Protein AF-A0A496YMC4-F1 (afdb_monomer)

Radius of gyration: 39.75 Å; Cα contacts (8 Å, |Δi|>4): 708; chains: 1; bounding box: 115×68×108 Å

Secondary structure (DSSP, 8-state):
---HHHHHHHHHHHHHHHHHTT-HHHHS-HHHHHHHHHHHH-TT--S-SS--HHHHHHHHHHHHHHTTSHHHHHHHHHHHHHTTGGG-HHHHHHTTTTS-SS-HHHHHHHHHHHTT-GGGG-PPTTHHHHHHHHHHHTTHHHHHHTTSS-GGGGHHHHTT--HHHHHHHHHHHHHHHHHH-TTTS-HHHHHHHHHHHHHHHHHHTTSS-HHHHHHHHHHHHHHHHHHHHHHHHH-SPTT--HHHHTT-GGGGGS-HHHHHHHHHHHHHHHHHHHHTT--S--HHHHHHHHTT--HHHHHHHHT-SSS-HHHHHHHHHHHHHHHHHHHTS-HHHHHHHHHHHSGGGEEEESHHHHHTTS-HHHHHHHHHHHHHHHTTS--SSPPEEEE-HHHHHHHHHHHHHHHHHHTTS-HHHHHH-HHHHHHHHH-SSEEEEEE-SSTTEEEEEEE-S--HHHHHHHHTT---HHHHHHHHHHHHHHHTTSSS--HHHHHHHHHHHHHHHHHHHHHHHHHHHHHHHH---HHHHHHHHHHHHHHHHHHT--HHHHHHHHHHHHHHHHHHHHHHHHHHHHHHHH--SHHHHHHHHHHHHHHHHHHHHHHHHHHHHHHHHHHHHHHTTS-------

Foldseek 3Di:
DPPPLVLLLVQLLQLVVCLQVVVPPSNAPFVVQVVLQCVFVNPPRPGGQFADPVLSVVLSVLLVVLVVVQLLNQLLSCLSVQLQQLVPPVQCVVCVLPDDPQQSLQSSLCCCVVVVVVVVVPGDPPNNVLNSLLSNCLCVVVLCLLLLFPPLVCVSQCVVLDLSSSSSSLSSNQSSQCSVDVVRRGHVVSVVSVVVSVVSNCCSVVVDHPVRVLLVQQLLQLLLVVLLVCCVVPNDPPPDDLVCSSVDCVSVPPDSVSSNVSSLLQSLLVSVLSNQVLRQDGVNLLSSVSSVNDLVVSVVVSPNPNGHSVRSVVSSVVSVVLVVLLVPDDPVLSCLLSVCSGHQQEREGLSNLQLNLEDSNLSSVVSSLQSLLLVPADPPVDYAYEACPQVSVCCVVCVFVLNVLSVVDDPVCSVPPNVVSVCQCVPPAAWHWDDGSYHRYIYIHGHHPDDLVVLLVVLLVDLDLVVSVVSLVVSVVVQVPDPDDCVVSNVSSVVSSVVSLVVNLVVVLVVLLVVLLPDLDLVVLVVSLVVCLVCCVVSPHDPVSNVSSVVSSVVSLVVSLVVVVVVLVVCLVVDQDDVSLVVVCVVVVVVCVVCCVRVPPVSVVVSVVSSVVSVVVRDDPPDDD

Sequence (625 aa):
MRSPIIHYILATTKKLQALIRHDRESFQDTRFLHMLARKEFGPMAAGIVGASEDQIEELERILETLKQNGPLFDAFIKSFIFQDVGRSTTLRDKYQKEINPADLAQAGAFFVEKERIHEKYHLEPGGEECLLFLIRHHGLVHHIVRGELSFSAIQETLAPANKELFDAFFVFSFIMLSALREDLIREDLAERLFAIRAMCHKIIDGETTLNAQLETLFHQRGKLFHALSTYQKKGLPKGSKPADYLASPRWEKVDRKESLRAGRMIFAMERLFRLHGIRYVEFRDLARHMLNVPIKYIYKERKLSSIGYAMFEKELFEALRIYNTLQQLAEETRHFILDRLIGDKVRIYGYEKTSGYLTYENRLKLILVGLLGSKKFRQNHATVCINFLELSRKIEKRYEAINAYLNPLSMKKLWEDKRQVDHFFKAKTGLLLRKEPFPHVLSLDFRDRINIPQKVTYMGTINNVEQLKNYFHYSLRSLRKHPYYTEDYELQLEQAFEKRLTEIIESMLSQTEKQMALIEDFEELHNLFTDLMERSFDLGFSEDQRHRLNDLYEFRKDNLKRQKLREIEEILKTVLDREELRDHWESIKWYLQQNRRFFGKEFENLIAKKFDEVYGKIAPSLEAS

pLDDT: mean 90.49, std 8.2, range [29.77, 98.31]

Mean predicted aligned error: 9.89 Å

Structure (mmCIF, N/CA/C/O backbone):
data_AF-A0A496YMC4-F1
#
_entry.id   AF-A0A496YMC4-F1
#
loop_
_atom_site.group_PDB
_atom_site.id
_atom_site.type_symbol
_atom_site.label_atom_id
_atom_site.label_alt_id
_atom_site.label_comp_id
_atom_site.label_asym_id
_atom_site.label_entity_id
_atom_site.label_seq_id
_atom_site.pdbx_PDB_ins_code
_atom_site.Cartn_x
_atom_site.Cartn_y
_atom_site.Cartn_z
_atom_site.occupancy
_atom_site.B_iso_or_equiv
_atom_site.auth_seq_id
_atom_site.auth_comp_id
_atom_site.auth_asym_id
_atom_site.auth_atom_id
_atom_site.pdbx_PDB_model_num
ATOM 1 N N . MET A 1 1 ? 19.356 -12.822 -4.009 1.00 29.77 1 MET A N 1
ATOM 2 C CA . MET A 1 1 ? 18.455 -12.147 -3.043 1.00 29.77 1 MET A CA 1
ATOM 3 C C . MET A 1 1 ? 17.451 -13.169 -2.523 1.00 29.77 1 MET A C 1
ATOM 5 O O . MET A 1 1 ? 16.792 -13.798 -3.338 1.00 29.77 1 MET A O 1
ATOM 9 N N . ARG A 1 2 ? 17.386 -13.409 -1.204 1.00 33.44 2 ARG A N 1
ATOM 10 C CA . ARG A 1 2 ? 16.411 -14.343 -0.599 1.00 33.44 2 ARG A CA 1
ATOM 11 C C . ARG A 1 2 ? 14.985 -13.851 -0.892 1.00 33.44 2 ARG A C 1
ATOM 13 O O . ARG A 1 2 ? 14.743 -12.651 -0.813 1.00 33.44 2 ARG A O 1
ATOM 20 N N . SER A 1 3 ? 14.071 -14.757 -1.252 1.00 48.88 3 SER A N 1
ATOM 21 C CA . SER A 1 3 ? 12.671 -14.411 -1.549 1.00 48.88 3 SER A CA 1
ATOM 22 C C . SER A 1 3 ? 12.046 -13.625 -0.379 1.00 48.88 3 SER A C 1
ATOM 24 O O . SER A 1 3 ? 12.125 -14.109 0.755 1.00 48.88 3 SER A O 1
ATOM 26 N N . PRO A 1 4 ? 11.409 -12.459 -0.620 1.00 71.94 4 PRO A N 1
ATOM 27 C CA . PRO A 1 4 ? 10.738 -11.664 0.416 1.00 71.94 4 PRO A CA 1
ATOM 28 C C . PRO A 1 4 ? 9.733 -12.464 1.263 1.00 71.94 4 PRO A C 1
ATOM 30 O O . PRO A 1 4 ? 9.546 -12.165 2.437 1.00 71.94 4 PRO A O 1
ATOM 33 N N . ILE A 1 5 ? 9.136 -13.513 0.683 1.00 78.69 5 ILE A N 1
ATOM 34 C CA . ILE A 1 5 ? 8.165 -14.402 1.340 1.00 78.69 5 ILE A CA 1
ATOM 35 C C . ILE A 1 5 ? 8.830 -15.225 2.449 1.00 78.69 5 ILE A C 1
ATOM 37 O O . ILE A 1 5 ? 8.344 -15.268 3.573 1.00 78.69 5 ILE A O 1
ATOM 41 N N . ILE A 1 6 ? 9.983 -15.841 2.159 1.00 82.56 6 ILE A N 1
ATOM 42 C CA . ILE A 1 6 ? 10.702 -16.673 3.138 1.00 82.56 6 ILE A CA 1
ATOM 43 C C . ILE A 1 6 ? 11.148 -15.815 4.323 1.00 82.56 6 ILE A C 1
ATOM 45 O O . ILE A 1 6 ? 11.055 -16.245 5.467 1.00 82.56 6 ILE A O 1
ATOM 49 N N . HIS A 1 7 ? 11.597 -14.583 4.065 1.00 85.25 7 HIS A N 1
ATOM 50 C CA . HIS A 1 7 ? 11.953 -13.659 5.138 1.00 85.25 7 HIS A CA 1
ATOM 51 C C . HIS A 1 7 ? 10.752 -13.334 6.035 1.00 85.25 7 HIS A C 1
ATOM 53 O O . HIS A 1 7 ? 10.899 -13.309 7.254 1.00 85.25 7 HIS A O 1
ATOM 59 N N . TYR A 1 8 ? 9.575 -13.106 5.447 1.00 87.75 8 TYR A N 1
ATOM 60 C CA . TYR A 1 8 ? 8.372 -12.790 6.211 1.00 87.75 8 TYR A CA 1
ATOM 61 C C . TYR A 1 8 ? 7.906 -13.967 7.076 1.00 87.75 8 TYR A C 1
ATOM 63 O O . TYR A 1 8 ? 7.704 -13.778 8.271 1.00 87.75 8 TYR A O 1
ATOM 71 N N . ILE A 1 9 ? 7.860 -15.183 6.517 1.00 90.38 9 ILE A N 1
ATOM 72 C CA . ILE A 1 9 ? 7.557 -16.410 7.277 1.00 90.38 9 ILE A CA 1
ATOM 73 C C . ILE A 1 9 ? 8.549 -16.594 8.431 1.00 90.38 9 ILE A C 1
ATOM 75 O O . ILE A 1 9 ? 8.151 -16.812 9.570 1.00 90.38 9 ILE A O 1
ATOM 79 N N . LEU A 1 10 ? 9.852 -16.435 8.177 1.00 91.62 10 LEU A N 1
ATOM 80 C CA . LEU A 1 10 ? 10.857 -16.540 9.236 1.00 91.62 10 LEU A CA 1
ATOM 81 C C . LEU A 1 10 ? 10.677 -15.468 10.320 1.00 91.62 10 LEU A C 1
ATOM 83 O O . LEU A 1 10 ? 10.861 -15.767 11.497 1.00 91.62 10 LEU A O 1
ATOM 87 N N . ALA A 1 11 ? 10.326 -14.235 9.950 1.00 92.31 11 ALA A N 1
ATOM 88 C CA . ALA A 1 11 ? 10.095 -13.157 10.907 1.00 92.31 11 ALA A CA 1
ATOM 89 C C . ALA A 1 11 ? 8.881 -13.441 11.804 1.00 92.31 11 ALA A C 1
ATOM 91 O O . ALA A 1 11 ? 8.971 -13.286 13.022 1.00 92.31 11 ALA A O 1
ATOM 92 N N . THR A 1 12 ? 7.770 -13.912 11.232 1.00 94.62 12 THR A N 1
ATOM 93 C CA . THR A 1 12 ? 6.567 -14.257 12.000 1.00 94.62 12 THR A CA 1
ATOM 94 C C . THR A 1 12 ? 6.807 -15.456 12.913 1.00 94.62 12 THR A C 1
ATOM 96 O O . THR A 1 12 ? 6.461 -15.401 14.091 1.00 94.62 12 THR A O 1
ATOM 99 N N . THR A 1 13 ? 7.476 -16.505 12.421 1.00 94.62 13 THR A N 1
ATOM 100 C CA . THR A 1 13 ? 7.796 -17.691 13.231 1.00 94.62 13 THR A CA 1
ATOM 101 C C . THR A 1 13 ? 8.775 -17.361 14.361 1.00 94.62 13 THR A C 1
ATOM 103 O O . THR A 1 13 ? 8.621 -17.884 15.461 1.00 94.62 13 THR A O 1
ATOM 106 N N . LYS A 1 14 ? 9.745 -16.459 14.142 1.00 94.81 14 LYS A N 1
ATOM 107 C CA . LYS A 1 14 ? 10.639 -15.973 15.210 1.00 94.81 14 LYS A CA 1
ATOM 108 C C . LYS A 1 14 ? 9.877 -15.239 16.310 1.00 94.81 14 LYS A C 1
ATOM 110 O O . LYS A 1 14 ? 10.102 -15.523 17.479 1.00 94.81 14 LYS A O 1
ATOM 115 N N . LYS A 1 15 ? 8.956 -14.341 15.948 1.00 96.00 15 LYS A N 1
ATOM 116 C CA . LYS A 1 15 ? 8.118 -13.620 16.921 1.00 96.00 15 LYS A CA 1
ATOM 117 C C . LYS A 1 15 ? 7.201 -14.570 17.699 1.00 96.00 15 LYS A C 1
ATOM 119 O O . LYS A 1 15 ? 7.077 -14.438 18.909 1.00 96.00 15 LYS A O 1
ATOM 124 N N . LEU A 1 16 ? 6.622 -15.569 17.033 1.00 96.81 16 LEU A N 1
ATOM 125 C CA . LEU A 1 16 ? 5.867 -16.630 17.704 1.00 96.81 16 LEU A CA 1
ATOM 126 C C . LEU A 1 16 ? 6.743 -17.415 18.694 1.00 96.81 16 LEU A C 1
ATOM 128 O O . LEU A 1 16 ? 6.356 -17.617 19.842 1.00 96.81 16 LEU A O 1
ATOM 132 N N . GLN A 1 17 ? 7.935 -17.835 18.266 1.00 96.12 17 GLN A N 1
ATOM 133 C CA . GLN A 1 17 ? 8.879 -18.550 19.123 1.00 96.12 17 GLN A CA 1
ATOM 134 C C . GLN A 1 17 ? 9.308 -17.709 20.332 1.00 96.12 17 GLN A C 1
ATOM 136 O O . GLN A 1 17 ? 9.437 -18.263 21.422 1.00 96.12 17 GLN A O 1
ATOM 141 N N . ALA A 1 18 ? 9.511 -16.403 20.146 1.00 96.25 18 ALA A N 1
ATOM 142 C CA . ALA A 1 18 ? 9.838 -15.470 21.216 1.00 96.25 18 ALA A CA 1
ATOM 143 C C . ALA A 1 18 ? 8.747 -15.461 22.298 1.00 96.25 18 ALA A C 1
ATOM 145 O O . ALA A 1 18 ? 9.058 -15.676 23.464 1.00 96.25 18 ALA A O 1
ATOM 146 N N . LEU A 1 19 ? 7.470 -15.352 21.908 1.00 96.75 19 LEU A N 1
ATOM 147 C CA . LEU A 1 19 ? 6.353 -15.417 22.857 1.00 96.75 19 LEU A CA 1
ATOM 148 C C . LEU A 1 19 ? 6.256 -16.779 23.563 1.00 96.75 19 LEU A C 1
ATOM 150 O O . LEU A 1 19 ? 6.073 -16.828 24.770 1.00 96.75 19 LEU A O 1
ATOM 154 N N . ILE A 1 20 ? 6.435 -17.894 22.842 1.00 94.50 20 ILE A N 1
ATOM 155 C CA . ILE A 1 20 ? 6.397 -19.247 23.438 1.00 94.50 20 ILE A CA 1
ATOM 156 C C . ILE A 1 20 ? 7.505 -19.448 24.483 1.00 94.50 20 ILE A C 1
ATOM 158 O O . ILE A 1 20 ? 7.329 -20.230 25.416 1.00 94.50 20 ILE A O 1
ATOM 162 N N . ARG A 1 21 ? 8.660 -18.800 24.295 1.00 95.56 21 ARG A N 1
ATOM 163 C CA . ARG A 1 21 ? 9.826 -18.895 25.184 1.00 95.56 21 ARG A CA 1
ATOM 164 C C . ARG A 1 21 ? 9.872 -17.796 26.248 1.00 95.56 21 ARG A C 1
ATOM 166 O O . ARG A 1 21 ? 10.827 -17.791 27.019 1.00 95.56 21 ARG A O 1
ATOM 173 N N . HIS A 1 22 ? 8.894 -16.886 26.272 1.00 94.25 22 HIS A N 1
ATOM 174 C CA . HIS A 1 22 ? 8.920 -15.658 27.077 1.00 94.25 22 HIS A CA 1
ATOM 175 C C . HIS A 1 22 ? 10.193 -14.813 26.853 1.00 94.25 22 HIS A C 1
ATOM 177 O O . HIS A 1 22 ? 10.686 -14.131 27.750 1.00 94.25 22 HIS A O 1
ATOM 183 N N . ASP A 1 23 ? 10.749 -14.864 25.639 1.00 93.81 23 ASP A N 1
ATOM 184 C CA . ASP A 1 23 ? 11.910 -14.076 25.224 1.00 93.81 23 ASP A CA 1
ATOM 185 C C . ASP A 1 23 ? 11.439 -12.736 24.644 1.00 93.81 23 ASP A C 1
ATOM 187 O O . ASP A 1 23 ? 11.350 -12.537 23.427 1.00 93.81 23 ASP A O 1
ATOM 191 N N . ARG A 1 24 ? 11.083 -11.817 25.546 1.00 89.62 24 ARG A N 1
ATOM 192 C CA . ARG A 1 24 ? 10.515 -10.503 25.205 1.00 89.62 24 ARG A CA 1
ATOM 193 C C . ARG A 1 24 ? 11.471 -9.652 24.363 1.00 89.62 24 ARG A C 1
ATOM 195 O O . ARG A 1 24 ? 11.016 -8.929 23.477 1.00 89.62 24 ARG A O 1
ATOM 202 N N . GLU A 1 25 ? 12.783 -9.773 24.579 1.00 86.69 25 GLU A N 1
ATOM 203 C CA . GLU A 1 25 ? 13.799 -9.030 23.819 1.00 86.69 25 GLU A CA 1
ATOM 204 C C . GLU A 1 25 ? 13.830 -9.440 22.344 1.00 86.69 25 GLU A C 1
ATOM 206 O O . GLU A 1 25 ? 13.967 -8.587 21.466 1.00 86.69 25 GLU A O 1
ATOM 211 N N . SER A 1 26 ? 13.649 -10.731 22.052 1.00 90.88 26 SER A N 1
ATOM 212 C CA . SER A 1 26 ? 13.599 -11.237 20.676 1.00 90.88 26 SER A CA 1
ATOM 213 C C . SER A 1 26 ? 12.265 -10.979 19.967 1.00 90.88 26 SER A C 1
ATOM 215 O O . SER A 1 26 ? 12.169 -11.189 18.752 1.00 90.88 26 SER A O 1
ATOM 217 N N . PHE A 1 27 ? 11.221 -10.542 20.682 1.00 92.56 27 PHE A N 1
ATOM 218 C CA . PHE A 1 27 ? 9.913 -10.287 20.078 1.00 92.56 27 PHE A CA 1
ATOM 219 C C . PHE A 1 27 ? 9.895 -9.012 19.227 1.00 92.56 27 PHE A C 1
ATOM 221 O O . PHE A 1 27 ? 9.221 -8.986 18.193 1.00 92.56 27 PHE A O 1
ATOM 228 N N . GLN A 1 28 ? 10.624 -7.961 19.613 1.00 91.69 28 GLN A N 1
ATOM 229 C CA . GLN A 1 28 ? 10.657 -6.685 18.887 1.00 91.69 28 GLN A CA 1
ATOM 230 C C . GLN A 1 28 ? 12.087 -6.196 18.664 1.00 91.69 28 GLN A C 1
ATOM 232 O O . GLN A 1 28 ? 12.945 -6.350 19.527 1.00 91.69 28 GLN A O 1
ATOM 237 N N . ASP A 1 29 ? 12.345 -5.527 17.538 1.00 91.12 29 ASP A N 1
ATOM 238 C CA . ASP A 1 29 ? 13.613 -4.817 17.336 1.00 91.12 29 ASP A CA 1
ATOM 239 C C . ASP A 1 29 ? 13.700 -3.572 18.242 1.00 91.12 29 ASP A C 1
ATOM 241 O O . ASP A 1 29 ? 13.323 -2.454 17.870 1.00 91.12 29 ASP A O 1
ATOM 245 N N . THR A 1 30 ? 14.214 -3.770 19.456 1.00 90.06 30 THR A N 1
ATOM 246 C CA . THR A 1 30 ? 14.358 -2.723 20.478 1.00 90.06 30 THR A CA 1
ATOM 247 C C . THR A 1 30 ? 15.227 -1.558 20.007 1.00 90.06 30 THR A C 1
ATOM 249 O O . THR A 1 30 ? 14.927 -0.402 20.309 1.00 90.06 30 THR A O 1
ATOM 252 N N . ARG A 1 31 ? 16.271 -1.818 19.207 1.00 90.75 31 ARG A N 1
ATOM 253 C CA . ARG A 1 31 ? 17.170 -0.775 18.684 1.00 90.75 31 ARG A CA 1
ATOM 254 C C . ARG A 1 31 ? 16.447 0.116 17.686 1.00 90.75 31 ARG A C 1
ATOM 256 O O . ARG A 1 31 ? 16.542 1.343 17.778 1.00 90.75 31 ARG A O 1
ATOM 263 N N . PHE A 1 32 ? 15.723 -0.486 16.747 1.00 91.31 32 PHE A N 1
ATOM 264 C CA . PHE A 1 32 ? 14.924 0.249 15.775 1.00 91.31 32 PHE A CA 1
ATOM 265 C C . PHE A 1 32 ? 13.803 1.045 16.455 1.00 91.31 32 PHE A C 1
ATOM 267 O O . PHE A 1 32 ? 13.635 2.236 16.180 1.00 91.31 32 PHE A O 1
ATOM 274 N N . LEU A 1 33 ? 13.080 0.436 17.397 1.00 91.69 33 LEU A N 1
ATOM 275 C CA . LEU A 1 33 ? 11.999 1.108 18.120 1.00 91.69 33 LEU A CA 1
ATOM 276 C C . LEU A 1 33 ? 12.506 2.237 19.025 1.00 91.69 33 LEU A C 1
ATOM 278 O O . LEU A 1 33 ? 11.849 3.269 19.139 1.00 91.69 33 LEU A O 1
ATOM 282 N N . HIS A 1 34 ? 13.694 2.107 19.608 1.00 92.12 34 HIS A N 1
ATOM 283 C CA . HIS A 1 34 ? 14.335 3.196 20.343 1.00 92.12 34 HIS A CA 1
ATOM 284 C C . HIS A 1 34 ? 14.776 4.339 19.409 1.00 92.12 34 HIS A C 1
ATOM 286 O O . HIS A 1 34 ? 14.622 5.518 19.733 1.00 92.12 34 HIS A O 1
ATOM 292 N N . MET A 1 35 ? 15.266 4.027 18.203 1.00 92.06 35 MET A N 1
ATOM 293 C CA . MET A 1 35 ? 15.551 5.047 17.185 1.00 92.06 35 MET A CA 1
ATOM 294 C C . MET A 1 35 ? 14.282 5.815 16.786 1.00 92.06 35 MET A C 1
ATOM 296 O O . MET A 1 35 ? 14.316 7.041 16.654 1.00 92.06 35 MET A O 1
ATOM 300 N N . LEU A 1 36 ? 13.152 5.118 16.642 1.00 90.94 36 LEU A N 1
ATOM 301 C CA . LEU A 1 36 ? 11.853 5.750 16.408 1.00 90.94 36 LEU A CA 1
ATOM 302 C C . LEU A 1 36 ? 11.399 6.596 17.597 1.00 90.94 36 LEU A C 1
ATOM 304 O O . LEU A 1 36 ? 10.941 7.716 17.386 1.00 90.94 36 LEU A O 1
ATOM 308 N N . ALA A 1 37 ? 11.587 6.119 18.828 1.00 92.00 37 ALA A N 1
ATOM 309 C CA . ALA A 1 37 ? 11.304 6.895 20.033 1.00 92.00 37 ALA A CA 1
ATOM 310 C C . ALA A 1 37 ? 12.072 8.222 20.032 1.00 92.00 37 ALA A C 1
ATOM 312 O O . ALA A 1 37 ? 11.487 9.283 20.236 1.00 92.00 37 ALA A O 1
ATOM 313 N N . ARG A 1 38 ? 13.367 8.186 19.693 1.00 92.62 38 ARG A N 1
ATOM 314 C CA . ARG A 1 38 ? 14.196 9.394 19.579 1.00 92.62 38 ARG A CA 1
ATOM 315 C C . ARG A 1 38 ? 13.731 10.345 18.483 1.00 92.62 38 ARG A C 1
ATOM 317 O O . ARG A 1 38 ? 13.817 11.559 18.647 1.00 92.62 38 ARG A O 1
ATOM 324 N N . LYS A 1 39 ? 13.232 9.811 17.368 1.00 91.44 39 LYS A N 1
ATOM 325 C CA . LYS A 1 39 ? 12.652 10.620 16.289 1.00 91.44 39 LYS A CA 1
ATOM 326 C C . LYS A 1 39 ? 11.365 11.327 16.726 1.00 91.44 39 LYS A C 1
ATOM 328 O O . LYS A 1 39 ? 11.090 12.426 16.257 1.00 91.44 39 LYS A O 1
ATOM 333 N N . GLU A 1 40 ? 10.585 10.700 17.597 1.00 89.81 40 GLU A N 1
ATOM 334 C CA . GLU A 1 40 ? 9.240 11.151 17.978 1.00 89.81 40 GLU A CA 1
ATOM 335 C C . GLU A 1 40 ? 9.248 12.065 19.205 1.00 89.81 40 GLU A C 1
ATOM 337 O O . GLU A 1 40 ? 8.520 13.057 19.247 1.00 89.81 40 GLU A O 1
ATOM 342 N N . PHE A 1 41 ? 10.113 11.765 20.173 1.00 91.19 41 PHE A N 1
ATOM 343 C CA . PHE A 1 41 ? 10.184 12.442 21.470 1.00 91.19 41 PHE A CA 1
ATOM 344 C C . PHE A 1 41 ? 11.511 13.180 21.706 1.00 91.19 41 PHE A C 1
ATOM 346 O O . PHE A 1 41 ? 11.673 13.856 22.720 1.00 91.19 41 PHE A O 1
ATOM 353 N N . GLY A 1 42 ? 12.447 13.105 20.757 1.00 89.94 42 GLY A N 1
ATOM 354 C CA . GLY A 1 42 ? 13.749 13.764 20.824 1.00 89.94 42 GLY A CA 1
ATOM 355 C C . GLY A 1 42 ? 14.873 12.869 21.368 1.00 89.94 42 GLY A C 1
ATOM 356 O O . GLY A 1 42 ? 14.637 11.759 21.846 1.00 89.94 42 GLY A O 1
ATOM 357 N N . PRO A 1 43 ? 16.132 13.343 21.322 1.00 88.62 43 PRO A N 1
ATOM 358 C CA . PRO A 1 43 ? 17.320 12.522 21.589 1.00 88.62 43 PRO A CA 1
ATOM 359 C C . PRO A 1 43 ? 17.414 11.977 23.023 1.00 88.62 43 PRO A C 1
ATOM 361 O O . PRO A 1 43 ? 18.160 11.029 23.252 1.00 88.62 43 PRO A O 1
ATOM 364 N N . MET A 1 44 ? 16.669 12.562 23.967 1.00 85.94 44 MET A N 1
ATOM 365 C CA . MET A 1 44 ? 16.640 12.175 25.385 1.00 85.94 44 MET A CA 1
ATOM 366 C C . MET A 1 44 ? 15.595 11.090 25.707 1.00 85.94 44 MET A C 1
ATOM 368 O O . MET A 1 44 ? 15.417 10.751 26.873 1.00 85.94 44 MET A O 1
ATOM 372 N N . ALA A 1 45 ? 14.882 10.554 24.710 1.00 87.06 45 ALA A N 1
ATOM 373 C CA . ALA A 1 45 ? 13.971 9.431 24.920 1.00 87.06 45 ALA A CA 1
ATOM 374 C C . ALA A 1 45 ? 14.747 8.204 25.437 1.00 87.06 45 ALA A C 1
ATOM 376 O O . ALA A 1 45 ? 15.702 7.770 24.793 1.00 87.06 45 ALA A O 1
ATOM 377 N N . ALA A 1 46 ? 14.343 7.673 26.595 1.00 76.06 46 ALA A N 1
ATOM 378 C CA . ALA A 1 46 ? 15.021 6.565 27.278 1.00 76.06 46 ALA A CA 1
ATOM 379 C C . ALA A 1 46 ? 14.385 5.182 27.016 1.00 76.06 46 ALA A C 1
ATOM 381 O O . ALA A 1 46 ? 14.933 4.174 27.449 1.00 76.06 46 ALA A O 1
ATOM 382 N N . GLY A 1 47 ? 13.245 5.127 26.315 1.00 84.94 47 GLY A N 1
ATOM 383 C CA . GLY A 1 47 ? 12.474 3.902 26.068 1.00 84.94 47 GLY A CA 1
ATOM 384 C C . GLY A 1 47 ? 12.190 3.637 24.588 1.00 84.94 47 GLY A C 1
ATOM 385 O O . GLY A 1 47 ? 12.655 4.358 23.703 1.00 84.94 47 GLY A O 1
ATOM 386 N N . ILE A 1 48 ? 11.408 2.592 24.324 1.00 88.81 48 ILE A N 1
ATOM 387 C CA . ILE A 1 48 ? 10.923 2.235 22.985 1.00 88.81 48 ILE A CA 1
ATOM 388 C C . ILE A 1 48 ? 9.473 2.693 22.787 1.00 88.81 48 ILE A C 1
ATOM 390 O O . ILE A 1 48 ? 8.780 3.012 23.742 1.00 88.81 48 ILE A O 1
ATOM 394 N N . VAL A 1 49 ? 9.010 2.708 21.536 1.00 90.69 49 VAL A N 1
ATOM 395 C CA . VAL A 1 49 ? 7.610 3.019 21.160 1.00 90.69 49 VAL A CA 1
ATOM 396 C C . VAL A 1 49 ? 6.822 1.784 20.711 1.00 90.69 49 VAL A C 1
ATOM 398 O O . VAL A 1 49 ? 5.783 1.924 20.064 1.00 90.69 49 VAL A O 1
ATOM 401 N N . GLY A 1 50 ? 7.371 0.593 20.968 1.00 90.94 50 GLY A N 1
ATOM 402 C CA . GLY A 1 50 ? 6.794 -0.704 20.610 1.00 90.94 50 GLY A CA 1
ATOM 403 C C . GLY A 1 50 ? 5.581 -1.075 21.454 1.00 90.94 50 GLY A C 1
ATOM 404 O O . GLY A 1 50 ? 4.918 -0.205 22.005 1.00 90.94 50 GLY A O 1
ATOM 405 N N . ALA A 1 51 ? 5.293 -2.371 21.545 1.00 92.25 51 ALA A N 1
ATOM 406 C CA . ALA A 1 51 ? 4.264 -2.847 22.464 1.00 92.25 51 ALA A CA 1
ATOM 407 C C . ALA A 1 51 ? 4.831 -2.791 23.888 1.00 92.25 51 ALA A C 1
ATOM 409 O O . ALA A 1 51 ? 6.020 -3.053 24.077 1.00 92.25 51 ALA A O 1
ATOM 410 N N . SER A 1 52 ? 4.006 -2.440 24.873 1.00 92.94 52 SER A N 1
ATOM 411 C CA . SER A 1 52 ? 4.452 -2.428 26.269 1.00 92.94 52 SER A CA 1
ATOM 412 C C . SER A 1 52 ? 4.707 -3.848 26.783 1.00 92.94 52 SER A C 1
ATOM 414 O O . SER A 1 52 ? 4.211 -4.829 26.221 1.00 92.94 52 SER A O 1
ATOM 416 N N . GLU A 1 53 ? 5.459 -3.971 27.877 1.00 91.88 53 GLU A N 1
ATOM 417 C CA . GLU A 1 53 ? 5.698 -5.271 28.515 1.00 91.88 53 GLU A CA 1
ATOM 418 C C . GLU A 1 53 ? 4.385 -5.949 28.925 1.00 91.88 53 GLU A C 1
ATOM 420 O O . GLU A 1 53 ? 4.195 -7.122 28.614 1.00 91.88 53 GLU A O 1
ATOM 425 N N . ASP A 1 54 ? 3.437 -5.196 29.494 1.00 94.62 54 ASP A N 1
ATOM 426 C CA . ASP A 1 54 ? 2.104 -5.697 29.862 1.00 94.62 54 ASP A CA 1
ATOM 427 C C . ASP A 1 54 ? 1.330 -6.246 28.653 1.00 94.62 54 ASP A C 1
ATOM 429 O O . ASP A 1 54 ? 0.625 -7.254 28.744 1.00 94.62 54 ASP A O 1
ATOM 433 N N . GLN A 1 55 ? 1.458 -5.587 27.496 1.00 95.62 55 GLN A N 1
ATOM 434 C CA . GLN A 1 55 ? 0.822 -6.020 26.252 1.00 95.62 55 GLN A CA 1
ATOM 435 C C . GLN A 1 55 ? 1.446 -7.318 25.728 1.00 95.62 55 GLN A C 1
ATOM 437 O O . GLN A 1 55 ? 0.720 -8.194 25.260 1.00 95.62 55 GLN A O 1
ATOM 442 N N . ILE A 1 56 ? 2.773 -7.460 25.806 1.00 96.12 56 ILE A N 1
ATOM 443 C CA . ILE A 1 56 ? 3.470 -8.695 25.421 1.00 96.12 56 ILE A CA 1
ATOM 444 C C . ILE A 1 56 ? 3.107 -9.827 26.389 1.00 96.12 56 ILE A C 1
ATOM 446 O O . ILE A 1 56 ? 2.783 -10.926 25.947 1.00 96.12 56 ILE A O 1
ATOM 450 N N . GLU A 1 57 ? 3.060 -9.549 27.690 1.00 96.81 57 GLU A N 1
ATOM 451 C CA . GLU A 1 57 ? 2.665 -10.515 28.716 1.00 96.81 57 GLU A CA 1
ATOM 452 C C . GLU A 1 57 ? 1.218 -11.001 28.547 1.00 96.81 57 GLU A C 1
ATOM 454 O O . GLU A 1 57 ? 0.920 -12.176 28.753 1.00 96.81 57 GLU A O 1
ATOM 459 N N . GLU A 1 58 ? 0.292 -10.129 28.141 1.00 97.38 58 GLU A N 1
ATOM 460 C CA . GLU A 1 58 ? -1.067 -10.553 27.786 1.00 97.38 58 GLU A CA 1
ATOM 461 C C . GLU A 1 58 ? -1.064 -11.504 26.574 1.00 97.38 58 GLU A C 1
ATOM 463 O O . GLU A 1 58 ? -1.788 -12.497 26.595 1.00 97.38 58 GLU A O 1
ATOM 468 N N . LEU A 1 59 ? -0.235 -11.275 25.543 1.00 97.75 59 LEU A N 1
ATOM 469 C CA . LEU A 1 59 ? -0.109 -12.218 24.415 1.00 97.75 59 LEU A CA 1
ATOM 470 C C . LEU A 1 59 ? 0.440 -13.576 24.857 1.00 97.75 59 LEU A C 1
ATOM 472 O O . LEU A 1 59 ? -0.051 -14.608 24.398 1.00 97.75 59 LEU A O 1
ATOM 476 N N . GLU A 1 60 ? 1.439 -13.575 25.740 1.00 97.56 60 GLU A N 1
ATOM 477 C CA . GLU A 1 60 ? 2.001 -14.788 26.340 1.00 97.56 60 GLU A CA 1
ATOM 478 C C . GLU A 1 60 ? 0.908 -15.570 27.088 1.00 97.56 60 GLU A C 1
ATOM 480 O O . GLU A 1 60 ? 0.717 -16.759 26.836 1.00 97.56 60 GLU A O 1
ATOM 485 N N . ARG A 1 61 ? 0.105 -14.896 27.924 1.00 97.19 61 ARG A N 1
ATOM 486 C CA . ARG A 1 61 ? -1.015 -15.519 28.656 1.00 97.19 61 ARG A CA 1
ATOM 487 C C . ARG A 1 61 ? -2.089 -16.100 27.733 1.00 97.19 61 ARG A C 1
ATOM 489 O O . ARG A 1 61 ? -2.603 -17.191 27.995 1.00 97.19 61 ARG A O 1
ATOM 496 N N . ILE A 1 62 ? -2.412 -15.410 26.637 1.00 97.56 62 ILE A N 1
ATOM 497 C CA . ILE A 1 62 ? -3.330 -15.938 25.618 1.00 97.56 62 ILE A CA 1
ATOM 498 C C . ILE A 1 62 ? -2.750 -17.217 24.999 1.00 97.56 62 ILE A C 1
ATOM 500 O O . ILE A 1 62 ? -3.454 -18.219 24.898 1.00 97.56 62 ILE A O 1
ATOM 504 N N . LEU A 1 63 ? -1.467 -17.219 24.628 1.00 96.56 63 LEU A N 1
ATOM 505 C CA . LEU A 1 63 ? -0.808 -18.389 24.041 1.00 96.56 63 LEU A CA 1
ATOM 506 C C . LEU A 1 63 ? -0.752 -19.588 24.991 1.00 96.56 63 LEU A C 1
ATOM 508 O O . LEU A 1 63 ? -0.984 -20.707 24.540 1.00 96.56 63 LEU A O 1
ATOM 512 N N . GLU A 1 64 ? -0.497 -19.376 26.283 1.00 96.12 64 GLU A N 1
ATOM 513 C CA . GLU A 1 64 ? -0.545 -20.458 27.278 1.00 96.12 64 GLU A CA 1
ATOM 514 C C . GLU A 1 64 ? -1.934 -21.095 27.377 1.00 96.12 64 GLU A C 1
ATOM 516 O O . GLU A 1 64 ? -2.051 -22.310 27.526 1.00 96.12 64 GLU A O 1
ATOM 521 N N . THR A 1 65 ? -2.991 -20.295 27.221 1.00 95.81 65 THR A N 1
ATOM 522 C CA . THR A 1 65 ? -4.365 -20.812 27.164 1.00 95.81 65 THR A CA 1
ATOM 523 C C . THR A 1 65 ? -4.581 -21.631 25.890 1.00 95.81 65 THR A C 1
ATOM 525 O O . THR A 1 65 ? -5.090 -22.747 25.951 1.00 95.81 65 THR A O 1
ATOM 528 N N . LEU A 1 66 ? -4.121 -21.134 24.734 1.00 96.19 66 LEU A N 1
ATOM 529 C CA . LEU A 1 66 ? -4.261 -21.834 23.452 1.00 96.19 66 LEU A CA 1
ATOM 530 C C . LEU A 1 66 ? -3.538 -23.187 23.426 1.00 96.19 66 LEU A C 1
ATOM 532 O O . LEU A 1 66 ? -4.059 -24.129 22.839 1.00 96.19 66 LEU A O 1
ATOM 536 N N . LYS A 1 67 ? -2.380 -23.314 24.090 1.00 94.50 67 LYS A N 1
ATOM 537 C CA . LYS A 1 67 ? -1.625 -24.579 24.193 1.00 94.50 67 LYS A CA 1
ATOM 538 C C . LYS A 1 67 ? -2.423 -25.721 24.827 1.00 94.50 67 LYS A C 1
ATOM 540 O O . LYS A 1 67 ? -2.102 -26.881 24.586 1.00 94.50 67 LYS A O 1
ATOM 545 N N . GLN A 1 68 ? -3.441 -25.412 25.632 1.00 94.31 68 GLN A N 1
ATOM 546 C CA . GLN A 1 68 ? -4.301 -26.421 26.256 1.00 94.31 68 GLN A CA 1
ATOM 547 C C . GLN A 1 68 ? -5.237 -27.092 25.236 1.00 94.31 68 GLN A C 1
ATOM 549 O O . GLN A 1 68 ? -5.704 -28.205 25.471 1.00 94.31 68 GLN A O 1
ATOM 554 N N . ASN A 1 69 ? -5.465 -26.451 24.085 1.00 94.56 69 ASN A N 1
ATOM 555 C CA . ASN A 1 69 ? -6.245 -26.978 22.974 1.00 94.56 69 ASN A CA 1
ATOM 556 C C . ASN A 1 69 ? -5.306 -27.468 21.856 1.00 94.56 69 ASN A C 1
ATOM 558 O O . ASN A 1 69 ? -4.956 -26.713 20.948 1.00 94.56 69 ASN A O 1
ATOM 562 N N . GLY A 1 70 ? -4.897 -28.740 21.936 1.00 93.12 70 GLY A N 1
ATOM 563 C CA . GLY A 1 70 ? -3.947 -29.375 21.007 1.00 93.12 70 GLY A CA 1
ATOM 564 C C . GLY A 1 70 ? -4.266 -29.145 19.522 1.00 93.12 70 GLY A C 1
ATOM 565 O O . GLY A 1 70 ? -3.431 -28.554 18.827 1.00 93.12 70 GLY A O 1
ATOM 566 N N . PRO A 1 71 ? -5.484 -29.474 19.042 1.00 94.75 71 PRO A N 1
ATOM 567 C CA . PRO A 1 71 ? -5.824 -29.327 17.629 1.00 94.75 71 PRO A CA 1
ATOM 568 C C . PRO A 1 71 ? -5.785 -27.884 17.125 1.00 94.75 71 PRO A C 1
ATOM 570 O O . PRO A 1 71 ? -5.292 -27.618 16.025 1.00 94.75 71 PRO A O 1
ATOM 573 N N . LEU A 1 72 ? -6.276 -26.934 17.928 1.00 96.56 72 LEU A N 1
ATOM 574 C CA . LEU A 1 72 ? -6.225 -25.513 17.586 1.00 96.56 72 LEU A CA 1
ATOM 575 C C . LEU A 1 72 ? -4.787 -24.993 17.596 1.00 96.56 72 LEU A C 1
ATOM 577 O O . LEU A 1 72 ? -4.398 -24.252 16.693 1.00 96.56 72 LEU A O 1
ATOM 581 N N . PHE A 1 73 ? -3.999 -25.366 18.603 1.00 96.31 73 PHE A N 1
ATOM 582 C CA . PHE A 1 73 ? -2.622 -24.912 18.728 1.00 96.31 73 PHE A CA 1
ATOM 583 C C . PHE A 1 73 ? -1.753 -25.443 17.585 1.00 96.31 73 PHE A C 1
ATOM 585 O O . PHE A 1 73 ? -1.016 -24.673 16.972 1.00 96.31 73 PHE A O 1
ATOM 592 N N . ASP A 1 74 ? -1.893 -26.719 17.223 1.00 94.75 74 ASP A N 1
ATOM 593 C CA . ASP A 1 74 ? -1.210 -27.317 16.072 1.00 94.75 74 ASP A CA 1
ATOM 594 C C . ASP A 1 74 ? -1.572 -26.601 14.757 1.00 94.75 74 ASP A C 1
ATOM 596 O O . ASP A 1 74 ? -0.691 -26.186 13.991 1.00 94.75 74 ASP A O 1
ATOM 600 N N . ALA A 1 75 ? -2.867 -26.357 14.529 1.00 96.00 75 ALA A N 1
ATOM 601 C CA . ALA A 1 75 ? -3.349 -25.585 13.386 1.00 96.00 75 ALA A CA 1
ATOM 602 C C . ALA A 1 75 ? -2.796 -24.148 13.372 1.00 96.00 75 ALA A C 1
ATOM 604 O O . ALA A 1 75 ? -2.392 -23.644 12.321 1.00 96.00 75 ALA A O 1
ATOM 605 N N . PHE A 1 76 ? -2.725 -23.501 14.535 1.00 96.88 76 PHE A N 1
ATOM 606 C CA . PHE A 1 76 ? -2.174 -22.160 14.704 1.00 96.88 76 PHE A CA 1
ATOM 607 C C . PHE A 1 76 ? -0.676 -22.092 14.400 1.00 96.88 76 PHE A C 1
ATOM 609 O O . PHE A 1 76 ? -0.241 -21.199 13.678 1.00 96.88 76 PHE A O 1
ATOM 616 N N . ILE A 1 77 ? 0.131 -23.049 14.861 1.00 95.00 77 ILE A N 1
ATOM 617 C CA . ILE A 1 77 ? 1.556 -23.093 14.503 1.00 95.00 77 ILE A CA 1
ATOM 618 C C . ILE A 1 77 ? 1.720 -23.280 12.988 1.00 95.00 77 ILE A C 1
ATOM 620 O O . ILE A 1 77 ? 2.516 -22.584 12.347 1.00 95.00 77 ILE A O 1
ATOM 624 N N . LYS A 1 78 ? 0.940 -24.187 12.389 1.00 94.25 78 LYS A N 1
ATOM 625 C CA . LYS A 1 78 ? 0.995 -24.472 10.949 1.00 94.25 78 LYS A CA 1
ATOM 626 C C . LYS A 1 78 ? 0.496 -23.299 10.096 1.00 94.25 78 LYS A C 1
ATOM 628 O O . LYS A 1 78 ? 1.004 -23.115 8.987 1.00 94.25 78 LYS A O 1
ATOM 633 N N . SER A 1 79 ? -0.408 -22.448 10.591 1.00 95.44 79 SER A N 1
ATOM 634 C CA . SER A 1 79 ? -0.919 -21.301 9.824 1.00 95.44 79 SER A CA 1
ATOM 635 C C . SER A 1 79 ? 0.176 -20.298 9.444 1.00 95.44 79 SER A C 1
ATOM 637 O O . SER A 1 79 ? 0.113 -19.731 8.353 1.00 95.44 79 SER A O 1
ATOM 639 N N . PHE A 1 80 ? 1.227 -20.140 10.258 1.00 93.81 80 PHE A N 1
ATOM 640 C CA . PHE A 1 80 ? 2.382 -19.285 9.937 1.00 93.81 80 PHE A CA 1
ATOM 641 C C . PHE A 1 80 ? 3.170 -19.754 8.710 1.00 93.81 80 PHE A C 1
ATOM 643 O O . PHE A 1 80 ? 3.763 -18.946 7.998 1.00 93.81 80 PHE A O 1
ATOM 650 N N . ILE A 1 81 ? 3.169 -21.059 8.432 1.00 89.50 81 ILE A N 1
ATOM 651 C CA . ILE A 1 81 ? 3.824 -21.621 7.245 1.00 89.50 81 ILE A CA 1
ATOM 652 C C . ILE A 1 81 ? 2.968 -21.346 6.002 1.00 89.50 81 ILE A C 1
ATOM 654 O O . ILE A 1 81 ? 3.496 -21.033 4.934 1.00 89.50 81 ILE A O 1
ATOM 658 N N . PHE A 1 82 ? 1.642 -21.423 6.141 1.00 89.75 82 PHE A N 1
ATOM 659 C CA . PHE A 1 82 ? 0.709 -21.306 5.019 1.00 89.75 82 PHE A CA 1
ATOM 660 C C . PHE A 1 82 ? 0.213 -19.885 4.725 1.00 89.75 82 PHE A C 1
ATOM 662 O O . PHE A 1 82 ? -0.439 -19.671 3.702 1.00 89.75 82 PHE A O 1
ATOM 669 N N . GLN A 1 83 ? 0.539 -18.910 5.573 1.00 87.12 83 GLN A N 1
ATOM 670 C CA . GLN A 1 83 ? 0.035 -17.534 5.491 1.00 87.12 83 GLN A CA 1
ATOM 671 C C . GLN A 1 83 ? 0.206 -16.873 4.112 1.00 87.12 83 GLN A C 1
ATOM 673 O O . GLN A 1 83 ? -0.652 -16.115 3.675 1.00 87.12 83 GLN A O 1
ATOM 678 N N . ASP A 1 84 ? 1.271 -17.210 3.381 1.00 86.12 84 ASP A N 1
ATOM 679 C CA . ASP A 1 84 ? 1.585 -16.616 2.077 1.00 86.12 84 ASP A CA 1
ATOM 680 C C . ASP A 1 84 ? 1.323 -17.545 0.877 1.00 86.12 84 ASP A C 1
ATOM 682 O O . ASP A 1 84 ? 1.652 -17.189 -0.258 1.00 86.12 84 ASP A O 1
ATOM 686 N N . VAL A 1 85 ? 0.684 -18.707 1.069 1.00 90.88 85 VAL A N 1
ATOM 687 C CA . VAL A 1 85 ? 0.355 -19.641 -0.032 1.00 90.88 85 VAL A CA 1
ATOM 688 C C . VAL A 1 85 ? -0.475 -18.961 -1.121 1.00 90.88 85 VAL A C 1
ATOM 690 O O . VAL A 1 85 ? -0.280 -19.217 -2.312 1.00 90.88 85 VAL A O 1
ATOM 693 N N . GLY A 1 86 ? -1.330 -18.011 -0.733 1.00 90.69 86 GLY A N 1
ATOM 694 C CA . GLY A 1 86 ? -2.122 -17.200 -1.654 1.00 90.69 86 GLY A CA 1
ATOM 695 C C . GLY A 1 86 ? -1.301 -16.382 -2.658 1.00 90.69 86 GLY A C 1
ATOM 696 O O . GLY A 1 86 ? -1.862 -15.925 -3.654 1.00 90.69 86 GLY A O 1
ATOM 697 N N . ARG A 1 87 ? 0.014 -16.205 -2.447 1.00 90.50 87 ARG A N 1
ATOM 698 C CA . ARG A 1 87 ? 0.933 -15.500 -3.361 1.00 90.50 87 ARG A CA 1
ATOM 699 C C . ARG A 1 87 ? 1.531 -16.382 -4.457 1.00 90.50 87 ARG A C 1
ATOM 701 O O . ARG A 1 87 ? 2.187 -15.842 -5.345 1.00 90.50 87 ARG A O 1
ATOM 708 N N . SER A 1 88 ? 1.339 -17.701 -4.408 1.00 91.25 88 SER A N 1
ATOM 709 C CA . SER A 1 88 ? 1.886 -18.630 -5.404 1.00 91.25 88 SER A CA 1
ATOM 710 C C . SER A 1 88 ? 1.395 -18.286 -6.813 1.00 91.25 88 SER A C 1
ATOM 712 O O . SER A 1 88 ? 0.210 -18.429 -7.105 1.00 91.25 88 SER A O 1
ATOM 714 N N . THR A 1 89 ? 2.293 -17.842 -7.699 1.00 90.62 89 THR A N 1
ATOM 715 C CA . THR A 1 89 ? 1.938 -17.444 -9.074 1.00 90.62 89 THR A CA 1
ATOM 716 C C . THR A 1 89 ? 1.321 -18.606 -9.841 1.00 90.62 89 THR A C 1
ATOM 718 O O . THR A 1 89 ? 0.248 -18.454 -10.410 1.00 90.62 89 THR A O 1
ATOM 721 N N . THR A 1 90 ? 1.914 -19.798 -9.743 1.00 92.88 90 THR A N 1
ATOM 722 C CA . THR A 1 90 ? 1.429 -21.011 -10.415 1.00 92.88 90 THR A CA 1
ATOM 723 C C . THR A 1 90 ? -0.007 -21.364 -10.022 1.00 92.88 90 THR A C 1
ATOM 725 O O . THR A 1 90 ? -0.823 -21.682 -10.884 1.00 92.88 90 THR A O 1
ATOM 728 N N . LEU A 1 91 ? -0.345 -21.291 -8.728 1.00 93.94 91 LEU A N 1
ATOM 729 C CA . LEU A 1 91 ? -1.703 -21.594 -8.258 1.00 93.94 91 LEU A CA 1
ATOM 730 C C . LEU A 1 91 ? -2.691 -20.478 -8.609 1.00 93.94 91 LEU A C 1
ATOM 732 O O . LEU A 1 91 ? -3.831 -20.761 -8.972 1.00 93.94 91 LEU A O 1
ATOM 736 N N . ARG A 1 92 ? -2.255 -19.215 -8.552 1.00 93.19 92 ARG A N 1
ATOM 737 C CA . ARG A 1 92 ? -3.088 -18.074 -8.952 1.00 93.19 92 ARG A CA 1
ATOM 738 C C . ARG A 1 92 ? -3.434 -18.102 -10.434 1.00 93.19 92 ARG A C 1
ATOM 740 O O . ARG A 1 92 ? -4.575 -17.808 -10.771 1.00 93.19 92 ARG A O 1
ATOM 747 N N . ASP A 1 93 ? -2.492 -18.490 -11.287 1.00 92.62 93 ASP A N 1
ATOM 748 C CA . ASP A 1 93 ? -2.733 -18.640 -12.722 1.00 92.62 93 ASP A CA 1
ATOM 749 C C . ASP A 1 93 ? -3.665 -19.831 -12.992 1.00 92.62 93 ASP A C 1
ATOM 751 O O . ASP A 1 93 ? -4.631 -19.699 -13.745 1.00 92.62 93 ASP A O 1
ATOM 755 N N . LYS A 1 94 ? -3.450 -20.967 -12.306 1.00 95.25 94 LYS A N 1
ATOM 756 C CA . LYS A 1 94 ? -4.308 -22.163 -12.408 1.00 95.25 94 LYS A CA 1
ATOM 757 C C . LYS A 1 94 ? -5.769 -21.874 -12.033 1.00 95.25 94 LYS A C 1
ATOM 759 O O . LYS A 1 94 ? -6.672 -22.325 -12.732 1.00 95.25 94 LYS A O 1
ATOM 764 N N . TYR A 1 95 ? -5.998 -21.111 -10.964 1.00 94.81 95 TYR A N 1
ATOM 765 C CA . TYR A 1 95 ? -7.328 -20.861 -10.388 1.00 94.81 95 TYR A CA 1
ATOM 766 C C . TYR A 1 95 ? -7.824 -19.420 -10.557 1.00 94.81 95 TYR A C 1
ATOM 768 O O . TYR A 1 95 ? -8.688 -18.969 -9.806 1.00 94.81 95 TYR A O 1
ATOM 776 N N . GLN A 1 96 ? -7.323 -18.676 -11.547 1.00 90.75 96 GLN A N 1
ATOM 777 C CA . GLN A 1 96 ? -7.590 -17.239 -11.714 1.00 90.75 96 GLN A CA 1
ATOM 778 C C . GLN A 1 96 ? -9.087 -16.862 -11.705 1.00 90.75 96 GLN A C 1
ATOM 780 O O . GLN A 1 96 ? -9.453 -15.753 -11.319 1.00 90.75 96 GLN A O 1
ATOM 785 N N . LYS A 1 97 ? -9.965 -17.771 -12.146 1.00 91.94 97 LYS A N 1
ATOM 786 C CA . LYS A 1 97 ? -11.421 -17.556 -12.212 1.00 91.94 97 LYS A CA 1
ATOM 787 C C . LYS A 1 97 ? -12.157 -17.855 -10.901 1.00 91.94 97 LYS A C 1
ATOM 789 O O . LYS A 1 97 ? -13.293 -17.421 -10.746 1.00 91.94 97 LYS A O 1
ATOM 794 N N . GLU A 1 98 ? -11.526 -18.582 -9.984 1.00 93.50 98 GLU A N 1
ATOM 795 C CA . GLU A 1 98 ? -12.122 -19.090 -8.740 1.00 93.50 98 GLU A CA 1
ATOM 796 C C . GLU A 1 98 ? -11.628 -18.345 -7.496 1.00 93.50 98 GLU A C 1
ATOM 798 O O . GLU A 1 98 ? -12.150 -18.556 -6.407 1.00 93.50 98 GLU A O 1
ATOM 803 N N . ILE A 1 99 ? -10.655 -17.444 -7.649 1.00 93.44 99 ILE A N 1
ATOM 804 C CA . ILE A 1 99 ? -10.089 -16.674 -6.541 1.00 93.44 99 ILE A CA 1
ATOM 805 C C . ILE A 1 99 ? -10.243 -15.174 -6.755 1.00 93.44 99 ILE A C 1
ATOM 807 O O . ILE A 1 99 ? -10.146 -14.661 -7.870 1.00 93.44 99 ILE A O 1
ATOM 811 N N . ASN A 1 100 ? -10.376 -14.444 -5.653 1.00 92.06 100 ASN A N 1
ATOM 812 C CA . ASN A 1 100 ? -10.289 -12.995 -5.681 1.00 92.06 100 ASN A CA 1
ATOM 813 C C . ASN A 1 100 ? -8.833 -12.556 -5.960 1.00 92.06 100 ASN A C 1
ATOM 815 O O . ASN A 1 100 ? -7.929 -12.866 -5.174 1.00 92.06 100 ASN A O 1
ATOM 819 N N . PRO A 1 101 ? -8.562 -11.792 -7.036 1.00 91.50 101 PRO A N 1
ATOM 820 C CA . PRO A 1 101 ? -7.205 -11.377 -7.366 1.00 91.50 101 PRO A CA 1
ATOM 821 C C . PRO A 1 101 ? -6.594 -10.383 -6.362 1.00 91.50 101 PRO A C 1
ATOM 823 O O . PRO A 1 101 ? -5.377 -10.198 -6.379 1.00 91.50 101 PRO A O 1
ATOM 826 N N . ALA A 1 102 ? -7.398 -9.759 -5.494 1.00 91.44 102 ALA A N 1
ATOM 827 C CA . ALA A 1 102 ? -6.930 -8.814 -4.481 1.00 91.44 102 ALA A CA 1
ATOM 828 C C . ALA A 1 102 ? -6.738 -9.434 -3.088 1.00 91.44 102 ALA A C 1
ATOM 830 O O . ALA A 1 102 ? -5.899 -8.959 -2.325 1.00 91.44 102 ALA A O 1
ATOM 831 N N . ASP A 1 103 ? -7.493 -10.486 -2.762 1.00 92.56 103 ASP A N 1
ATOM 832 C CA . ASP A 1 103 ? -7.502 -11.094 -1.430 1.00 92.56 103 ASP A CA 1
ATOM 833 C C . ASP A 1 103 ? -6.578 -12.319 -1.382 1.00 92.56 103 ASP A C 1
ATOM 835 O O . ASP A 1 103 ? -6.901 -13.403 -1.874 1.00 92.56 103 ASP A O 1
ATOM 839 N N . LEU A 1 104 ? -5.383 -12.127 -0.823 1.00 91.88 104 LEU A N 1
ATOM 840 C CA . LEU A 1 104 ? -4.388 -13.192 -0.705 1.00 91.88 104 LEU A CA 1
ATOM 841 C C . LEU A 1 104 ? -4.777 -14.235 0.349 1.00 91.88 104 LEU A C 1
ATOM 843 O O . LEU A 1 104 ? -4.461 -15.409 0.168 1.00 91.88 104 LEU A O 1
ATOM 847 N N . ALA A 1 105 ? -5.465 -13.829 1.417 1.00 93.50 105 ALA A N 1
ATOM 848 C CA . ALA A 1 105 ? -5.819 -14.708 2.526 1.00 93.50 105 ALA A CA 1
ATOM 849 C C . ALA A 1 105 ? -6.908 -15.702 2.112 1.00 93.50 105 ALA A C 1
ATOM 851 O O . ALA A 1 105 ? -6.738 -16.915 2.263 1.00 93.50 105 ALA A O 1
ATOM 852 N N . GLN A 1 106 ? -7.974 -15.212 1.469 1.00 93.31 106 GLN A N 1
ATOM 853 C CA . GLN A 1 106 ? -9.015 -16.082 0.922 1.00 93.31 106 GLN A CA 1
ATOM 854 C C . GLN A 1 106 ? -8.475 -17.017 -0.165 1.00 93.31 106 GLN A C 1
ATOM 856 O O . GLN A 1 106 ? -8.793 -18.206 -0.155 1.00 93.31 106 GLN A O 1
ATOM 861 N N . ALA A 1 107 ? -7.624 -16.515 -1.069 1.00 94.75 107 ALA A N 1
ATOM 862 C CA . ALA A 1 107 ? -6.990 -17.352 -2.087 1.00 94.75 107 ALA A CA 1
ATOM 863 C C . ALA A 1 107 ? -6.099 -18.441 -1.462 1.00 94.75 107 ALA A C 1
ATOM 865 O O . ALA A 1 107 ? -6.123 -19.583 -1.909 1.00 94.75 107 ALA A O 1
ATOM 866 N N . GLY A 1 108 ? -5.340 -18.109 -0.412 1.00 94.94 108 GLY A N 1
ATOM 867 C CA . GLY A 1 108 ? -4.497 -19.063 0.309 1.00 94.94 108 GLY A CA 1
ATOM 868 C C . GLY A 1 108 ? -5.303 -20.192 0.948 1.00 94.94 108 GLY A C 1
ATOM 869 O O . GLY A 1 108 ? -4.971 -21.357 0.745 1.00 94.94 108 GLY A O 1
ATOM 870 N N . ALA A 1 109 ? -6.391 -19.859 1.648 1.00 95.81 109 ALA A N 1
ATOM 871 C CA . ALA A 1 109 ? -7.282 -20.860 2.233 1.00 95.81 109 ALA A CA 1
ATOM 872 C C . ALA A 1 109 ? -7.907 -21.756 1.152 1.00 95.81 109 ALA A C 1
ATOM 874 O O . ALA A 1 109 ? -7.880 -22.977 1.282 1.00 95.81 109 ALA A O 1
ATOM 875 N N . PHE A 1 110 ? -8.373 -21.159 0.046 1.00 96.00 110 PHE A N 1
ATOM 876 C CA . PHE A 1 110 ? -8.901 -21.905 -1.098 1.00 96.00 110 PHE A CA 1
ATOM 877 C C . PHE A 1 110 ? -7.867 -22.880 -1.675 1.00 96.00 110 PHE A C 1
ATOM 879 O O . PHE A 1 110 ? -8.201 -24.023 -1.958 1.00 96.00 110 PHE A O 1
ATOM 886 N N . PHE A 1 111 ? -6.603 -22.473 -1.822 1.00 96.06 111 PHE A N 1
ATOM 887 C CA . PHE A 1 111 ? -5.552 -23.366 -2.319 1.00 96.06 111 PHE A CA 1
ATOM 888 C C . PHE A 1 111 ? -5.264 -24.524 -1.365 1.00 96.06 111 PHE A C 1
ATOM 890 O O . PHE A 1 111 ? -5.117 -25.656 -1.821 1.00 96.06 111 PHE A O 1
ATOM 897 N N . VAL A 1 112 ? -5.189 -24.259 -0.059 1.00 94.44 112 VAL A N 1
ATOM 898 C CA . VAL A 1 112 ? -4.916 -25.296 0.949 1.00 94.44 112 VAL A CA 1
ATOM 899 C C . VAL A 1 112 ? -6.019 -26.351 0.985 1.00 94.44 112 VAL A C 1
ATOM 901 O O . VAL A 1 112 ? -5.715 -27.539 1.110 1.00 94.44 112 VAL A O 1
ATOM 904 N N . GLU A 1 113 ? -7.269 -25.927 0.828 1.00 94.50 113 GLU A N 1
ATOM 905 C CA . GLU A 1 113 ? -8.441 -26.797 0.731 1.00 94.50 113 GLU A CA 1
ATOM 906 C C . GLU A 1 113 ? -8.467 -27.547 -0.613 1.00 94.50 113 GLU A C 1
ATOM 908 O O . GLU A 1 113 ? -8.439 -28.777 -0.654 1.00 94.50 113 GLU A O 1
ATOM 913 N N . LYS A 1 114 ? -8.425 -26.820 -1.737 1.00 95.44 114 LYS A N 1
ATOM 914 C CA . LYS A 1 114 ? -8.608 -27.372 -3.089 1.00 95.44 114 LYS A CA 1
ATOM 915 C C . LYS A 1 114 ? -7.504 -28.337 -3.517 1.00 95.44 114 LYS A C 1
ATOM 917 O O . LYS A 1 114 ? -7.790 -29.332 -4.177 1.00 95.44 114 LYS A O 1
ATOM 922 N N . GLU A 1 115 ? -6.253 -28.043 -3.165 1.00 94.50 115 GLU A N 1
ATOM 923 C CA . GLU A 1 115 ? -5.092 -28.895 -3.465 1.00 94.50 115 GLU A CA 1
ATOM 924 C C . GLU A 1 115 ? -4.811 -29.919 -2.353 1.00 94.50 115 GLU A C 1
ATOM 926 O O . GLU A 1 115 ? -3.803 -30.626 -2.422 1.00 94.50 115 GLU A O 1
ATOM 931 N N . ARG A 1 116 ? -5.668 -29.989 -1.319 1.00 91.75 116 ARG A N 1
ATOM 932 C CA . ARG A 1 116 ? -5.518 -30.893 -0.165 1.00 91.75 116 ARG A CA 1
ATOM 933 C C . ARG A 1 116 ? -4.122 -30.796 0.464 1.00 91.75 116 ARG A C 1
ATOM 935 O O . ARG A 1 116 ? -3.493 -31.790 0.821 1.00 91.75 116 ARG A O 1
ATOM 942 N N . ILE A 1 117 ? -3.591 -29.572 0.559 1.00 88.12 117 ILE A N 1
ATOM 943 C CA . ILE A 1 117 ? -2.219 -29.327 1.041 1.00 88.12 117 ILE A CA 1
ATOM 944 C C . ILE A 1 117 ? -2.107 -29.727 2.510 1.00 88.12 117 ILE A C 1
ATOM 946 O O . ILE A 1 117 ? -1.104 -30.313 2.906 1.00 88.12 117 ILE A O 1
ATOM 950 N N . HIS A 1 118 ? -3.145 -29.433 3.291 1.00 84.81 118 HIS A N 1
ATOM 951 C CA . HIS A 1 118 ? -3.216 -29.690 4.726 1.00 84.81 118 HIS A CA 1
ATOM 952 C C . HIS A 1 118 ? -3.024 -31.176 5.085 1.00 84.81 118 HIS A C 1
ATOM 954 O O . HIS A 1 118 ? -2.393 -31.476 6.096 1.00 84.81 118 HIS A O 1
ATOM 960 N N . GLU A 1 119 ? -3.459 -32.109 4.229 1.00 86.94 119 GLU A N 1
ATOM 961 C CA . GLU A 1 119 ? -3.343 -33.559 4.465 1.00 86.94 119 GLU A CA 1
ATOM 962 C C . GLU A 1 119 ? -1.892 -34.038 4.568 1.00 86.94 119 GLU A C 1
ATOM 964 O O . GLU A 1 119 ? -1.594 -35.012 5.256 1.00 86.94 119 GLU A O 1
ATOM 969 N N . LYS A 1 120 ? -0.960 -33.322 3.930 1.00 86.62 120 LYS A N 1
ATOM 970 C CA . LYS A 1 120 ? 0.474 -33.646 3.954 1.00 86.62 120 LYS A CA 1
ATOM 971 C C . LYS A 1 120 ? 1.157 -33.281 5.274 1.00 86.62 120 LYS A C 1
ATOM 973 O O . LYS A 1 120 ? 2.321 -33.618 5.460 1.00 86.62 120 LYS A O 1
ATOM 978 N N . TYR A 1 121 ? 0.467 -32.562 6.161 1.00 84.25 121 TYR A N 1
ATOM 979 C CA . TYR A 1 121 ? 1.041 -31.985 7.379 1.00 84.25 121 TYR A CA 1
ATOM 980 C C . TYR A 1 121 ? 0.492 -32.612 8.664 1.00 84.25 121 TYR A C 1
ATOM 982 O O . TYR A 1 121 ? 0.733 -32.061 9.737 1.00 84.25 121 TYR A O 1
ATOM 990 N N . HIS A 1 122 ? -0.215 -33.746 8.556 1.00 85.00 122 HIS A N 1
ATOM 991 C CA . HIS A 1 122 ? -0.685 -34.562 9.683 1.00 85.00 122 HIS A CA 1
ATOM 992 C C . HIS A 1 122 ? -1.273 -33.710 10.822 1.00 85.00 122 HIS A C 1
ATOM 994 O O . HIS A 1 122 ? -0.725 -33.659 11.921 1.00 85.00 122 HIS A O 1
ATOM 1000 N N . LEU A 1 123 ? -2.330 -32.951 10.519 1.00 86.69 123 LEU A N 1
ATOM 1001 C CA . LEU A 1 123 ? -3.065 -32.183 11.526 1.00 86.69 123 LEU A CA 1
ATOM 1002 C C . LEU A 1 123 ? -3.744 -33.121 12.524 1.00 86.69 123 LEU A C 1
ATOM 1004 O O . LEU A 1 123 ? -4.213 -34.198 12.147 1.00 86.69 123 LEU A O 1
ATOM 1008 N N . GLU A 1 124 ? -3.836 -32.687 13.778 1.00 86.06 124 GLU A N 1
ATOM 1009 C CA . GLU A 1 124 ? -4.683 -33.369 14.755 1.00 86.06 124 GLU A CA 1
ATOM 1010 C C . GLU A 1 124 ? -6.169 -33.326 14.330 1.00 86.06 124 GLU A C 1
ATOM 1012 O O . GLU A 1 124 ? -6.591 -32.390 13.635 1.00 86.06 124 GLU A O 1
ATOM 1017 N N . PRO A 1 125 ? -6.992 -34.316 14.733 1.00 83.44 125 PRO A N 1
ATOM 1018 C CA . PRO A 1 125 ? -8.421 -34.326 14.422 1.00 83.44 125 PRO A CA 1
ATOM 1019 C C . PRO A 1 125 ? -9.114 -33.018 14.838 1.00 83.44 125 PRO A C 1
ATOM 1021 O O . PRO A 1 125 ? -9.012 -32.591 15.984 1.00 83.44 125 PRO A O 1
ATOM 1024 N N . GLY A 1 126 ? -9.822 -32.379 13.900 1.00 83.50 126 GLY A N 1
ATOM 1025 C CA . GLY A 1 126 ? -10.482 -31.079 14.108 1.00 83.50 126 GLY A CA 1
ATOM 1026 C C . GLY A 1 126 ? -9.607 -29.844 13.832 1.00 83.50 126 GLY A C 1
ATOM 1027 O O . GLY A 1 126 ? -10.125 -28.730 13.772 1.00 83.50 126 GLY A O 1
ATOM 1028 N N . GLY A 1 127 ? -8.301 -30.014 13.593 1.00 90.62 127 GLY A N 1
ATOM 1029 C CA . GLY A 1 127 ? -7.383 -28.907 13.295 1.00 90.62 127 GLY A CA 1
ATOM 1030 C C . GLY A 1 127 ? -7.553 -28.294 11.898 1.00 90.62 127 GLY A C 1
ATOM 1031 O O . GLY A 1 127 ? -7.164 -27.149 11.679 1.00 90.62 127 GLY A O 1
ATOM 1032 N N . GLU A 1 128 ? -8.152 -29.014 10.945 1.00 92.81 128 GLU A N 1
ATOM 1033 C CA . GLU A 1 128 ? -8.322 -28.545 9.559 1.00 92.81 128 GLU A CA 1
ATOM 1034 C C . GLU A 1 128 ? -9.176 -27.274 9.468 1.00 92.81 128 GLU A C 1
ATOM 1036 O O . GLU A 1 128 ? -8.743 -26.280 8.880 1.00 92.81 128 GLU A O 1
ATOM 1041 N N . GLU A 1 129 ? -10.355 -27.268 10.092 1.00 93.19 129 GLU A N 1
ATOM 1042 C CA . GLU A 1 129 ? -11.251 -26.107 10.082 1.00 93.19 129 GLU A CA 1
ATOM 1043 C C . GLU A 1 129 ? -10.593 -24.891 10.744 1.00 93.19 129 GLU A C 1
ATOM 1045 O O . GLU A 1 129 ? -10.671 -23.774 10.222 1.00 93.19 129 GLU A O 1
ATOM 1050 N N . CYS A 1 130 ? -9.870 -25.117 11.847 1.00 95.75 130 CYS A N 1
ATOM 1051 C CA . CYS A 1 130 ? -9.094 -24.086 12.530 1.00 95.75 130 CYS A CA 1
ATOM 1052 C C . CYS A 1 130 ? -8.002 -23.516 11.614 1.00 95.75 130 CYS A C 1
ATOM 1054 O O . CYS A 1 130 ? -7.860 -22.297 11.498 1.00 95.75 130 CYS A O 1
ATOM 1056 N N . LEU A 1 131 ? -7.259 -24.379 10.913 1.00 96.12 131 LEU A N 1
ATOM 1057 C CA . LEU A 1 131 ? -6.200 -23.964 9.997 1.00 96.12 131 LEU A CA 1
ATOM 1058 C C . LEU A 1 131 ? -6.766 -23.124 8.846 1.00 96.12 131 LEU A C 1
ATOM 1060 O O . LEU A 1 131 ? -6.255 -22.038 8.559 1.00 96.12 131 LEU A O 1
ATOM 1064 N N . LEU A 1 132 ? -7.830 -23.607 8.198 1.00 95.69 132 LEU A N 1
ATOM 1065 C CA . LEU A 1 132 ? -8.480 -22.901 7.095 1.00 95.69 132 LEU A CA 1
ATOM 1066 C C . LEU A 1 132 ? -9.034 -21.549 7.551 1.00 95.69 132 LEU A C 1
ATOM 1068 O O . LEU A 1 132 ? -8.862 -20.559 6.839 1.00 95.69 132 LEU A O 1
ATOM 1072 N N . PHE A 1 133 ? -9.633 -21.478 8.743 1.00 96.94 133 PHE A N 1
ATOM 1073 C CA . PHE A 1 133 ? -10.100 -20.226 9.338 1.00 96.94 133 PHE A CA 1
ATOM 1074 C C . PHE A 1 133 ? -8.954 -19.226 9.538 1.00 96.94 133 PHE A C 1
ATOM 1076 O O . PHE A 1 133 ? -9.037 -18.083 9.077 1.00 96.94 133 PHE A O 1
ATOM 1083 N N . LEU A 1 134 ? -7.855 -19.653 10.166 1.00 97.31 134 LEU A N 1
ATOM 1084 C CA . LEU A 1 134 ? -6.710 -18.785 10.440 1.00 97.31 134 LEU A CA 1
ATOM 1085 C C . LEU A 1 134 ? -6.078 -18.266 9.145 1.00 97.31 134 LEU A C 1
ATOM 1087 O O . LEU A 1 134 ? -5.843 -17.064 9.018 1.00 97.31 134 LEU A O 1
ATOM 1091 N N . ILE A 1 135 ? -5.872 -19.130 8.146 1.00 96.19 135 ILE A N 1
ATOM 1092 C CA . ILE A 1 135 ? -5.340 -18.716 6.840 1.00 96.19 135 ILE A CA 1
ATOM 1093 C C . ILE A 1 135 ? -6.309 -17.759 6.142 1.00 96.19 135 ILE A C 1
ATOM 1095 O O . ILE A 1 135 ? -5.869 -16.762 5.574 1.00 96.19 135 ILE A O 1
ATOM 1099 N N . ARG A 1 136 ? -7.618 -18.013 6.188 1.00 96.19 136 ARG A N 1
ATOM 1100 C CA . ARG A 1 136 ? -8.618 -17.187 5.498 1.00 96.19 136 ARG A CA 1
ATOM 1101 C C . ARG A 1 136 ? -8.695 -15.766 6.051 1.00 96.19 136 ARG A C 1
ATOM 1103 O O . ARG A 1 136 ? -8.960 -14.842 5.285 1.00 96.19 136 ARG A O 1
ATOM 1110 N N . HIS A 1 137 ? -8.451 -15.586 7.349 1.00 96.00 137 HIS A N 1
ATOM 1111 C CA . HIS A 1 137 ? -8.676 -14.309 8.028 1.00 96.00 137 HIS A CA 1
ATOM 1112 C C . HIS A 1 137 ? -7.404 -13.587 8.491 1.00 96.00 137 HIS A C 1
ATOM 1114 O O . HIS A 1 137 ? -7.512 -12.445 8.922 1.00 96.00 137 HIS A O 1
ATOM 1120 N N . HIS A 1 138 ? -6.201 -14.156 8.348 1.00 92.25 138 HIS A N 1
ATOM 1121 C CA . HIS A 1 138 ? -4.958 -13.575 8.895 1.00 92.25 138 HIS A CA 1
ATOM 1122 C C . HIS A 1 138 ? -4.678 -12.106 8.518 1.00 92.25 138 HIS A C 1
ATOM 1124 O O . HIS A 1 138 ? -4.062 -11.369 9.284 1.00 92.25 138 HIS A O 1
ATOM 1130 N N . GLY A 1 139 ? -5.115 -11.657 7.335 1.00 91.31 139 GLY A N 1
ATOM 1131 C CA . GLY A 1 139 ? -4.934 -10.275 6.871 1.00 91.31 139 GLY A CA 1
ATOM 1132 C C . GLY A 1 139 ? -6.017 -9.295 7.342 1.00 91.31 139 GLY A C 1
ATOM 1133 O O . GLY A 1 139 ? -5.890 -8.088 7.142 1.00 91.31 139 GLY A O 1
ATOM 1134 N N . LEU A 1 140 ? -7.100 -9.774 7.959 1.00 95.12 140 LEU A N 1
ATOM 1135 C CA . LEU A 1 140 ? -8.321 -8.994 8.179 1.00 95.12 140 LEU A CA 1
ATOM 1136 C C . LEU A 1 140 ? -8.087 -7.769 9.072 1.00 95.12 140 LEU A C 1
ATOM 1138 O O . LEU A 1 140 ? -8.478 -6.659 8.702 1.00 95.12 140 LEU A O 1
ATOM 1142 N N . VAL A 1 141 ? -7.399 -7.932 10.209 1.00 94.44 141 VAL A N 1
ATOM 1143 C CA . VAL A 1 141 ? -7.090 -6.810 11.120 1.00 94.44 141 VAL A CA 1
ATOM 1144 C C . VAL A 1 141 ? -6.232 -5.763 10.415 1.00 94.44 141 VAL A C 1
ATOM 1146 O O . VAL A 1 141 ? -6.492 -4.565 10.531 1.00 94.44 141 VAL A O 1
ATOM 1149 N N . HIS A 1 142 ? -5.242 -6.201 9.634 1.00 92.56 142 HIS A N 1
ATOM 1150 C CA . HIS A 1 142 ? -4.369 -5.306 8.878 1.00 92.56 142 HIS A CA 1
ATOM 1151 C C . HIS A 1 142 ? -5.149 -4.438 7.897 1.00 92.56 142 HIS A C 1
ATOM 1153 O O . HIS A 1 142 ? -4.982 -3.214 7.878 1.00 92.56 142 HIS A O 1
ATOM 1159 N N . HIS A 1 143 ? -6.053 -5.055 7.142 1.00 94.94 143 HIS A N 1
ATOM 1160 C CA . HIS A 1 143 ? -6.897 -4.336 6.203 1.00 94.94 143 HIS A CA 1
ATOM 1161 C C . HIS A 1 143 ? -7.893 -3.393 6.902 1.00 94.94 143 HIS A C 1
ATOM 1163 O O . HIS A 1 143 ? -8.156 -2.304 6.390 1.00 94.94 143 HIS A O 1
ATOM 1169 N N . ILE A 1 144 ? -8.412 -3.746 8.085 1.00 95.44 144 ILE A N 1
ATOM 1170 C CA . ILE A 1 144 ? -9.265 -2.850 8.889 1.00 95.44 144 ILE A CA 1
ATOM 1171 C C . ILE A 1 144 ? -8.473 -1.633 9.385 1.00 95.44 144 ILE A C 1
ATOM 1173 O O . ILE A 1 144 ? -8.947 -0.502 9.269 1.00 95.44 144 ILE A O 1
ATOM 1177 N N . VAL A 1 145 ? -7.253 -1.830 9.899 1.00 92.94 145 VAL A N 1
ATOM 1178 C CA . VAL A 1 145 ? -6.392 -0.734 10.383 1.00 92.94 145 VAL A CA 1
ATOM 1179 C C . VAL A 1 145 ? -6.071 0.260 9.262 1.00 92.94 145 VAL A C 1
ATOM 1181 O O . VAL A 1 145 ? -6.039 1.468 9.501 1.00 92.94 145 VAL A O 1
ATOM 1184 N N . ARG A 1 146 ? -5.899 -0.227 8.028 1.00 93.31 146 ARG A N 1
ATOM 1185 C CA . ARG A 1 146 ? -5.704 0.599 6.824 1.00 93.31 146 ARG A CA 1
ATOM 1186 C C . ARG A 1 146 ? -6.991 1.192 6.243 1.00 93.31 146 ARG A C 1
ATOM 1188 O O . ARG A 1 146 ? -6.934 1.937 5.272 1.00 93.31 146 ARG A O 1
ATOM 1195 N N . GLY A 1 147 ? -8.160 0.858 6.787 1.00 95.62 147 GLY A N 1
ATOM 1196 C CA . GLY A 1 147 ? -9.458 1.266 6.238 1.00 95.62 147 GLY A CA 1
ATOM 1197 C C . GLY A 1 147 ? -9.823 0.600 4.905 1.00 95.62 147 GLY A C 1
ATOM 1198 O O . GLY A 1 147 ? -10.854 0.937 4.317 1.00 95.62 147 GLY A O 1
ATOM 1199 N N . GLU A 1 148 ? -9.014 -0.351 4.435 1.00 97.06 148 GLU A N 1
ATOM 1200 C CA . GLU A 1 148 ? -9.261 -1.153 3.234 1.00 97.06 148 GLU A CA 1
ATOM 1201 C C . GLU A 1 148 ? -10.550 -1.961 3.405 1.00 97.06 148 GLU A C 1
ATOM 1203 O O . GLU A 1 148 ? -11.445 -1.920 2.554 1.00 97.06 148 GLU A O 1
ATOM 1208 N N . LEU A 1 149 ? -10.706 -2.578 4.576 1.00 96.56 149 LEU A N 1
ATOM 1209 C CA . LEU A 1 149 ? -11.940 -3.207 5.038 1.00 96.56 149 LEU A CA 1
ATOM 1210 C C . LEU A 1 149 ? -12.663 -2.289 6.034 1.00 96.56 149 LEU A C 1
ATOM 1212 O O . LEU A 1 149 ? -12.049 -1.496 6.748 1.00 96.56 149 LEU A O 1
ATOM 1216 N N . SER A 1 150 ? -13.992 -2.384 6.074 1.00 94.88 150 SER A N 1
ATOM 1217 C CA . SER A 1 150 ? -14.770 -1.753 7.143 1.00 94.88 150 SER A CA 1
ATOM 1218 C C . SER A 1 150 ? -14.620 -2.549 8.434 1.00 94.88 150 SER A C 1
ATOM 1220 O O . SER A 1 150 ? -14.482 -3.768 8.387 1.00 94.88 150 SER A O 1
ATOM 1222 N N . PHE A 1 151 ? -14.738 -1.891 9.591 1.00 94.56 151 PHE A N 1
ATOM 1223 C CA . PHE A 1 151 ? -14.735 -2.595 10.877 1.00 94.56 151 PHE A CA 1
ATOM 1224 C C . PHE A 1 151 ? -15.822 -3.680 10.952 1.00 94.56 151 PHE A C 1
ATOM 1226 O O . PHE A 1 151 ? -15.615 -4.709 11.578 1.00 94.56 151 PHE A O 1
ATOM 1233 N N . SER A 1 152 ? -16.946 -3.501 10.246 1.00 94.19 152 SER A N 1
ATOM 1234 C CA . SER A 1 152 ? -18.012 -4.507 10.153 1.00 94.19 152 SER A CA 1
ATOM 1235 C C . SER A 1 152 ? -17.548 -5.867 9.615 1.00 94.19 152 SER A C 1
ATOM 1237 O O . SER A 1 152 ? -18.198 -6.864 9.906 1.00 94.19 152 SER A O 1
ATOM 1239 N N . ALA A 1 153 ? -16.438 -5.929 8.869 1.00 95.19 153 ALA A N 1
ATOM 1240 C CA . ALA A 1 153 ? -15.885 -7.185 8.364 1.00 95.19 153 ALA A CA 1
ATOM 1241 C C . ALA A 1 153 ? -15.403 -8.124 9.486 1.00 95.19 153 ALA A C 1
ATOM 1243 O O . ALA A 1 153 ? -15.327 -9.328 9.268 1.00 95.19 153 ALA A O 1
ATOM 1244 N N . ILE A 1 154 ? -15.155 -7.611 10.702 1.00 95.88 154 ILE A N 1
ATOM 1245 C CA . ILE A 1 154 ? -14.818 -8.445 11.869 1.00 95.88 154 ILE A CA 1
ATOM 1246 C C . ILE A 1 154 ? -15.912 -9.474 12.186 1.00 95.88 154 ILE A C 1
ATOM 1248 O O . ILE A 1 154 ? -15.634 -10.495 12.796 1.00 95.88 154 ILE A O 1
ATOM 1252 N N . GLN A 1 155 ? -17.150 -9.254 11.725 1.00 95.44 155 GLN A N 1
ATOM 1253 C CA . GLN A 1 155 ? -18.246 -10.209 11.884 1.00 95.44 155 GLN A CA 1
ATOM 1254 C C . GLN A 1 155 ? -17.905 -11.609 11.349 1.00 95.44 155 GLN A C 1
ATOM 1256 O O . GLN A 1 155 ? -18.394 -12.592 11.902 1.00 95.44 155 GLN A O 1
ATOM 1261 N N . GLU A 1 156 ? -17.063 -11.709 10.313 1.00 94.44 156 GLU A N 1
ATOM 1262 C CA . GLU A 1 156 ? -16.624 -12.995 9.756 1.00 94.44 156 GLU A CA 1
ATOM 1263 C C . GLU A 1 156 ? -15.858 -13.842 10.777 1.00 94.44 156 GLU A C 1
ATOM 1265 O O . GLU A 1 156 ? -16.014 -15.059 10.799 1.00 94.44 156 GLU A O 1
ATOM 1270 N N . THR A 1 157 ? -15.080 -13.209 11.660 1.00 96.56 157 THR A N 1
ATOM 1271 C CA . THR A 1 157 ? -14.298 -13.919 12.683 1.00 96.56 157 THR A CA 1
ATOM 1272 C C . THR A 1 157 ? -15.089 -14.186 13.959 1.00 96.56 157 THR A C 1
ATOM 1274 O O . THR A 1 157 ? -14.683 -15.014 14.768 1.00 96.56 157 THR A O 1
ATOM 1277 N N . LEU A 1 158 ? -16.237 -13.523 14.128 1.00 96.38 158 LEU A N 1
ATOM 1278 C CA . LEU A 1 158 ? -17.166 -13.745 15.239 1.00 96.38 158 LEU A CA 1
ATOM 1279 C C . LEU A 1 158 ? -18.179 -14.859 14.943 1.00 96.38 158 LEU A C 1
ATOM 1281 O O . LEU A 1 158 ? -18.764 -15.406 15.872 1.00 96.38 158 LEU A O 1
ATOM 1285 N N . ALA A 1 159 ? -18.394 -15.195 13.666 1.00 93.12 159 ALA A N 1
ATOM 1286 C CA . ALA A 1 159 ? -19.383 -16.186 13.240 1.00 93.12 159 ALA A CA 1
ATOM 1287 C C . ALA A 1 159 ? -19.216 -17.581 13.880 1.00 93.12 159 ALA A C 1
ATOM 1289 O O . ALA A 1 159 ? -20.241 -18.167 14.224 1.00 93.12 159 ALA A O 1
ATOM 1290 N N . PRO A 1 160 ? -17.992 -18.104 14.111 1.00 94.69 160 PRO A N 1
ATOM 1291 C CA . PRO A 1 160 ? -17.820 -19.382 14.806 1.00 94.69 160 PRO A CA 1
ATOM 1292 C C . PRO A 1 160 ? -18.229 -19.370 16.287 1.00 94.69 160 PRO A C 1
ATOM 1294 O O . PRO A 1 160 ? -18.291 -20.434 16.890 1.00 94.69 160 PRO A O 1
ATOM 1297 N N . ALA A 1 161 ? -18.449 -18.191 16.888 1.00 95.31 161 ALA A N 1
ATOM 1298 C CA . ALA A 1 161 ? -18.767 -18.020 18.310 1.00 95.31 161 ALA A CA 1
ATOM 1299 C C . ALA A 1 161 ? -17.800 -18.759 19.264 1.00 95.31 161 ALA A C 1
ATOM 1301 O O . ALA A 1 161 ? -18.192 -19.230 20.328 1.00 95.31 161 ALA A O 1
ATOM 1302 N N . ASN A 1 162 ? -16.520 -18.848 18.889 1.00 96.06 162 ASN A N 1
ATOM 1303 C CA . ASN A 1 162 ? -15.480 -19.535 19.653 1.00 96.06 162 ASN A CA 1
ATOM 1304 C C . ASN A 1 162 ? -14.385 -18.540 20.075 1.00 96.06 162 ASN A C 1
ATOM 1306 O O . ASN A 1 162 ? -13.688 -17.974 19.229 1.00 96.06 162 ASN A O 1
ATOM 1310 N N . LYS A 1 163 ? -14.235 -18.336 21.391 1.00 96.62 163 LYS A N 1
ATOM 1311 C CA . LYS A 1 163 ? -13.254 -17.406 21.974 1.00 96.62 163 LYS A CA 1
ATOM 1312 C C . LYS A 1 163 ? -11.809 -17.817 21.727 1.00 96.62 163 LYS A C 1
ATOM 1314 O O . LYS A 1 163 ? -11.007 -16.959 21.379 1.00 96.62 163 LYS A O 1
ATOM 1319 N N . GLU A 1 164 ? -11.484 -19.097 21.882 1.00 97.06 164 GLU A N 1
ATOM 1320 C CA . GLU A 1 164 ? -10.119 -19.599 21.693 1.00 97.06 164 GLU A CA 1
ATOM 1321 C C . GLU A 1 164 ? -9.694 -19.457 20.231 1.00 97.06 164 GLU A C 1
ATOM 1323 O O . GLU A 1 164 ? -8.611 -18.957 19.938 1.00 97.06 164 GLU A O 1
ATOM 1328 N N . LEU A 1 165 ? -10.582 -19.794 19.290 1.00 97.56 165 LEU A N 1
ATOM 1329 C CA . LEU A 1 165 ? -10.316 -19.606 17.863 1.00 97.56 165 LEU A CA 1
ATOM 1330 C C . LEU A 1 165 ? -10.144 -18.119 17.506 1.00 97.56 165 LEU A C 1
ATOM 1332 O O . LEU A 1 165 ? -9.261 -17.765 16.718 1.00 97.56 165 LEU A O 1
ATOM 1336 N N . PHE A 1 166 ? -10.955 -17.234 18.100 1.00 98.12 166 PHE A N 1
ATOM 1337 C CA . PHE A 1 166 ? -10.795 -15.788 17.936 1.00 98.12 166 PHE A CA 1
ATOM 1338 C C . PHE A 1 166 ? -9.463 -15.294 18.515 1.00 98.12 166 PHE A C 1
ATOM 1340 O O . PHE A 1 166 ? -8.792 -14.473 17.890 1.00 98.12 166 PHE A O 1
ATOM 1347 N N . ASP A 1 167 ? -9.054 -15.805 19.674 1.00 98.31 167 ASP A N 1
ATOM 1348 C CA . ASP A 1 167 ? -7.785 -15.465 20.313 1.00 98.31 167 ASP A CA 1
ATOM 1349 C C . ASP A 1 167 ? -6.581 -15.944 19.499 1.00 98.31 167 ASP A C 1
ATOM 1351 O O . ASP A 1 167 ? -5.636 -15.178 19.302 1.00 98.31 167 ASP A O 1
ATOM 1355 N N . ALA A 1 168 ? -6.647 -17.146 18.922 1.00 98.25 168 ALA A N 1
ATOM 1356 C CA . ALA A 1 168 ? -5.654 -17.625 17.965 1.00 98.25 168 ALA A CA 1
ATOM 1357 C C . ALA A 1 168 ? -5.560 -16.693 16.745 1.00 98.25 168 ALA A C 1
ATOM 1359 O O . ALA A 1 168 ? -4.465 -16.285 16.355 1.00 98.25 168 ALA A O 1
ATOM 1360 N N . PHE A 1 169 ? -6.698 -16.272 16.179 1.00 97.94 169 PHE A N 1
ATOM 1361 C CA . PHE A 1 169 ? -6.737 -15.282 15.097 1.00 97.94 169 PHE A CA 1
ATOM 1362 C C . PHE A 1 169 ? -6.147 -13.925 15.513 1.00 97.94 169 PHE A C 1
ATOM 1364 O O . PHE A 1 169 ? -5.417 -13.303 14.732 1.00 97.94 169 PHE A O 1
ATOM 1371 N N . PHE A 1 170 ? -6.453 -13.459 16.724 1.00 97.88 170 PHE A N 1
ATOM 1372 C CA . PHE A 1 170 ? -5.975 -12.189 17.254 1.00 97.88 170 PHE A CA 1
ATOM 1373 C C . PHE A 1 170 ? -4.452 -12.192 17.397 1.00 97.88 170 PHE A C 1
ATOM 1375 O O . PHE A 1 170 ? -3.789 -11.317 16.835 1.00 97.88 170 PHE A O 1
ATOM 1382 N N . VAL A 1 171 ? -3.894 -13.200 18.076 1.00 97.81 171 VAL A N 1
ATOM 1383 C CA . VAL A 1 171 ? -2.443 -13.345 18.252 1.00 97.81 171 VAL A CA 1
ATOM 1384 C C . VAL A 1 171 ? -1.761 -13.521 16.898 1.00 97.81 171 VAL A C 1
ATOM 1386 O O . VAL A 1 171 ? -0.752 -12.865 16.630 1.00 97.81 171 VAL A O 1
ATOM 1389 N N . PHE A 1 172 ? -2.338 -14.329 16.002 1.00 97.12 172 PHE A N 1
ATOM 1390 C CA . PHE A 1 172 ? -1.799 -14.514 14.656 1.00 97.12 172 PHE A CA 1
ATOM 1391 C C . PHE A 1 172 ? -1.709 -13.181 13.905 1.00 97.12 172 PHE A C 1
ATOM 1393 O O . PHE A 1 172 ? -0.643 -12.807 13.414 1.00 97.12 172 PHE A O 1
ATOM 1400 N N . SER A 1 173 ? -2.802 -12.416 13.888 1.00 95.12 173 SER A N 1
ATOM 1401 C CA . SER A 1 173 ? -2.868 -11.103 13.239 1.00 95.12 173 SER A CA 1
ATOM 1402 C C . SER A 1 173 ? -1.893 -10.097 13.861 1.00 95.12 173 SER A C 1
ATOM 1404 O O . SER A 1 173 ? -1.264 -9.317 13.143 1.00 95.12 173 SER A O 1
ATOM 1406 N N . PHE A 1 174 ? -1.734 -10.117 15.187 1.00 95.81 174 PHE A N 1
ATOM 1407 C CA . PHE A 1 174 ? -0.811 -9.241 15.911 1.00 95.81 174 PHE A CA 1
ATOM 1408 C C . PHE A 1 174 ? 0.650 -9.520 15.533 1.00 95.81 174 PHE A C 1
ATOM 1410 O O . PHE A 1 174 ? 1.412 -8.592 15.233 1.00 95.81 174 PHE A O 1
ATOM 1417 N N . ILE A 1 175 ? 1.037 -10.799 15.491 1.00 95.69 175 ILE A N 1
ATOM 1418 C CA . ILE A 1 175 ? 2.379 -11.226 15.079 1.00 95.69 175 ILE A CA 1
ATOM 1419 C C . ILE A 1 175 ? 2.622 -10.866 13.611 1.00 95.69 175 ILE A C 1
ATOM 1421 O O . ILE A 1 175 ? 3.670 -10.310 13.280 1.00 95.69 175 ILE A O 1
ATOM 1425 N N . MET A 1 176 ? 1.644 -11.124 12.739 1.00 92.75 176 MET A N 1
ATOM 1426 C CA . MET A 1 176 ? 1.713 -10.801 11.311 1.00 92.75 176 MET A CA 1
ATOM 1427 C C . MET A 1 176 ? 1.955 -9.317 11.056 1.00 92.75 176 MET A C 1
ATOM 1429 O O . MET A 1 176 ? 2.813 -8.954 10.245 1.00 92.75 176 MET A O 1
ATOM 1433 N N . LEU A 1 177 ? 1.226 -8.456 11.765 1.00 91.19 177 LEU A N 1
ATOM 1434 C CA . LEU A 1 177 ? 1.380 -7.007 11.684 1.00 91.19 177 LEU A CA 1
ATOM 1435 C C . LEU A 1 177 ? 2.751 -6.550 12.182 1.00 91.19 177 LEU A C 1
ATOM 1437 O O . LEU A 1 177 ? 3.421 -5.786 11.486 1.00 91.19 177 LEU A O 1
ATOM 1441 N N . SER A 1 178 ? 3.179 -7.059 13.339 1.00 91.44 178 SER A N 1
ATOM 1442 C CA . SER A 1 178 ? 4.490 -6.756 13.923 1.00 91.44 178 SER A CA 1
ATOM 1443 C C . SER A 1 178 ? 5.643 -7.202 13.016 1.00 91.44 178 SER A C 1
ATOM 1445 O O . SER A 1 178 ? 6.644 -6.508 12.883 1.00 91.44 178 SER A O 1
ATOM 1447 N N . ALA A 1 179 ? 5.516 -8.351 12.347 1.00 91.69 179 ALA A N 1
ATOM 1448 C CA . ALA A 1 179 ? 6.531 -8.863 11.427 1.00 91.69 179 ALA A CA 1
ATOM 1449 C C . ALA A 1 179 ? 6.557 -8.136 10.076 1.00 91.69 179 ALA A C 1
ATOM 1451 O O . ALA A 1 179 ? 7.584 -8.147 9.398 1.00 91.69 179 ALA A O 1
ATOM 1452 N N . LEU A 1 180 ? 5.437 -7.531 9.656 1.00 87.06 180 LEU A N 1
ATOM 1453 C CA . LEU A 1 180 ? 5.360 -6.844 8.366 1.00 87.06 180 LEU A CA 1
ATOM 1454 C C . LEU A 1 180 ? 6.248 -5.600 8.385 1.00 87.06 180 LEU A C 1
ATOM 1456 O O . LEU A 1 180 ? 6.967 -5.346 7.420 1.00 87.06 180 LEU A O 1
ATOM 1460 N N . ARG A 1 181 ? 6.170 -4.836 9.478 1.00 83.75 181 ARG A N 1
ATOM 1461 C CA . ARG A 1 181 ? 6.971 -3.645 9.770 1.00 83.75 181 ARG A CA 1
ATOM 1462 C C . ARG A 1 181 ? 6.914 -3.362 11.271 1.00 83.75 181 ARG A C 1
ATOM 1464 O O . ARG A 1 181 ? 5.821 -3.210 11.812 1.00 83.75 181 ARG A O 1
ATOM 1471 N N . GLU A 1 182 ? 8.073 -3.181 11.899 1.00 84.44 182 GLU A N 1
ATOM 1472 C CA . GLU A 1 182 ? 8.157 -2.963 13.352 1.00 84.44 182 GLU A CA 1
ATOM 1473 C C . GLU A 1 182 ? 7.475 -1.677 13.831 1.00 84.44 182 GLU A C 1
ATOM 1475 O O . GLU A 1 182 ? 7.030 -1.593 14.967 1.00 84.44 182 GLU A O 1
ATOM 1480 N N . ASP A 1 183 ? 7.322 -0.674 12.967 1.00 83.69 183 ASP A N 1
ATOM 1481 C CA . ASP A 1 183 ? 6.673 0.588 13.326 1.00 83.69 183 ASP A CA 1
ATOM 1482 C C . ASP A 1 183 ? 5.143 0.580 13.171 1.00 83.69 183 ASP A C 1
ATOM 1484 O O . ASP A 1 183 ? 4.502 1.609 13.395 1.00 83.69 183 ASP A O 1
ATOM 1488 N N . LEU A 1 184 ? 4.544 -0.551 12.773 1.00 84.50 184 LEU A N 1
ATOM 1489 C CA . LEU A 1 184 ? 3.088 -0.675 12.668 1.00 84.50 184 LEU A CA 1
ATOM 1490 C C . LEU A 1 184 ? 2.437 -0.907 14.029 1.00 84.50 184 LEU A C 1
ATOM 1492 O O . LEU A 1 184 ? 1.487 -0.199 14.355 1.00 84.50 184 LEU A O 1
ATOM 1496 N N . ILE A 1 185 ? 2.927 -1.877 14.807 1.00 87.19 185 ILE A N 1
ATOM 1497 C CA . ILE A 1 185 ? 2.387 -2.201 16.133 1.00 87.19 185 ILE A CA 1
ATOM 1498 C C . ILE A 1 185 ? 3.162 -1.430 17.199 1.00 87.19 185 ILE A C 1
ATOM 1500 O O . ILE A 1 185 ? 4.111 -1.917 17.806 1.00 87.19 185 ILE A O 1
ATOM 1504 N N . ARG A 1 186 ? 2.732 -0.186 17.391 1.00 91.38 186 ARG A N 1
ATOM 1505 C CA . ARG A 1 186 ? 3.162 0.679 18.490 1.00 91.38 186 ARG A CA 1
ATOM 1506 C C . ARG A 1 186 ? 2.158 0.605 19.636 1.00 91.38 186 ARG A C 1
ATOM 1508 O O . ARG A 1 186 ? 1.010 0.221 19.401 1.00 91.38 186 ARG A O 1
ATOM 1515 N N . GLU A 1 187 ? 2.572 1.016 20.830 1.00 93.06 187 GLU A N 1
ATOM 1516 C CA . GLU A 1 187 ? 1.796 0.907 22.076 1.00 93.06 187 GLU A CA 1
ATOM 1517 C C . GLU A 1 187 ? 0.330 1.345 21.923 1.00 93.06 187 GLU A C 1
ATOM 1519 O O . GLU A 1 187 ? -0.577 0.588 22.267 1.00 93.06 187 GLU A O 1
ATOM 1524 N N . ASP A 1 188 ? 0.091 2.510 21.305 1.00 93.00 188 ASP A N 1
ATOM 1525 C CA . ASP A 1 188 ? -1.256 3.080 21.138 1.00 93.00 188 ASP A CA 1
ATOM 1526 C C . ASP A 1 188 ? -2.148 2.230 20.209 1.00 93.00 188 ASP A C 1
ATOM 1528 O O . ASP A 1 188 ? -3.363 2.120 20.398 1.00 93.00 188 ASP A O 1
ATOM 1532 N N . LEU A 1 189 ? -1.568 1.626 19.160 1.00 92.62 189 LEU A N 1
ATOM 1533 C CA . LEU A 1 189 ? -2.326 0.737 18.276 1.00 92.62 189 LEU A CA 1
ATOM 1534 C C . LEU A 1 189 ? -2.557 -0.620 18.943 1.00 92.62 189 LEU A C 1
ATOM 1536 O O . LEU A 1 189 ? -3.652 -1.165 18.815 1.00 92.62 189 LEU A O 1
ATOM 1540 N N . ALA A 1 190 ? -1.555 -1.153 19.644 1.00 94.62 190 ALA A N 1
ATOM 1541 C CA . ALA A 1 190 ? -1.675 -2.401 20.385 1.00 94.62 190 ALA A CA 1
ATOM 1542 C C . ALA A 1 190 ? -2.793 -2.311 21.436 1.00 94.62 190 ALA A C 1
ATOM 1544 O O . ALA A 1 190 ? -3.671 -3.174 21.457 1.00 94.62 190 ALA A O 1
ATOM 1545 N N . GLU A 1 191 ? -2.852 -1.221 22.207 1.00 95.06 191 GLU A N 1
ATOM 1546 C CA . GLU A 1 191 ? -3.923 -0.963 23.177 1.00 95.06 191 GLU A CA 1
ATOM 1547 C C . GLU A 1 191 ? -5.303 -0.992 22.505 1.00 95.06 191 GLU A C 1
ATOM 1549 O O . GLU A 1 191 ? -6.229 -1.672 22.958 1.00 95.06 191 GLU A O 1
ATOM 1554 N N . ARG A 1 192 ? -5.433 -0.331 21.348 1.00 93.00 192 ARG A N 1
ATOM 1555 C CA . ARG A 1 192 ? -6.674 -0.343 20.566 1.00 93.00 192 ARG A CA 1
ATOM 1556 C C . ARG A 1 192 ? -7.052 -1.745 20.082 1.00 93.00 192 ARG A C 1
ATOM 1558 O O . ARG A 1 192 ? -8.239 -2.071 20.057 1.00 93.00 192 ARG A O 1
ATOM 1565 N N . LEU A 1 193 ? -6.081 -2.566 19.683 1.00 95.56 193 LEU A N 1
ATOM 1566 C CA . LEU A 1 193 ? -6.324 -3.951 19.274 1.00 95.56 193 LEU A CA 1
ATOM 1567 C C . LEU A 1 193 ? -6.812 -4.803 20.455 1.00 95.56 193 LEU A C 1
ATOM 1569 O O . LEU A 1 193 ? -7.787 -5.537 20.294 1.00 95.56 193 LEU A O 1
ATOM 1573 N N . PHE A 1 194 ? -6.230 -4.654 21.647 1.00 97.56 194 PHE A N 1
ATOM 1574 C CA . PHE A 1 194 ? -6.719 -5.332 22.854 1.00 97.56 194 PHE A CA 1
ATOM 1575 C C . PHE A 1 194 ? -8.130 -4.887 23.251 1.00 97.56 194 PHE A C 1
ATOM 1577 O O . PHE A 1 194 ? -8.966 -5.726 23.586 1.00 97.56 194 PHE A O 1
ATOM 1584 N N . ALA A 1 195 ? -8.449 -3.596 23.129 1.00 95.44 195 ALA A N 1
ATOM 1585 C CA . ALA A 1 195 ? -9.811 -3.107 23.344 1.00 95.44 195 ALA A CA 1
ATOM 1586 C C . ALA A 1 195 ? -10.812 -3.721 22.345 1.00 95.44 195 ALA A C 1
ATOM 1588 O O . ALA A 1 195 ? -11.936 -4.070 22.716 1.00 95.44 195 ALA A O 1
ATOM 1589 N N . ILE A 1 196 ? -10.403 -3.903 21.081 1.00 95.56 196 ILE A N 1
ATOM 1590 C CA . ILE A 1 196 ? -11.204 -4.609 20.071 1.00 95.56 196 ILE A CA 1
ATOM 1591 C C . ILE A 1 196 ? -11.386 -6.081 20.456 1.00 95.56 196 ILE A C 1
ATOM 1593 O O . ILE A 1 196 ? -12.512 -6.570 20.373 1.00 95.56 196 ILE A O 1
ATOM 1597 N N . ARG A 1 197 ? -10.332 -6.773 20.912 1.00 97.38 197 ARG A N 1
ATOM 1598 C CA . ARG A 1 197 ? -10.427 -8.160 21.399 1.00 97.38 197 ARG A CA 1
ATOM 1599 C C . ARG A 1 197 ? -11.439 -8.282 22.535 1.00 97.38 197 ARG A C 1
ATOM 1601 O O . ARG A 1 197 ? -12.353 -9.095 22.438 1.00 97.38 197 ARG A O 1
ATOM 1608 N N . ALA A 1 198 ? -11.328 -7.439 23.559 1.00 97.38 198 ALA A N 1
ATOM 1609 C CA . ALA A 1 198 ? -12.243 -7.451 24.698 1.00 97.38 198 ALA A CA 1
ATOM 1610 C C . ALA A 1 198 ? -13.702 -7.216 24.267 1.00 97.38 198 ALA A C 1
ATOM 1612 O O . ALA A 1 198 ? -14.613 -7.889 24.742 1.00 97.38 198 ALA A O 1
ATOM 1613 N N . MET A 1 199 ? -13.939 -6.298 23.326 1.00 97.00 199 MET A N 1
ATOM 1614 C CA . MET A 1 199 ? -15.271 -6.088 22.750 1.00 97.00 199 MET A CA 1
ATOM 1615 C C . MET A 1 199 ? -15.772 -7.315 21.975 1.00 97.00 199 MET A C 1
ATOM 1617 O O . MET A 1 199 ? -16.937 -7.682 22.107 1.00 97.00 199 MET A O 1
ATOM 1621 N N . CYS A 1 200 ? -14.909 -7.965 21.193 1.00 97.81 200 CYS A N 1
ATOM 1622 C CA . CYS A 1 200 ? -15.257 -9.169 20.443 1.00 97.81 200 CYS A CA 1
ATOM 1623 C C . CYS A 1 200 ? -15.620 -10.335 21.368 1.00 97.81 200 CYS A C 1
ATOM 1625 O O . CYS A 1 200 ? -16.602 -11.022 21.105 1.00 97.81 200 CYS A O 1
ATOM 1627 N N . HIS A 1 201 ? -14.909 -10.507 22.485 1.00 98.06 201 HIS A N 1
ATOM 1628 C CA . HIS A 1 201 ? -15.259 -11.494 23.513 1.00 98.06 201 HIS A CA 1
ATOM 1629 C C . HIS A 1 201 ? -16.660 -11.266 24.075 1.00 98.06 201 HIS A C 1
ATOM 1631 O O . HIS A 1 201 ? -17.451 -12.201 24.082 1.00 98.06 201 HIS A O 1
ATOM 1637 N N . LYS A 1 202 ? -17.014 -10.021 24.421 1.00 97.81 202 LYS A N 1
ATOM 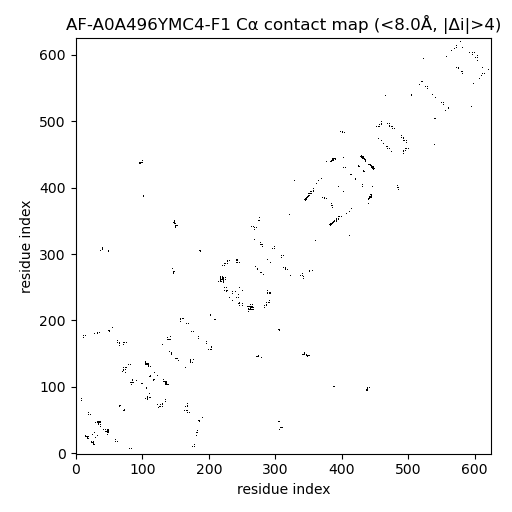1638 C CA . LYS A 1 202 ? -18.373 -9.680 24.881 1.00 97.81 202 LYS A CA 1
ATOM 1639 C C . LYS A 1 202 ? -19.454 -9.977 23.842 1.00 97.81 202 LYS A C 1
ATOM 1641 O O . LYS A 1 202 ? -20.585 -10.294 24.197 1.00 97.81 202 LYS A O 1
ATOM 1646 N N . ILE A 1 203 ? -19.131 -9.842 22.553 1.00 97.69 203 ILE A N 1
ATOM 1647 C CA . ILE A 1 203 ? -20.056 -10.207 21.472 1.00 97.69 203 ILE A CA 1
ATOM 1648 C C . ILE A 1 203 ? -20.207 -11.729 21.388 1.00 97.69 203 ILE A C 1
ATOM 1650 O O . ILE A 1 203 ? -21.327 -12.210 21.245 1.00 97.69 203 ILE A O 1
ATOM 1654 N N . ILE A 1 204 ? -19.107 -12.479 21.500 1.00 97.75 204 ILE A N 1
ATOM 1655 C CA . ILE A 1 204 ? -19.123 -13.951 21.500 1.00 97.75 204 ILE A CA 1
ATOM 1656 C C . ILE A 1 204 ? -19.906 -14.488 22.710 1.00 97.75 204 ILE A C 1
ATOM 1658 O O . ILE A 1 204 ? -20.677 -15.428 22.557 1.00 97.75 204 ILE A O 1
ATOM 1662 N N . ASP A 1 205 ? -19.787 -13.843 23.873 1.00 97.00 205 ASP A N 1
ATOM 1663 C CA . ASP A 1 205 ? -20.555 -14.167 25.087 1.00 97.00 205 ASP A CA 1
ATOM 1664 C C . ASP A 1 205 ? -22.045 -13.804 25.004 1.00 97.00 205 ASP A C 1
ATOM 1666 O O . ASP A 1 205 ? -22.819 -14.131 25.902 1.00 97.00 205 ASP A O 1
ATOM 1670 N N . GLY A 1 206 ? -22.466 -13.094 23.954 1.00 95.94 206 GLY A N 1
ATOM 1671 C CA . GLY A 1 206 ? -23.842 -12.625 23.804 1.00 95.94 206 GLY A CA 1
ATOM 1672 C C . GLY A 1 206 ? -24.218 -11.441 24.705 1.00 95.94 206 GLY A C 1
ATOM 1673 O O . GLY A 1 206 ? -25.379 -11.037 24.708 1.00 95.94 206 GLY A O 1
ATOM 1674 N N . GLU A 1 207 ? -23.266 -10.830 25.425 1.00 97.00 207 GLU A N 1
ATOM 1675 C CA . GLU A 1 207 ? -23.507 -9.627 26.245 1.00 97.00 207 GLU A CA 1
ATOM 1676 C C . GLU A 1 207 ? -23.911 -8.416 25.390 1.00 97.00 207 GLU A C 1
ATOM 1678 O O . GLU A 1 207 ? -24.565 -7.476 25.846 1.00 97.00 207 GLU A O 1
ATOM 1683 N N . THR A 1 208 ? -23.474 -8.396 24.131 1.00 96.56 208 THR A N 1
ATOM 1684 C CA . THR A 1 208 ? -23.749 -7.317 23.187 1.00 96.56 208 THR A CA 1
ATOM 1685 C C . THR A 1 208 ? -23.710 -7.826 21.748 1.00 96.56 208 THR A C 1
ATOM 1687 O O . THR A 1 208 ? -23.368 -8.971 21.481 1.00 96.56 208 THR A O 1
ATOM 1690 N N . THR A 1 209 ? -24.043 -6.965 20.788 1.00 96.62 209 THR A N 1
ATOM 1691 C CA . THR A 1 209 ? -23.917 -7.278 19.359 1.00 96.62 209 THR A CA 1
ATOM 1692 C C . THR A 1 209 ? -23.002 -6.273 18.677 1.00 96.62 209 THR A C 1
ATOM 1694 O O . THR A 1 209 ? -22.910 -5.115 19.094 1.00 96.62 209 THR A O 1
ATOM 1697 N N . LEU A 1 210 ? -22.370 -6.681 17.573 1.00 95.00 210 LEU A N 1
ATOM 1698 C CA . LEU A 1 210 ? -21.544 -5.782 16.765 1.00 95.00 210 LEU A CA 1
ATOM 1699 C C . LEU A 1 210 ? -22.325 -4.534 16.318 1.00 95.00 210 LEU A C 1
ATOM 1701 O O . LEU A 1 210 ? -21.802 -3.421 16.363 1.00 95.00 210 LEU A O 1
ATOM 1705 N N . ASN A 1 211 ? -23.597 -4.700 15.946 1.00 94.88 211 ASN A N 1
ATOM 1706 C CA . ASN A 1 211 ? -24.463 -3.585 15.565 1.00 94.88 211 ASN A CA 1
ATOM 1707 C C . ASN A 1 211 ? -24.716 -2.621 16.730 1.00 94.88 211 ASN A C 1
ATOM 1709 O O . ASN A 1 211 ? -24.616 -1.414 16.531 1.00 94.88 211 ASN A O 1
ATOM 1713 N N . ALA A 1 212 ? -24.981 -3.120 17.942 1.00 95.56 212 ALA A N 1
ATOM 1714 C CA . ALA A 1 212 ? -25.184 -2.267 19.115 1.00 95.56 212 ALA A CA 1
ATOM 1715 C C . ALA A 1 212 ? -23.916 -1.469 19.482 1.00 95.56 212 ALA A C 1
ATOM 1717 O O . ALA A 1 212 ? -23.991 -0.273 19.790 1.00 95.56 212 ALA A O 1
ATOM 1718 N N . GLN A 1 213 ? -22.740 -2.098 19.381 1.00 95.31 213 GLN A N 1
ATOM 1719 C CA . GLN A 1 213 ? -21.452 -1.427 19.589 1.00 95.31 213 GLN A CA 1
ATOM 1720 C C . GLN A 1 213 ? -21.207 -0.342 18.532 1.00 95.31 213 GLN A C 1
ATOM 1722 O O . GLN A 1 213 ? -20.876 0.800 18.862 1.00 95.31 213 GLN A O 1
ATOM 1727 N N . LEU A 1 214 ? -21.451 -0.656 17.257 1.00 94.75 214 LEU A N 1
ATOM 1728 C CA . LEU A 1 214 ? -21.351 0.310 16.163 1.00 94.75 214 LEU A CA 1
ATOM 1729 C C . LEU A 1 214 ? -22.335 1.475 16.319 1.00 94.75 214 LEU A C 1
ATOM 1731 O O . LEU A 1 214 ? -21.951 2.622 16.110 1.00 94.75 214 LEU A O 1
ATOM 1735 N N . GLU A 1 215 ? -23.581 1.227 16.723 1.00 95.50 215 GLU A N 1
ATOM 1736 C CA . GLU A 1 215 ? -24.556 2.295 16.965 1.00 95.50 215 GLU A CA 1
ATOM 1737 C C . GLU A 1 215 ? -24.139 3.225 18.100 1.00 95.50 215 GLU A C 1
ATOM 1739 O O . GLU A 1 215 ? -24.302 4.439 17.976 1.00 95.50 215 GLU A O 1
ATOM 1744 N N . THR A 1 216 ? -23.547 2.686 19.166 1.00 94.44 216 THR A N 1
ATOM 1745 C CA . THR A 1 216 ? -22.982 3.494 20.257 1.00 94.44 216 THR A CA 1
ATOM 1746 C C . THR A 1 216 ? -21.887 4.421 19.726 1.00 94.44 216 THR A C 1
ATOM 1748 O O . THR A 1 216 ? -21.919 5.635 19.955 1.00 94.44 216 THR A O 1
ATOM 1751 N N . LEU A 1 217 ? -20.968 3.876 18.923 1.00 93.69 217 LEU A N 1
ATOM 1752 C CA . LEU A 1 217 ? -19.891 4.628 18.279 1.00 93.69 217 LEU A CA 1
ATOM 1753 C C . LEU A 1 217 ? -20.406 5.683 17.288 1.00 93.69 217 LEU A C 1
ATOM 1755 O O . LEU A 1 217 ? -19.856 6.788 17.223 1.00 93.69 217 LEU A O 1
ATOM 1759 N N . PHE A 1 218 ? -21.446 5.367 16.511 1.00 96.12 218 PHE A N 1
ATOM 1760 C CA . PHE A 1 218 ? -22.080 6.315 15.596 1.00 96.12 218 PHE A CA 1
ATOM 1761 C C . PHE A 1 218 ? -22.762 7.431 16.377 1.00 96.12 218 PHE A C 1
ATOM 1763 O O . PHE A 1 218 ? -22.553 8.601 16.079 1.00 96.12 218 PHE A O 1
ATOM 1770 N N . HIS A 1 219 ? -23.532 7.100 17.407 1.00 95.19 219 HIS A N 1
ATOM 1771 C CA . HIS A 1 219 ? -24.257 8.087 18.191 1.00 95.19 219 HIS A CA 1
ATOM 1772 C C . HIS A 1 219 ? -23.313 9.125 18.821 1.00 95.19 219 HIS A C 1
ATOM 1774 O O . HIS A 1 219 ? -23.547 10.328 18.687 1.00 95.19 219 HIS A O 1
ATOM 1780 N N . GLN A 1 220 ? -22.195 8.680 19.407 1.00 92.62 220 GLN A N 1
ATOM 1781 C CA . GLN A 1 220 ? -21.163 9.568 19.958 1.00 92.62 220 GLN A CA 1
ATOM 1782 C C . GLN A 1 220 ? -20.559 10.497 18.891 1.00 92.62 220 GLN A C 1
ATOM 1784 O O . GLN A 1 220 ? -20.476 11.709 19.093 1.00 92.62 220 GLN A O 1
ATOM 1789 N N . ARG A 1 221 ? -20.190 9.962 17.720 1.00 95.12 221 ARG A N 1
ATOM 1790 C CA . ARG A 1 221 ? -19.659 10.761 16.597 1.00 95.12 221 ARG A CA 1
ATOM 1791 C C . ARG A 1 221 ? -20.681 11.751 16.038 1.00 95.12 221 ARG A C 1
ATOM 1793 O O . ARG A 1 221 ? -20.324 12.870 15.678 1.00 95.12 221 ARG A O 1
ATOM 1800 N N . GLY A 1 222 ? -21.949 11.355 15.988 1.00 95.19 222 GLY A N 1
ATOM 1801 C CA . GLY A 1 222 ? -23.054 12.200 15.551 1.00 95.19 222 GLY A CA 1
ATOM 1802 C C . GLY A 1 222 ? -23.229 13.429 16.428 1.00 95.19 222 GLY A C 1
ATOM 1803 O O . GLY A 1 222 ? -23.298 14.545 15.916 1.00 95.19 222 GLY A O 1
ATOM 1804 N N . LYS A 1 223 ? -23.208 13.241 17.752 1.00 94.06 223 LYS A N 1
ATOM 1805 C CA . LYS A 1 223 ? -23.243 14.347 18.720 1.00 94.06 223 LYS A CA 1
ATOM 1806 C C . LYS A 1 223 ? -22.119 15.353 18.474 1.00 94.06 223 LYS A C 1
ATOM 1808 O O . LYS A 1 223 ? -22.379 16.553 18.423 1.00 94.06 223 LYS A O 1
ATOM 1813 N N . LEU A 1 224 ? -20.895 14.872 18.237 1.00 93.69 224 LEU A N 1
ATOM 1814 C CA . LEU A 1 224 ? -19.751 15.731 17.909 1.00 93.69 224 LEU A CA 1
ATOM 1815 C C . LEU A 1 224 ? -19.969 16.520 16.611 1.00 93.69 224 LEU A C 1
ATOM 1817 O O . LEU A 1 224 ? -19.643 17.705 16.550 1.00 93.69 224 LEU A O 1
ATOM 1821 N N . PHE A 1 225 ? -20.549 15.893 15.584 1.00 94.38 225 PHE A N 1
ATOM 1822 C CA . PHE A 1 225 ? -20.864 16.574 14.329 1.00 94.38 225 PHE A CA 1
ATOM 1823 C C . PHE A 1 225 ? -21.894 17.690 14.524 1.00 94.38 225 PHE A C 1
ATOM 1825 O O . PHE A 1 225 ? -21.674 18.814 14.073 1.00 94.38 225 PHE A O 1
ATOM 1832 N N . HIS A 1 226 ? -22.995 17.416 15.228 1.00 93.44 226 HIS A N 1
ATOM 1833 C CA . HIS A 1 226 ? -24.015 18.430 15.508 1.00 93.44 226 HIS A CA 1
ATOM 1834 C C . HIS A 1 226 ? -23.472 19.564 16.383 1.00 93.44 226 HIS A C 1
ATOM 1836 O O . HIS A 1 226 ? -23.813 20.729 16.150 1.00 93.44 226 HIS A O 1
ATOM 1842 N N . ALA A 1 227 ? -22.583 19.246 17.329 1.00 92.44 227 ALA A N 1
ATOM 1843 C CA . ALA A 1 227 ? -21.876 20.243 18.118 1.00 92.44 227 ALA A CA 1
ATOM 1844 C C . ALA A 1 227 ? -21.059 21.184 17.228 1.00 92.44 227 ALA A C 1
ATOM 1846 O O . ALA A 1 227 ? -21.251 22.401 17.260 1.00 92.44 227 ALA A O 1
ATOM 1847 N N . LEU A 1 228 ? -20.208 20.621 16.368 1.00 92.75 228 LEU A N 1
ATOM 1848 C CA . LEU A 1 228 ? -19.378 21.394 15.451 1.00 92.75 228 LEU A CA 1
ATOM 1849 C C . LEU A 1 228 ? -20.214 22.206 14.448 1.00 92.75 228 LEU A C 1
ATOM 1851 O O . LEU A 1 228 ? -19.938 23.384 14.233 1.00 92.75 228 LEU A O 1
ATOM 1855 N N . SER A 1 229 ? -21.268 21.618 13.876 1.00 91.19 229 SER A N 1
ATOM 1856 C CA . SER A 1 229 ? -22.163 22.309 12.938 1.00 91.19 229 SER A CA 1
ATOM 1857 C C . SER A 1 229 ? -22.888 23.485 13.602 1.00 91.19 229 SER A C 1
ATOM 1859 O O . SER A 1 229 ? -23.035 24.555 13.010 1.00 91.19 229 SER A O 1
ATOM 1861 N N . THR A 1 230 ? -23.305 23.323 14.860 1.00 91.81 230 THR A N 1
ATOM 1862 C CA . THR A 1 230 ? -23.931 24.404 15.631 1.00 91.81 230 THR A CA 1
ATOM 1863 C C . THR A 1 230 ? -22.937 25.523 15.916 1.00 91.81 230 THR A C 1
ATOM 1865 O O . THR A 1 230 ? -23.284 26.693 15.749 1.00 91.81 230 THR A O 1
ATOM 1868 N N . TYR A 1 231 ? -21.702 25.181 16.288 1.00 91.81 231 TYR A N 1
ATOM 1869 C CA . TYR A 1 231 ? -20.626 26.152 16.468 1.00 91.81 231 TYR A CA 1
ATOM 1870 C C . TYR A 1 231 ? -20.337 26.937 15.185 1.00 91.81 231 TYR A C 1
ATOM 1872 O O . TYR A 1 231 ? -20.265 28.159 15.228 1.00 91.81 231 TYR A O 1
ATOM 1880 N N . GLN A 1 232 ? -20.249 26.272 14.032 1.00 89.62 232 GLN A N 1
ATOM 1881 C CA . GLN A 1 232 ? -20.013 26.945 12.750 1.00 89.62 232 GLN A CA 1
ATOM 1882 C C . GLN A 1 232 ? -21.120 27.948 12.391 1.00 89.62 232 GLN A C 1
ATOM 1884 O O . GLN A 1 232 ? -20.845 28.961 11.758 1.00 89.62 232 GLN A O 1
ATOM 1889 N N . LYS A 1 233 ? -22.366 27.688 12.809 1.00 91.19 233 LYS A N 1
ATOM 1890 C CA . LYS A 1 233 ? -23.512 28.573 12.542 1.00 91.19 233 LYS A CA 1
ATOM 1891 C C . LYS A 1 233 ? -23.670 29.701 13.561 1.00 91.19 233 LYS A C 1
ATOM 1893 O O . LYS A 1 233 ? -24.097 30.788 13.193 1.00 91.19 233 LYS A O 1
ATOM 1898 N N . LYS A 1 234 ? -23.425 29.429 14.846 1.00 90.94 234 LYS A N 1
ATOM 1899 C CA . LYS A 1 234 ? -23.792 30.325 15.964 1.00 90.94 23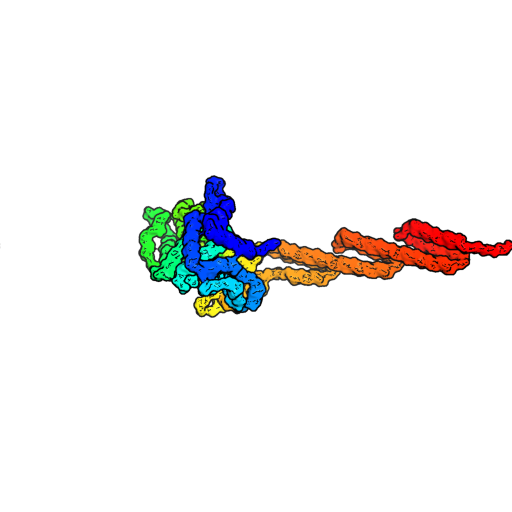4 LYS A CA 1
ATOM 1900 C C . LYS A 1 234 ? -22.599 30.828 16.777 1.00 90.94 234 LYS A C 1
ATOM 1902 O O . LYS A 1 234 ? -22.782 31.640 17.679 1.00 90.94 234 LYS A O 1
ATOM 1907 N N . GLY A 1 235 ? -21.398 30.344 16.485 1.00 87.94 235 GLY A N 1
ATOM 1908 C CA . GLY A 1 235 ? -20.207 30.585 17.285 1.00 87.94 235 GLY A CA 1
ATOM 1909 C C . GLY A 1 235 ? -20.250 29.892 18.647 1.00 87.94 235 GLY A C 1
ATOM 1910 O O . GLY A 1 235 ? -21.107 29.052 18.946 1.00 87.94 235 GLY A O 1
ATOM 1911 N N . LEU A 1 236 ? -19.279 30.245 19.487 1.00 88.81 236 LEU A N 1
ATOM 1912 C CA . LEU A 1 236 ? -19.205 29.750 20.853 1.00 88.81 236 LEU A CA 1
ATOM 1913 C C . LEU A 1 236 ? -20.220 30.508 21.734 1.00 88.81 236 LEU A C 1
ATOM 1915 O O . LEU A 1 236 ? -20.237 31.739 21.719 1.00 88.81 236 LEU A O 1
ATOM 1919 N N . PRO A 1 237 ? -21.053 29.819 22.529 1.00 86.62 237 PRO A N 1
ATOM 1920 C CA . PRO A 1 237 ? -21.939 30.482 23.479 1.00 86.62 237 PRO A CA 1
ATOM 1921 C C . PRO A 1 237 ? -21.154 31.294 24.514 1.00 86.62 237 PRO A C 1
ATOM 1923 O O . PRO A 1 237 ? -20.091 30.865 24.971 1.00 86.62 237 PRO A O 1
ATOM 1926 N N . LYS A 1 238 ? -21.715 32.437 24.932 1.00 80.75 238 LYS A N 1
ATOM 1927 C CA . LYS A 1 238 ? -21.120 33.303 25.963 1.00 80.75 238 LYS A CA 1
ATOM 1928 C C . LYS A 1 238 ? -20.786 32.495 27.225 1.00 80.75 238 LYS A C 1
ATOM 1930 O O . LYS A 1 238 ? -21.603 31.706 27.692 1.00 80.75 238 LYS A O 1
ATOM 1935 N N . GLY A 1 239 ? -19.572 32.677 27.744 1.00 80.62 239 GLY A N 1
ATOM 1936 C CA . GLY A 1 239 ? -19.076 31.999 28.949 1.00 80.62 239 GLY A CA 1
ATOM 1937 C C . GLY A 1 239 ? -18.661 30.531 28.771 1.00 80.62 239 GLY A C 1
ATOM 1938 O O . GLY A 1 239 ? -18.129 29.946 29.707 1.00 80.62 239 GLY A O 1
ATOM 1939 N N . SER A 1 240 ? -18.858 29.921 27.595 1.00 85.50 240 SER A N 1
ATOM 1940 C CA . SER A 1 240 ? -18.333 28.574 27.319 1.00 85.50 240 SER A CA 1
ATOM 1941 C C . SER A 1 240 ? -16.845 28.643 26.962 1.00 85.50 240 SER A C 1
ATOM 1943 O O . SER A 1 240 ? -16.423 29.567 26.274 1.00 85.50 240 SER A O 1
ATOM 1945 N N . LYS A 1 241 ? -16.048 27.651 27.375 1.00 86.81 241 LYS A N 1
ATOM 1946 C CA . LYS A 1 241 ? -14.679 27.463 26.865 1.00 86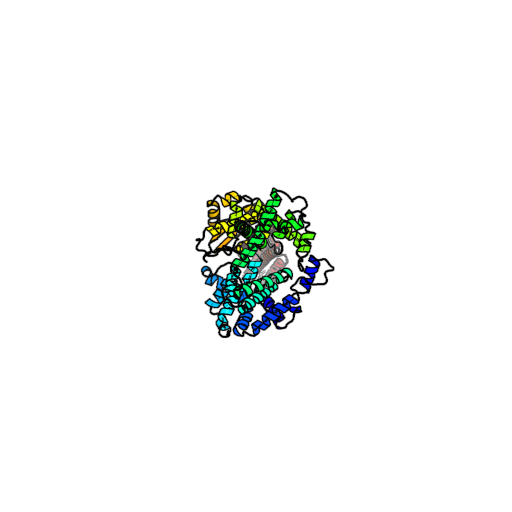.81 241 LYS A CA 1
ATOM 1947 C C . LYS A 1 241 ? -14.697 26.508 25.663 1.00 86.81 241 LYS A C 1
ATOM 1949 O O . LYS A 1 241 ? -15.464 25.542 25.688 1.00 86.81 241 LYS A O 1
ATOM 1954 N N . PRO A 1 242 ? -13.852 26.711 24.634 1.00 84.81 242 PRO A N 1
ATOM 1955 C CA . PRO A 1 242 ? -13.789 25.812 23.480 1.00 84.81 242 PRO A CA 1
ATOM 1956 C C . PRO A 1 242 ? -13.531 24.339 23.825 1.00 84.81 242 PRO A C 1
ATOM 1958 O O . PRO A 1 242 ? -14.160 23.458 23.243 1.00 84.81 242 PRO A O 1
ATOM 1961 N N . ALA A 1 243 ? -12.655 24.072 24.801 1.00 83.06 243 ALA A N 1
ATOM 1962 C CA . ALA A 1 243 ? -12.292 22.714 25.217 1.00 83.06 243 ALA A CA 1
ATOM 1963 C C . ALA A 1 243 ? -13.482 21.920 25.791 1.00 83.06 243 ALA A C 1
ATOM 1965 O O . ALA A 1 243 ? -13.625 20.728 25.509 1.00 83.06 243 ALA A O 1
ATOM 1966 N N . ASP A 1 244 ? -14.374 22.603 26.512 1.00 86.38 244 ASP A N 1
ATOM 1967 C CA . ASP A 1 244 ? -15.508 21.995 27.218 1.00 86.38 244 ASP A CA 1
ATOM 1968 C C . ASP A 1 244 ? -16.768 21.916 26.342 1.00 86.38 244 ASP A C 1
ATOM 1970 O O . ASP A 1 244 ? -17.749 21.249 26.677 1.00 86.38 244 ASP A O 1
ATOM 1974 N N . TYR A 1 245 ? -16.765 22.600 25.194 1.00 89.62 245 TYR A N 1
ATOM 1975 C CA . TYR A 1 245 ? -17.946 22.750 24.352 1.00 89.62 245 TYR A CA 1
ATOM 1976 C C . TYR A 1 245 ? -18.463 21.410 23.820 1.00 89.62 245 TYR A C 1
ATOM 1978 O O . TYR A 1 245 ? -19.661 21.147 23.918 1.00 89.62 245 TYR A O 1
ATOM 1986 N N . LEU A 1 246 ? -17.579 20.547 23.305 1.00 87.12 246 LEU A N 1
ATOM 1987 C CA . LEU A 1 246 ? -17.955 19.241 22.741 1.00 87.12 246 LEU A CA 1
ATOM 1988 C C . LEU A 1 246 ? -18.446 18.242 23.796 1.00 87.12 246 LEU A C 1
ATOM 1990 O O . LEU A 1 246 ? -19.256 17.381 23.476 1.00 87.12 246 LEU A O 1
ATOM 1994 N N . ALA A 1 247 ? -17.975 18.363 25.039 1.00 83.69 247 ALA A N 1
ATOM 1995 C CA . ALA A 1 247 ? -18.362 17.494 26.152 1.00 83.69 247 ALA A CA 1
ATOM 1996 C C . ALA A 1 247 ? -19.629 17.982 26.880 1.00 83.69 247 ALA A C 1
ATOM 1998 O O . ALA A 1 247 ? -20.046 17.405 27.880 1.00 83.69 247 ALA A O 1
ATOM 1999 N N . SER A 1 248 ? -20.242 19.069 26.408 1.00 84.25 248 SER A N 1
ATOM 2000 C CA . SER A 1 248 ? -21.372 19.683 27.091 1.00 84.25 248 SER A CA 1
ATOM 2001 C C . SER A 1 248 ? -22.616 18.776 27.088 1.00 84.25 248 SER A C 1
ATOM 2003 O O . SER A 1 248 ? -23.012 18.304 26.019 1.00 84.25 248 SER A O 1
ATOM 2005 N N . PRO A 1 249 ? -23.336 18.644 28.225 1.00 82.38 249 PRO A N 1
ATOM 2006 C CA . PRO A 1 249 ? -24.573 17.856 28.313 1.00 82.38 249 PRO A CA 1
ATOM 2007 C C . PRO A 1 249 ? -25.673 18.296 27.340 1.00 82.38 249 PRO A C 1
ATOM 2009 O O . PRO A 1 249 ? -26.617 17.559 27.077 1.00 82.38 249 PRO A O 1
ATOM 2012 N N . ARG A 1 250 ? -25.568 19.502 26.767 1.00 83.00 250 ARG A N 1
ATOM 2013 C CA . ARG A 1 250 ? -26.519 20.008 25.770 1.00 83.00 250 ARG A CA 1
ATOM 2014 C C . ARG A 1 250 ? -26.644 19.097 24.542 1.00 83.00 250 ARG A C 1
ATOM 2016 O O . ARG A 1 250 ? -27.697 19.093 23.913 1.00 83.00 250 ARG A O 1
ATOM 2023 N N . TRP A 1 251 ? -25.595 18.342 24.207 1.00 85.81 251 TRP A N 1
ATOM 2024 C CA . TRP A 1 251 ? -25.587 17.441 23.051 1.00 85.81 251 TRP A CA 1
ATOM 2025 C C . TRP A 1 251 ? -26.323 16.125 23.308 1.00 85.81 251 TRP A C 1
ATOM 2027 O O . TRP A 1 251 ? -26.619 15.407 22.360 1.00 85.81 251 TRP A O 1
ATOM 2037 N N . GLU A 1 252 ? -26.704 15.841 24.557 1.00 79.25 252 GLU A N 1
ATOM 2038 C CA . GLU A 1 252 ? -27.622 14.744 24.891 1.00 79.25 252 GLU A CA 1
ATOM 2039 C C . GLU A 1 252 ? -29.044 14.992 24.373 1.00 79.25 252 GLU A C 1
ATOM 2041 O O . GLU A 1 252 ? -29.810 14.053 24.197 1.00 79.25 252 GLU A O 1
ATOM 2046 N N . LYS A 1 253 ? -29.394 16.252 24.078 1.00 82.62 253 LYS A N 1
ATOM 2047 C CA . LYS A 1 253 ? -30.719 16.637 23.569 1.00 82.62 253 LYS A CA 1
ATOM 2048 C C . LYS A 1 253 ? -30.869 16.481 22.052 1.00 82.62 253 LYS A C 1
ATOM 2050 O O . LYS A 1 253 ? -31.948 16.746 21.532 1.00 82.62 253 LYS A O 1
ATOM 2055 N N . VAL A 1 254 ? -29.800 16.130 21.335 1.00 86.88 254 VAL A N 1
ATOM 2056 C CA . VAL A 1 254 ? -29.867 15.908 19.884 1.00 86.88 254 VAL A CA 1
ATOM 2057 C C . VAL A 1 254 ? -30.639 14.621 19.625 1.00 86.88 254 VAL A C 1
ATOM 2059 O O . VAL A 1 254 ? -30.386 13.608 20.278 1.00 86.88 254 VAL A O 1
ATOM 2062 N N . ASP A 1 255 ? -31.553 14.649 18.655 1.00 92.12 255 ASP A N 1
ATOM 2063 C CA . ASP A 1 255 ? -32.323 13.469 18.282 1.00 92.12 255 ASP A CA 1
ATOM 2064 C C . ASP A 1 255 ? -31.399 12.276 17.969 1.00 92.12 255 ASP A C 1
ATOM 2066 O O . ASP A 1 255 ? -30.358 12.395 17.303 1.00 92.12 255 ASP A O 1
ATOM 2070 N N . ARG A 1 256 ? -31.771 11.096 18.478 1.00 92.56 256 ARG A N 1
ATOM 2071 C CA . ARG A 1 256 ? -30.943 9.891 18.355 1.00 92.56 256 ARG A CA 1
ATOM 2072 C C . ARG A 1 256 ? -30.820 9.455 16.899 1.00 92.56 256 ARG A C 1
ATOM 2074 O O . ARG A 1 256 ? -29.732 9.044 16.495 1.00 92.56 256 ARG A O 1
ATOM 2081 N N . LYS A 1 257 ? -31.892 9.546 16.107 1.00 94.25 257 LYS A N 1
ATOM 2082 C CA . LYS A 1 257 ? -31.902 9.126 14.699 1.00 94.25 257 LYS A CA 1
ATOM 2083 C C . LYS A 1 257 ? -31.047 10.063 13.848 1.00 94.25 257 LYS A C 1
ATOM 2085 O O . LYS A 1 257 ? -30.263 9.581 13.027 1.00 94.25 257 LYS A O 1
ATOM 2090 N N . GLU A 1 258 ? -31.133 11.370 14.080 1.00 93.25 258 GLU A N 1
ATOM 2091 C CA . GLU A 1 258 ? -30.249 12.359 13.450 1.00 93.25 258 GLU A CA 1
ATOM 2092 C C . GLU A 1 258 ? -28.779 12.111 13.806 1.00 93.25 258 GLU A C 1
ATOM 2094 O O . GLU A 1 258 ? -27.936 11.987 12.911 1.00 93.25 258 GLU A O 1
ATOM 2099 N N . SER A 1 259 ? -28.490 11.911 15.096 1.00 94.06 259 SER A N 1
ATOM 2100 C CA . SER A 1 259 ? -27.139 11.607 15.576 1.00 94.06 259 SER A CA 1
ATOM 2101 C C . SER A 1 259 ? -26.579 10.338 14.932 1.00 94.06 259 SER A C 1
ATOM 2103 O O . SER A 1 259 ? -25.443 10.324 14.469 1.00 94.06 259 SER A O 1
ATOM 2105 N N . LEU A 1 260 ? -27.368 9.265 14.841 1.00 96.00 260 LEU A N 1
ATOM 2106 C CA . LEU A 1 260 ? -26.934 8.028 14.187 1.00 96.00 260 LEU A CA 1
ATOM 2107 C C . LEU A 1 260 ? -26.638 8.244 12.697 1.00 96.00 260 LEU A C 1
ATOM 2109 O O . LEU A 1 260 ? -25.634 7.735 12.194 1.00 96.00 260 LEU A O 1
ATOM 2113 N N . ARG A 1 261 ? -27.472 9.014 11.985 1.00 95.00 261 ARG A N 1
ATOM 2114 C CA . ARG A 1 261 ? -27.261 9.318 10.561 1.00 95.00 261 ARG A CA 1
ATOM 2115 C C . ARG A 1 261 ? -25.965 10.099 10.341 1.00 95.00 261 ARG A C 1
ATOM 2117 O O . ARG A 1 261 ? -25.162 9.700 9.500 1.00 95.00 261 ARG A O 1
ATOM 2124 N N . ALA A 1 262 ? -25.744 11.168 11.106 1.00 95.44 262 ALA A N 1
ATOM 2125 C CA . ALA A 1 262 ? -24.513 11.953 11.039 1.00 95.44 262 ALA A CA 1
ATOM 2126 C C . ALA A 1 262 ? -23.288 11.118 11.440 1.00 95.44 262 ALA A C 1
ATOM 2128 O O . ALA A 1 262 ? -22.273 11.100 10.746 1.00 95.44 262 ALA A O 1
ATOM 2129 N N . GLY A 1 263 ? -23.408 10.352 12.523 1.00 96.81 263 GLY A N 1
ATOM 2130 C CA . GLY A 1 263 ? -22.355 9.501 13.058 1.00 96.81 263 GLY A CA 1
ATOM 2131 C C . GLY A 1 263 ? -21.843 8.444 12.091 1.00 96.81 263 GLY A C 1
ATOM 2132 O O . GLY A 1 263 ? -20.635 8.232 11.995 1.00 96.81 263 GLY A O 1
ATOM 2133 N N . ARG A 1 264 ? -22.747 7.821 11.328 1.00 96.94 264 ARG A N 1
ATOM 2134 C CA . ARG A 1 264 ? -22.385 6.875 10.264 1.00 96.94 264 ARG A CA 1
ATOM 2135 C C . ARG A 1 264 ? -21.516 7.534 9.188 1.00 96.94 264 ARG A C 1
ATOM 2137 O O . ARG A 1 264 ? -20.530 6.943 8.754 1.00 96.94 264 ARG A O 1
ATOM 2144 N N . MET A 1 265 ? -21.840 8.768 8.797 1.00 96.56 265 MET A N 1
ATOM 2145 C CA . MET A 1 265 ? -21.058 9.525 7.811 1.00 96.56 265 MET A CA 1
ATOM 2146 C C . MET A 1 265 ? -19.676 9.905 8.355 1.00 96.56 265 MET A C 1
ATOM 2148 O O . MET A 1 265 ? -18.682 9.761 7.647 1.00 96.56 265 MET A O 1
ATOM 2152 N N . ILE A 1 266 ? -19.591 10.311 9.627 1.00 97.19 266 ILE A N 1
ATOM 2153 C CA . ILE A 1 266 ? -18.309 10.581 10.295 1.00 97.19 266 ILE A CA 1
ATOM 2154 C C . ILE A 1 266 ? -17.448 9.322 10.385 1.00 97.19 266 ILE A C 1
ATOM 2156 O O . ILE A 1 266 ? -16.256 9.373 10.100 1.00 97.19 266 ILE A O 1
ATOM 2160 N N . PHE A 1 267 ? -18.038 8.177 10.721 1.00 96.75 267 PHE A N 1
ATOM 2161 C CA . PHE A 1 267 ? -17.307 6.914 10.783 1.00 96.75 267 PHE A CA 1
ATOM 2162 C C . PHE A 1 267 ? -16.730 6.510 9.416 1.00 96.75 267 PHE A C 1
ATOM 2164 O O . PHE A 1 267 ? -15.575 6.100 9.315 1.00 96.75 267 PHE A O 1
ATOM 2171 N N . ALA A 1 268 ? -17.498 6.685 8.337 1.00 97.25 268 ALA A N 1
ATOM 2172 C CA . ALA A 1 268 ? -17.008 6.466 6.977 1.00 97.25 268 ALA A CA 1
ATOM 2173 C C . ALA A 1 268 ? -15.910 7.454 6.559 1.00 97.25 268 ALA A C 1
ATOM 2175 O O . ALA A 1 268 ? -14.984 7.087 5.837 1.00 97.25 268 ALA A O 1
ATOM 2176 N N . MET A 1 269 ? -15.982 8.696 7.030 1.00 97.44 269 MET A N 1
ATOM 2177 C CA . MET A 1 269 ? -14.938 9.690 6.806 1.00 97.44 269 MET A CA 1
ATOM 2178 C C . MET A 1 269 ? -13.647 9.338 7.558 1.00 97.44 269 MET A C 1
ATOM 2180 O O . MET A 1 269 ? -12.562 9.474 7.003 1.00 97.44 269 MET A O 1
ATOM 2184 N N . GLU A 1 270 ? -13.734 8.811 8.779 1.00 97.31 270 GLU A N 1
ATOM 2185 C CA . GLU A 1 270 ? -12.559 8.291 9.487 1.00 97.31 270 GLU A CA 1
ATOM 2186 C C . GLU A 1 270 ? -11.956 7.080 8.768 1.00 97.31 270 GLU A C 1
ATOM 2188 O O . GLU A 1 270 ? -10.736 6.993 8.638 1.00 97.31 270 GLU A O 1
ATOM 2193 N N . ARG A 1 271 ? -12.784 6.186 8.207 1.00 96.75 271 ARG A N 1
ATOM 2194 C CA . ARG A 1 271 ? -12.296 5.118 7.317 1.00 96.75 271 ARG A CA 1
ATOM 2195 C C . ARG A 1 271 ? -11.548 5.693 6.110 1.00 96.75 271 ARG A C 1
ATOM 2197 O O . ARG A 1 271 ? -10.505 5.163 5.736 1.00 96.75 271 ARG A O 1
ATOM 2204 N N . LEU A 1 272 ? -12.027 6.797 5.534 1.00 96.88 272 LEU A N 1
ATOM 2205 C CA . LEU A 1 272 ? -11.316 7.505 4.470 1.00 96.88 272 LEU A CA 1
ATOM 2206 C C . LEU A 1 272 ? -9.963 8.054 4.948 1.00 96.88 272 LEU A C 1
ATOM 2208 O O . LEU A 1 272 ? -9.003 7.987 4.191 1.00 96.88 272 LEU A O 1
ATOM 2212 N N . PHE A 1 273 ? -9.835 8.549 6.182 1.00 97.00 273 PHE A N 1
ATOM 2213 C CA . PHE A 1 273 ? -8.528 8.941 6.732 1.00 97.00 273 PHE A CA 1
ATOM 2214 C C . PHE A 1 273 ? -7.568 7.750 6.821 1.00 97.00 273 PHE A C 1
ATOM 2216 O O . PHE A 1 273 ? -6.413 7.861 6.409 1.00 97.00 273 PHE A O 1
ATOM 2223 N N . ARG A 1 274 ? -8.060 6.593 7.279 1.00 96.00 274 ARG A N 1
ATOM 2224 C CA . ARG A 1 274 ? -7.272 5.352 7.370 1.00 96.00 274 ARG A CA 1
ATOM 2225 C C . ARG A 1 274 ? -6.789 4.889 5.991 1.00 96.00 274 ARG A C 1
ATOM 2227 O O . ARG A 1 274 ? -5.610 4.582 5.848 1.00 96.00 274 ARG A O 1
ATOM 2234 N N . LEU A 1 275 ? -7.643 4.989 4.965 1.00 96.06 275 LEU A N 1
ATOM 2235 C CA . LEU A 1 275 ? -7.281 4.736 3.560 1.00 96.06 275 LEU A CA 1
ATOM 2236 C C . LEU A 1 275 ? -6.161 5.650 3.035 1.00 96.06 275 LEU A C 1
ATOM 2238 O O . LEU A 1 275 ? -5.514 5.304 2.053 1.00 96.06 275 LEU A O 1
ATOM 2242 N N . HIS A 1 276 ? -5.923 6.796 3.675 1.00 94.12 276 HIS A N 1
ATOM 2243 C CA . HIS A 1 276 ? -4.824 7.717 3.369 1.00 94.12 276 HIS A CA 1
ATOM 2244 C C . HIS A 1 276 ? -3.617 7.559 4.309 1.00 94.12 276 HIS A C 1
ATOM 2246 O O . HIS A 1 276 ? -2.701 8.378 4.273 1.00 94.12 276 HIS A O 1
ATOM 2252 N N . GLY A 1 277 ? -3.603 6.525 5.154 1.00 92.19 277 GLY A N 1
ATOM 2253 C CA . GLY A 1 277 ? -2.496 6.219 6.060 1.00 92.19 277 GLY A CA 1
ATOM 2254 C C . GLY A 1 277 ? -2.495 7.007 7.374 1.00 92.19 277 GLY A C 1
ATOM 2255 O O . GLY A 1 277 ? -1.530 6.897 8.127 1.00 92.19 277 GLY A O 1
ATOM 2256 N N . ILE A 1 278 ? -3.553 7.768 7.674 1.00 94.38 278 ILE A N 1
ATOM 2257 C CA . ILE A 1 278 ? -3.720 8.488 8.946 1.00 94.38 278 ILE A CA 1
ATOM 2258 C C . ILE A 1 278 ? -4.292 7.505 9.959 1.00 94.38 278 ILE A C 1
ATOM 2260 O O . ILE A 1 278 ? -5.417 7.048 9.753 1.00 94.38 278 ILE A O 1
ATOM 2264 N N . ARG A 1 279 ? -3.564 7.164 11.029 1.00 89.88 279 ARG A N 1
ATOM 2265 C CA . ARG A 1 279 ? -3.916 6.033 11.917 1.00 89.88 279 ARG A CA 1
ATOM 2266 C C . ARG A 1 279 ? -4.466 6.440 13.281 1.00 89.88 279 ARG A C 1
ATOM 2268 O O . ARG A 1 279 ? -5.300 5.705 13.816 1.00 89.88 279 ARG A O 1
ATOM 2275 N N . TYR A 1 280 ? -4.055 7.586 13.815 1.00 91.50 280 TYR A N 1
ATOM 2276 C CA . TYR A 1 280 ? -4.300 7.949 15.217 1.00 91.50 280 TYR A CA 1
ATOM 2277 C C . TYR A 1 280 ? -5.321 9.072 15.369 1.00 91.50 280 TYR A C 1
ATOM 2279 O O . TYR A 1 280 ? -6.109 9.071 16.318 1.00 91.50 280 TYR A O 1
ATOM 2287 N N . VAL A 1 281 ? -5.361 9.994 14.407 1.00 95.12 281 VAL A N 1
ATOM 2288 C CA . VAL A 1 281 ? -6.330 11.095 14.415 1.00 95.12 281 VAL A CA 1
ATOM 2289 C C . VAL A 1 281 ? -7.748 10.592 14.140 1.00 95.12 281 VAL A C 1
ATOM 2291 O O . VAL A 1 281 ? -7.987 9.755 13.258 1.00 95.12 281 VAL A O 1
ATOM 2294 N N . GLU A 1 282 ? -8.687 11.121 14.916 1.00 95.19 282 GLU A N 1
ATOM 2295 C CA . GLU A 1 282 ? -10.127 10.887 14.849 1.00 95.19 282 GLU A CA 1
ATOM 2296 C C . GLU A 1 282 ? -10.876 12.210 14.643 1.00 95.19 282 GLU A C 1
ATOM 2298 O O . GLU A 1 282 ? -10.339 13.308 14.821 1.00 95.19 282 GLU A O 1
ATOM 2303 N N . PHE A 1 283 ? -12.163 12.136 14.301 1.00 96.12 283 PHE A N 1
ATOM 2304 C CA . PHE A 1 283 ? -12.975 13.328 14.070 1.00 96.12 283 PHE A CA 1
ATOM 2305 C C . PHE A 1 283 ? -13.085 14.224 15.307 1.00 96.12 283 PHE A C 1
ATOM 2307 O O . PHE A 1 283 ? -13.194 15.442 15.175 1.00 96.12 283 PHE A O 1
ATOM 2314 N N . ARG A 1 284 ? -13.015 13.653 16.515 1.00 95.44 284 ARG A N 1
ATOM 2315 C CA . ARG A 1 284 ? -13.005 14.433 17.760 1.00 95.44 284 ARG A CA 1
ATOM 2316 C C . ARG A 1 284 ? -11.830 15.411 17.812 1.00 95.44 284 ARG A C 1
ATOM 2318 O O . ARG A 1 284 ? -12.020 16.545 18.250 1.00 95.44 284 ARG A O 1
ATOM 2325 N N . ASP A 1 285 ? -10.647 15.005 17.355 1.00 96.56 285 ASP A N 1
ATOM 2326 C CA . ASP A 1 285 ? -9.462 15.871 17.357 1.00 96.56 285 ASP A CA 1
ATOM 2327 C C . ASP A 1 285 ? -9.630 17.011 16.354 1.00 96.56 285 ASP A C 1
ATOM 2329 O O . ASP A 1 285 ? -9.372 18.169 16.680 1.00 96.56 285 ASP A O 1
ATOM 2333 N N . LEU A 1 286 ? -10.143 16.692 15.159 1.00 96.56 286 LEU A N 1
ATOM 2334 C CA . LEU A 1 286 ? -10.472 17.688 14.140 1.00 96.56 286 LEU A CA 1
ATOM 2335 C C . LEU A 1 286 ? -11.503 18.690 14.651 1.00 96.56 286 LEU A C 1
ATOM 2337 O O . LEU A 1 286 ? -11.283 19.893 14.555 1.00 96.56 286 LEU A O 1
ATOM 2341 N N . ALA A 1 287 ? -12.600 18.215 15.243 1.00 95.50 287 ALA A N 1
ATOM 2342 C CA . ALA A 1 287 ? -13.647 19.075 15.779 1.00 95.50 287 ALA A CA 1
ATOM 2343 C C . ALA A 1 287 ? -13.101 20.027 16.855 1.00 95.50 287 ALA A C 1
ATOM 2345 O O . ALA A 1 287 ? -13.445 21.206 16.866 1.00 95.50 287 ALA A O 1
ATOM 2346 N N . ARG A 1 288 ? -12.203 19.549 17.726 1.00 95.25 288 ARG A N 1
ATOM 2347 C CA . ARG A 1 288 ? -11.522 20.391 18.724 1.00 95.25 288 ARG A CA 1
ATOM 2348 C C . ARG A 1 288 ? -10.621 21.432 18.091 1.00 95.25 288 ARG A C 1
ATOM 2350 O O . ARG A 1 288 ? -10.662 22.594 18.488 1.00 95.25 288 ARG A O 1
ATOM 2357 N N . HIS A 1 289 ? -9.831 21.031 17.106 1.00 96.06 289 HIS A N 1
ATOM 2358 C CA . HIS A 1 289 ? -8.965 21.956 16.396 1.00 96.06 289 HIS A CA 1
ATOM 2359 C C . HIS A 1 289 ? -9.779 23.049 15.686 1.00 96.06 289 HIS A C 1
ATOM 2361 O O . HIS A 1 289 ? -9.464 24.227 15.810 1.00 96.06 289 HIS A O 1
ATOM 2367 N N . MET A 1 290 ? -10.892 22.682 15.045 1.00 94.94 290 MET A N 1
ATOM 2368 C CA . MET A 1 290 ? -11.817 23.617 14.391 1.00 94.94 290 MET A CA 1
ATOM 2369 C C . MET A 1 290 ? -12.555 24.542 15.374 1.00 94.94 290 MET A C 1
ATOM 2371 O O . MET A 1 290 ? -13.018 25.605 14.974 1.00 94.94 290 MET A O 1
ATOM 2375 N N . LEU A 1 291 ? -12.643 24.169 16.654 1.00 93.25 291 LEU A N 1
ATOM 2376 C CA . LEU A 1 291 ? -13.105 25.033 17.748 1.00 93.25 291 LEU A CA 1
ATOM 2377 C C . LEU A 1 291 ? -12.007 25.970 18.279 1.00 93.25 291 LEU A C 1
ATOM 2379 O O . LEU A 1 291 ? -12.223 26.657 19.276 1.00 93.25 291 LEU A O 1
ATOM 2383 N N . ASN A 1 292 ? -10.836 26.004 17.640 1.00 92.31 292 ASN A N 1
ATOM 2384 C CA . ASN A 1 292 ? -9.645 26.737 18.069 1.00 92.31 292 ASN A CA 1
ATOM 2385 C C . ASN A 1 292 ? -9.061 26.252 19.409 1.00 92.31 292 ASN A C 1
ATOM 2387 O O . ASN A 1 292 ? -8.426 27.021 20.132 1.00 92.31 292 ASN A O 1
ATOM 2391 N N . VAL A 1 293 ? -9.245 24.972 19.759 1.00 94.56 293 VAL A N 1
ATOM 2392 C CA . VAL A 1 293 ? -8.506 24.367 20.878 1.00 94.56 293 VAL A CA 1
ATOM 2393 C C . VAL A 1 293 ? -7.040 24.180 20.452 1.00 94.56 293 VAL A C 1
ATOM 2395 O O . VAL A 1 293 ? -6.792 23.592 19.394 1.00 94.56 293 VAL A O 1
ATOM 2398 N N . PRO A 1 294 ? -6.049 24.635 21.247 1.00 95.12 294 PRO A N 1
ATOM 2399 C CA . PRO A 1 294 ? -4.638 24.471 20.903 1.00 95.12 294 PRO A CA 1
ATOM 2400 C C . PRO A 1 294 ? -4.254 23.000 20.701 1.00 95.12 294 PRO A C 1
ATOM 2402 O O . PRO A 1 294 ? -4.557 22.161 21.549 1.00 95.12 294 PRO A O 1
ATOM 2405 N N . ILE A 1 295 ? -3.516 22.687 19.630 1.00 96.06 295 ILE A N 1
ATOM 2406 C CA . ILE A 1 295 ? -3.124 21.304 19.281 1.00 96.06 295 ILE A CA 1
ATOM 2407 C C . ILE A 1 295 ? -2.366 20.636 20.436 1.00 96.06 295 ILE A C 1
ATOM 2409 O O . ILE A 1 295 ? -2.638 19.487 20.769 1.00 96.06 295 ILE A O 1
ATOM 2413 N N . LYS A 1 296 ? -1.490 21.380 21.127 1.00 94.69 296 LYS A N 1
ATOM 2414 C CA . LYS A 1 296 ? -0.777 20.903 22.328 1.00 94.69 296 LYS A CA 1
ATOM 2415 C C . LYS A 1 296 ? -1.719 20.419 23.430 1.00 94.69 296 LYS A C 1
ATOM 2417 O O . LYS A 1 296 ? -1.394 19.463 24.125 1.00 94.69 296 LYS A O 1
ATOM 2422 N N . TYR A 1 297 ? -2.866 21.075 23.601 1.00 94.62 297 TYR A N 1
ATOM 2423 C CA . TYR A 1 297 ? -3.872 20.657 24.573 1.00 94.62 297 TYR A CA 1
ATOM 2424 C C . TYR A 1 297 ? -4.588 19.385 24.106 1.00 94.62 297 TYR A C 1
ATOM 2426 O O . TYR A 1 297 ? -4.697 18.439 24.880 1.00 94.62 297 TYR A O 1
ATOM 2434 N N . ILE A 1 298 ? -4.995 19.328 22.830 1.00 95.25 298 ILE A N 1
ATOM 2435 C CA . ILE A 1 298 ? -5.635 18.141 22.234 1.00 95.25 298 ILE A CA 1
ATOM 2436 C C . ILE A 1 298 ? -4.725 16.914 22.382 1.00 95.25 298 ILE A C 1
ATOM 2438 O O . ILE A 1 298 ? -5.168 15.877 22.865 1.00 95.25 298 ILE A O 1
ATOM 2442 N N . TYR A 1 299 ? -3.445 17.057 22.032 1.00 95.12 299 TYR A N 1
ATOM 2443 C CA . TYR A 1 299 ? -2.441 16.001 22.145 1.00 95.12 299 TYR A CA 1
ATOM 2444 C C . TYR A 1 299 ? -2.270 15.507 23.590 1.00 95.12 299 TYR A C 1
ATOM 2446 O O . TYR A 1 299 ? -2.323 14.306 23.840 1.00 95.12 299 TYR A O 1
ATOM 2454 N N . LYS A 1 300 ? -2.136 16.423 24.563 1.00 93.06 300 LYS A N 1
ATOM 2455 C CA . LYS A 1 300 ? -2.023 16.059 25.987 1.00 93.06 300 LYS A CA 1
ATOM 2456 C C . LYS A 1 300 ? -3.242 15.290 26.492 1.00 93.06 300 LYS A C 1
ATOM 2458 O O . LYS A 1 300 ? -3.096 14.379 27.297 1.00 93.06 300 LYS A O 1
ATOM 2463 N N . GLU A 1 301 ? -4.437 15.642 26.025 1.00 91.81 301 GLU A N 1
ATOM 2464 C CA . GLU A 1 301 ? -5.664 14.952 26.425 1.00 91.81 301 GLU A CA 1
ATOM 2465 C C . GLU A 1 301 ? -5.785 13.553 25.810 1.00 91.81 301 GLU A C 1
ATOM 2467 O O . GLU A 1 301 ? -6.381 12.665 26.416 1.00 91.81 301 GLU A O 1
ATOM 2472 N N . ARG A 1 302 ? -5.204 13.343 24.622 1.00 92.44 302 ARG A N 1
ATOM 2473 C CA . ARG A 1 302 ? -5.179 12.034 23.959 1.00 92.44 302 ARG A CA 1
ATOM 2474 C C . ARG A 1 302 ? -4.299 11.009 24.664 1.00 92.44 302 ARG A C 1
ATOM 2476 O O . ARG A 1 302 ? -4.533 9.830 24.437 1.00 92.44 302 ARG A O 1
ATOM 2483 N N . LYS A 1 303 ? -3.348 11.449 25.499 1.00 91.19 303 LYS A N 1
ATOM 2484 C CA . LYS A 1 303 ? -2.433 10.584 26.265 1.00 91.19 303 LYS A CA 1
ATOM 2485 C C . LYS A 1 303 ? -1.742 9.523 25.394 1.00 91.19 303 LYS A C 1
ATOM 2487 O O . LYS A 1 303 ? -1.647 8.376 25.798 1.00 91.19 303 LYS A O 1
ATOM 2492 N N . LEU A 1 304 ? -1.297 9.914 24.197 1.00 91.31 304 LEU A N 1
ATOM 2493 C CA . LEU A 1 304 ? -0.591 9.001 23.297 1.00 91.31 304 LEU A CA 1
ATOM 2494 C C . LEU A 1 304 ? 0.787 8.672 23.881 1.00 91.31 304 LEU A C 1
ATOM 2496 O O . LEU A 1 304 ? 1.567 9.594 24.142 1.00 91.31 304 LEU A O 1
ATOM 2500 N N . SER A 1 305 ? 1.068 7.386 24.074 1.00 89.00 305 SER A N 1
ATOM 2501 C CA . SER A 1 305 ? 2.338 6.907 24.638 1.00 89.00 305 SER A CA 1
ATOM 2502 C C . SER A 1 305 ? 3.402 6.735 23.566 1.00 89.00 305 SER A C 1
ATOM 2504 O O . SER A 1 305 ? 4.580 7.011 23.783 1.00 89.00 305 SER A O 1
ATOM 2506 N N . SER A 1 306 ? 2.990 6.302 22.375 1.00 90.38 306 SER A N 1
ATOM 2507 C CA . SER A 1 306 ? 3.920 5.928 21.322 1.00 90.38 306 SER A CA 1
ATOM 2508 C C . SER A 1 306 ? 4.075 7.000 20.258 1.00 90.38 306 SER A C 1
ATOM 2510 O O . SER A 1 306 ? 5.126 7.049 19.638 1.00 90.38 306 SER A O 1
ATOM 2512 N N . ILE A 1 307 ? 3.095 7.879 20.040 1.00 91.88 307 ILE A N 1
ATOM 2513 C CA . ILE A 1 307 ? 3.132 8.896 18.974 1.00 91.88 307 ILE A CA 1
ATOM 2514 C C . ILE A 1 307 ? 3.543 10.259 19.515 1.00 91.88 307 ILE A C 1
ATOM 2516 O O . ILE A 1 307 ? 2.887 10.783 20.406 1.00 91.88 307 ILE A O 1
ATOM 2520 N N . GLY A 1 308 ? 4.576 10.869 18.925 1.00 92.56 308 GLY A N 1
ATOM 2521 C CA . GLY A 1 308 ? 5.047 12.194 19.312 1.00 92.56 308 GLY A CA 1
ATOM 2522 C C . GLY A 1 308 ? 4.149 13.327 18.811 1.00 92.56 308 GLY A C 1
ATOM 2523 O O . GLY A 1 308 ? 3.403 13.196 17.835 1.00 92.56 308 GLY A O 1
ATOM 2524 N N . TYR A 1 309 ? 4.272 14.498 19.445 1.00 93.44 309 TYR A N 1
ATOM 2525 C CA . TYR A 1 309 ? 3.491 15.695 19.102 1.00 93.44 309 TYR A CA 1
ATOM 2526 C C . TYR A 1 309 ? 3.584 16.061 17.612 1.00 93.44 309 TYR A C 1
ATOM 2528 O O . TYR A 1 309 ? 2.565 16.347 16.990 1.00 93.44 309 TYR A O 1
ATOM 2536 N N . ALA A 1 310 ? 4.787 16.021 17.027 1.00 93.12 310 ALA A N 1
ATOM 2537 C CA . ALA A 1 310 ? 5.008 16.406 15.632 1.00 93.12 310 ALA A CA 1
ATOM 2538 C C . ALA A 1 310 ? 4.289 15.474 14.641 1.00 93.12 310 ALA A C 1
ATOM 2540 O O . ALA A 1 310 ? 3.718 15.931 13.649 1.00 93.12 310 ALA A O 1
ATOM 2541 N N . MET A 1 311 ? 4.284 14.165 14.913 1.00 93.38 311 MET A N 1
ATOM 2542 C CA . MET A 1 311 ? 3.578 13.191 14.081 1.00 93.38 311 MET A CA 1
ATOM 2543 C C . MET A 1 311 ? 2.060 13.337 14.227 1.00 93.38 311 MET A C 1
ATOM 2545 O O . MET A 1 311 ? 1.351 13.344 13.220 1.00 93.38 311 MET A O 1
ATOM 2549 N N . PHE A 1 312 ? 1.561 13.527 15.453 1.00 96.31 312 PHE A N 1
ATOM 2550 C CA . PHE A 1 312 ? 0.145 13.808 15.697 1.00 96.31 312 PHE A CA 1
ATOM 2551 C C . PHE A 1 312 ? -0.320 15.086 14.983 1.00 96.31 312 PHE A C 1
ATOM 2553 O O . PHE A 1 312 ? -1.343 15.082 14.302 1.00 96.31 312 PHE A O 1
ATOM 2560 N N . GLU A 1 313 ? 0.449 16.171 15.090 1.00 96.88 313 GLU A N 1
ATOM 2561 C CA . GLU A 1 313 ? 0.170 17.445 14.424 1.00 96.88 313 GLU A CA 1
ATOM 2562 C C . GLU A 1 313 ? 0.135 17.285 12.898 1.00 96.88 313 GLU A C 1
ATOM 2564 O O . GLU A 1 313 ? -0.801 17.752 12.244 1.00 96.88 313 GLU A O 1
ATOM 2569 N N . LYS A 1 314 ? 1.100 16.552 12.329 1.00 96.38 314 LYS A N 1
ATOM 2570 C CA . LYS A 1 314 ? 1.113 16.215 10.902 1.00 96.38 314 LYS A CA 1
ATOM 2571 C C . LYS A 1 314 ? -0.148 15.451 10.491 1.00 96.38 314 LYS A C 1
ATOM 2573 O O . LYS A 1 314 ? -0.804 15.849 9.530 1.00 96.38 314 LYS A O 1
ATOM 2578 N N . GLU A 1 315 ? -0.500 14.374 11.196 1.00 96.62 315 GLU A N 1
ATOM 2579 C CA . GLU A 1 315 ? -1.714 13.600 10.904 1.00 96.62 315 GLU A CA 1
ATOM 2580 C C . GLU A 1 315 ? -2.985 14.455 11.015 1.00 96.62 315 GLU A C 1
ATOM 2582 O O . GLU A 1 315 ? -3.895 14.307 10.198 1.00 96.62 315 GLU A O 1
ATOM 2587 N N . LEU A 1 316 ? -3.039 15.379 11.980 1.00 97.94 316 LEU A N 1
ATOM 2588 C CA . LEU A 1 316 ? -4.185 16.261 12.189 1.00 97.94 316 LEU A CA 1
ATOM 2589 C C . LEU A 1 316 ? -4.377 17.209 11.003 1.00 97.94 316 LEU A C 1
ATOM 2591 O O . LEU A 1 316 ? -5.494 17.349 10.502 1.00 97.94 316 LEU A O 1
ATOM 2595 N N . PHE A 1 317 ? -3.296 17.822 10.514 1.00 97.62 317 PHE A N 1
ATOM 2596 C CA . PHE A 1 317 ? -3.356 18.689 9.338 1.00 97.62 317 PHE A CA 1
ATOM 2597 C C . PHE A 1 317 ? -3.679 17.919 8.054 1.00 97.62 317 PHE A C 1
ATOM 2599 O O . PHE A 1 317 ? -4.460 18.407 7.235 1.00 97.62 317 PHE A O 1
ATOM 2606 N N . GLU A 1 318 ? -3.141 16.712 7.879 1.00 96.56 318 GLU A N 1
ATOM 2607 C CA . GLU A 1 318 ? -3.498 15.847 6.748 1.00 96.56 318 GLU A CA 1
ATOM 2608 C C . GLU A 1 318 ? -4.988 15.471 6.776 1.00 96.56 318 GLU A C 1
ATOM 2610 O O . GLU A 1 318 ? -5.680 15.583 5.759 1.00 96.56 318 GLU A O 1
ATOM 2615 N N . ALA A 1 319 ? -5.517 15.109 7.948 1.00 97.44 319 ALA A N 1
ATOM 2616 C CA . ALA A 1 319 ? -6.933 14.798 8.125 1.00 97.44 319 ALA A CA 1
ATOM 2617 C C . ALA A 1 319 ? -7.816 16.028 7.856 1.00 97.44 319 ALA A C 1
ATOM 2619 O O . ALA A 1 319 ? -8.850 15.913 7.195 1.00 97.44 319 ALA A O 1
ATOM 2620 N N . LEU A 1 320 ? -7.384 17.217 8.293 1.00 96.94 320 LEU A N 1
ATOM 2621 C CA . LEU A 1 320 ? -8.088 18.477 8.051 1.00 96.94 320 LEU A CA 1
ATOM 2622 C C . LEU A 1 320 ? -8.135 18.828 6.559 1.00 96.94 320 LEU A C 1
ATOM 2624 O O . LEU A 1 320 ? -9.173 19.264 6.065 1.00 96.94 320 LEU A O 1
ATOM 2628 N N . ARG A 1 321 ? -7.040 18.611 5.819 1.00 96.44 321 ARG A N 1
ATOM 2629 C CA . ARG A 1 321 ? -7.011 18.816 4.362 1.00 96.44 321 ARG A CA 1
ATOM 2630 C C . ARG A 1 321 ? -8.002 17.895 3.660 1.00 96.44 321 ARG A C 1
ATOM 2632 O O . ARG A 1 321 ? -8.815 18.388 2.884 1.00 96.44 321 ARG A O 1
ATOM 2639 N N . ILE A 1 322 ? -8.006 16.600 3.991 1.00 95.75 322 ILE A N 1
ATOM 2640 C CA . ILE A 1 322 ? -8.969 15.636 3.432 1.00 95.75 322 ILE A CA 1
ATOM 2641 C C . ILE A 1 322 ? -10.405 16.041 3.783 1.00 95.75 322 ILE A C 1
ATOM 2643 O O . ILE A 1 322 ? -11.267 16.043 2.904 1.00 95.75 322 ILE A O 1
ATOM 2647 N N . TYR A 1 323 ? -10.660 16.420 5.040 1.00 96.19 323 TYR A N 1
ATOM 2648 C CA . TYR A 1 323 ? -11.961 16.913 5.489 1.00 96.19 323 TYR A CA 1
ATOM 2649 C C . TYR A 1 323 ? -12.420 18.110 4.646 1.00 96.19 323 TYR A C 1
ATOM 2651 O O . TYR A 1 323 ? -13.514 18.082 4.089 1.00 96.19 323 TYR A O 1
ATOM 2659 N N . ASN A 1 324 ? -11.574 19.129 4.487 1.00 95.56 324 ASN A N 1
ATOM 2660 C CA . ASN A 1 324 ? -11.906 20.334 3.729 1.00 95.56 324 ASN A CA 1
ATOM 2661 C C . ASN A 1 324 ? -12.145 20.040 2.243 1.00 95.56 324 ASN A C 1
ATOM 2663 O O . ASN A 1 324 ? -13.129 20.522 1.684 1.00 95.56 324 ASN A O 1
ATOM 2667 N N . THR A 1 325 ? -11.312 19.208 1.608 1.00 94.69 325 THR A N 1
ATOM 2668 C CA . THR A 1 325 ? -11.533 18.788 0.214 1.00 94.69 325 THR A CA 1
ATOM 2669 C C . THR A 1 325 ? -12.855 18.030 0.068 1.00 94.69 325 THR A C 1
ATOM 2671 O O . THR A 1 325 ? -13.579 18.232 -0.902 1.00 94.69 325 THR A O 1
ATOM 2674 N N . LEU A 1 326 ? -13.226 17.201 1.050 1.00 94.69 326 LEU A N 1
ATOM 2675 C CA . LEU A 1 326 ? -14.515 16.509 1.060 1.00 94.69 326 LEU A CA 1
ATOM 2676 C C . LEU A 1 326 ? -15.695 17.485 1.238 1.00 94.69 326 LEU A C 1
ATOM 2678 O O . LEU A 1 326 ? -16.739 17.303 0.612 1.00 94.69 326 LEU A O 1
ATOM 2682 N N . GLN A 1 327 ? -15.544 18.529 2.062 1.00 92.75 327 GLN A N 1
ATOM 2683 C CA . GLN A 1 327 ? -16.577 19.556 2.262 1.00 92.75 327 GLN A CA 1
ATOM 2684 C C . GLN A 1 327 ? -16.821 20.419 1.016 1.00 92.75 327 GLN A C 1
ATOM 2686 O O . GLN A 1 327 ? -17.941 20.884 0.825 1.00 92.75 327 GLN A O 1
ATOM 2691 N N . GLN A 1 328 ? -15.813 20.586 0.155 1.00 92.62 328 GLN A N 1
ATOM 2692 C CA . GLN A 1 328 ? -15.929 21.306 -1.120 1.00 92.62 328 GLN A CA 1
ATOM 2693 C C . GLN A 1 328 ? -16.724 20.539 -2.190 1.00 92.62 328 GLN A C 1
ATOM 2695 O O . GLN A 1 328 ? -17.106 21.121 -3.205 1.00 92.62 328 GLN A O 1
ATOM 2700 N N . LEU A 1 329 ? -16.978 19.242 -1.992 1.00 93.06 329 LEU A N 1
ATOM 2701 C CA . LEU A 1 329 ? -17.814 18.463 -2.901 1.00 93.06 329 LEU A CA 1
ATOM 2702 C C . LEU A 1 329 ? -19.296 18.823 -2.744 1.00 93.06 329 LEU A C 1
ATOM 2704 O O . LEU A 1 329 ? -19.764 19.126 -1.644 1.00 93.06 329 LEU A O 1
ATOM 2708 N N . ALA A 1 330 ? -20.047 18.676 -3.839 1.00 93.12 330 ALA A N 1
ATOM 2709 C CA . ALA A 1 330 ? -21.506 18.655 -3.795 1.00 93.12 330 ALA A CA 1
ATOM 2710 C C . ALA A 1 330 ? -21.997 17.604 -2.785 1.00 93.12 330 ALA A C 1
ATOM 2712 O O . ALA A 1 330 ? -21.392 16.532 -2.639 1.00 93.12 330 ALA A O 1
ATOM 2713 N N . GLU A 1 331 ? -23.084 17.918 -2.081 1.00 92.81 331 GLU A N 1
ATOM 2714 C CA . GLU A 1 331 ? -23.587 17.104 -0.973 1.00 92.81 331 GLU A CA 1
ATOM 2715 C C . GLU A 1 331 ? -23.908 15.674 -1.419 1.00 92.81 331 GLU A C 1
ATOM 2717 O O . GLU A 1 331 ? -23.556 14.718 -0.728 1.00 92.81 331 GLU A O 1
ATOM 2722 N N . GLU A 1 332 ? -24.484 15.514 -2.608 1.00 93.62 332 GLU A N 1
ATOM 2723 C CA . GLU A 1 332 ? -24.850 14.227 -3.193 1.00 93.62 332 GLU A CA 1
ATOM 2724 C C . GLU A 1 332 ? -23.616 13.355 -3.444 1.00 93.62 332 GLU A C 1
ATOM 2726 O O . GLU A 1 332 ? -23.606 12.173 -3.090 1.00 93.62 332 GLU A O 1
ATOM 2731 N N . THR A 1 333 ? -22.550 13.940 -3.998 1.00 94.00 333 THR A N 1
ATOM 2732 C CA . THR A 1 333 ? -21.283 13.242 -4.255 1.00 94.00 333 THR A CA 1
ATOM 2733 C C . THR A 1 333 ? -20.607 12.846 -2.946 1.00 94.00 333 THR A C 1
ATOM 2735 O O . THR A 1 333 ? -20.164 11.705 -2.795 1.00 94.00 333 THR A O 1
ATOM 2738 N N . ARG A 1 334 ? -20.561 13.761 -1.968 1.00 95.31 334 ARG A N 1
ATOM 2739 C CA . ARG A 1 334 ? -19.999 13.491 -0.637 1.00 95.31 334 ARG A CA 1
ATOM 2740 C C . ARG A 1 334 ? -20.757 12.368 0.066 1.00 95.31 334 ARG A C 1
ATOM 2742 O O . ARG A 1 334 ? -20.139 11.409 0.525 1.00 95.31 334 ARG A O 1
ATOM 2749 N N . HIS A 1 335 ? -22.084 12.461 0.131 1.00 95.31 335 HIS A N 1
ATOM 2750 C CA . HIS A 1 335 ? -22.931 11.444 0.753 1.00 95.31 335 HIS A CA 1
ATOM 2751 C C . HIS A 1 335 ? -22.820 10.102 0.045 1.00 95.31 335 HIS A C 1
ATOM 2753 O O . HIS A 1 335 ? -22.790 9.073 0.711 1.00 95.31 335 HIS A O 1
ATOM 2759 N N . PHE A 1 336 ? -22.690 10.094 -1.280 1.00 94.88 336 PHE A N 1
ATOM 2760 C CA . PHE A 1 336 ? -22.466 8.863 -2.019 1.00 94.88 336 PHE A CA 1
ATOM 2761 C C . PHE A 1 336 ? -21.155 8.167 -1.633 1.00 94.88 336 PHE A C 1
ATOM 2763 O O . PHE A 1 336 ? -21.163 6.960 -1.380 1.00 94.88 336 PHE A O 1
ATOM 2770 N N . ILE A 1 337 ? -20.040 8.907 -1.586 1.00 95.94 337 ILE A N 1
ATOM 2771 C CA . ILE A 1 337 ? -18.733 8.348 -1.210 1.00 95.94 337 ILE A CA 1
ATOM 2772 C C . ILE A 1 337 ? -18.813 7.762 0.201 1.00 95.94 337 ILE A C 1
ATOM 2774 O O . ILE A 1 337 ? -18.469 6.598 0.408 1.00 95.94 337 ILE A O 1
ATOM 2778 N N . LEU A 1 338 ? -19.313 8.548 1.157 1.00 96.94 338 LEU A N 1
ATOM 2779 C CA . LEU A 1 338 ? -19.401 8.129 2.553 1.00 96.94 338 LEU A CA 1
ATOM 2780 C C . LEU A 1 338 ? -20.362 6.948 2.733 1.00 96.94 338 LEU A C 1
ATOM 2782 O O . LEU A 1 338 ? -19.991 5.978 3.383 1.00 96.94 338 LEU A O 1
ATOM 2786 N N . ASP A 1 339 ? -21.537 6.953 2.094 1.00 95.12 339 ASP A N 1
ATOM 2787 C CA . ASP A 1 339 ? -22.490 5.838 2.174 1.00 95.12 339 ASP A CA 1
ATOM 2788 C C . ASP A 1 339 ? -21.901 4.514 1.684 1.00 95.12 339 ASP A C 1
ATOM 2790 O O . ASP A 1 339 ? -22.161 3.458 2.272 1.00 95.12 339 ASP A O 1
ATOM 2794 N N . ARG A 1 340 ? -21.084 4.558 0.628 1.00 94.50 340 ARG A N 1
ATOM 2795 C CA . ARG A 1 340 ? -20.411 3.362 0.118 1.00 94.50 340 ARG A CA 1
ATOM 2796 C C . ARG A 1 340 ? -19.323 2.854 1.051 1.00 94.50 340 ARG A C 1
ATOM 2798 O O . ARG A 1 340 ? -19.089 1.652 1.067 1.00 94.50 340 ARG A O 1
ATOM 2805 N N . LEU A 1 341 ? -18.694 3.735 1.822 1.00 95.75 341 LEU A N 1
ATOM 2806 C CA . LEU A 1 341 ? -17.669 3.378 2.800 1.00 95.75 341 LEU A CA 1
ATOM 2807 C C . LEU A 1 341 ? -18.249 2.910 4.150 1.00 95.75 341 LEU A C 1
ATOM 2809 O O . LEU A 1 341 ? -17.496 2.360 4.957 1.00 95.75 341 LEU A O 1
ATOM 2813 N N . I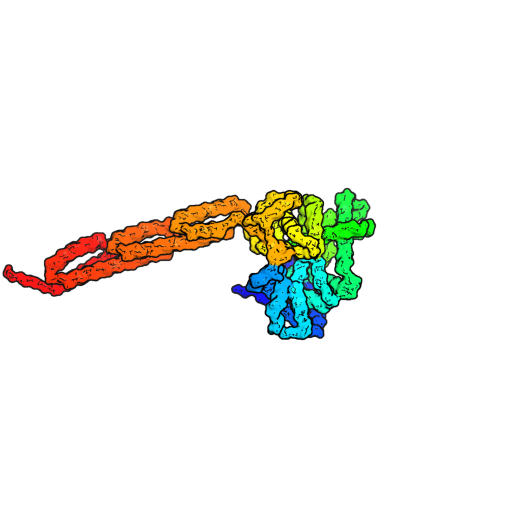LE A 1 342 ? -19.556 3.078 4.396 1.00 93.12 342 ILE A N 1
ATOM 2814 C CA . ILE A 1 342 ? -20.250 2.533 5.576 1.00 93.12 342 ILE A CA 1
ATOM 2815 C C . ILE A 1 342 ? -20.485 1.028 5.418 1.00 93.12 342 ILE A C 1
ATOM 2817 O O . ILE A 1 342 ? -20.992 0.567 4.393 1.00 93.12 342 ILE A O 1
ATOM 2821 N N . GLY A 1 343 ? -20.226 0.281 6.497 1.00 89.69 343 GLY A N 1
ATOM 2822 C CA . GLY A 1 343 ? -20.424 -1.168 6.530 1.00 89.69 343 GLY A CA 1
ATOM 2823 C C . GLY A 1 343 ? -19.506 -1.887 5.543 1.00 89.69 343 GLY A C 1
ATOM 2824 O O . GLY A 1 343 ? -18.624 -1.275 4.940 1.00 89.69 343 GLY A O 1
ATOM 2825 N N . ASP A 1 344 ? -19.702 -3.188 5.369 1.00 91.25 344 ASP A N 1
ATOM 2826 C CA . ASP A 1 344 ? -18.870 -3.985 4.464 1.00 91.25 344 ASP A CA 1
ATOM 2827 C C . ASP A 1 344 ? -19.414 -4.011 3.023 1.00 91.25 344 ASP A C 1
ATOM 2829 O O . ASP A 1 344 ? -19.371 -5.020 2.340 1.00 91.25 344 ASP A O 1
ATOM 2833 N N . LYS A 1 345 ? -19.957 -2.887 2.528 1.00 92.94 345 LYS A N 1
ATOM 2834 C CA . LYS A 1 345 ? -20.474 -2.793 1.146 1.00 92.94 345 LYS A CA 1
ATOM 2835 C C . LYS A 1 345 ? -19.356 -2.885 0.102 1.00 92.94 345 LYS A C 1
ATOM 2837 O O . LYS A 1 345 ? -19.565 -3.399 -0.998 1.00 92.94 345 LYS A O 1
ATOM 2842 N N . VAL A 1 346 ? -18.192 -2.316 0.425 1.00 95.50 346 VAL A N 1
ATOM 2843 C CA . VAL A 1 346 ? -17.005 -2.305 -0.436 1.00 95.50 346 VAL A CA 1
ATOM 2844 C C . VAL A 1 346 ? -15.742 -2.592 0.366 1.00 95.50 346 VAL A C 1
ATOM 2846 O O . VAL A 1 346 ? -15.564 -2.051 1.463 1.00 95.50 346 VAL A O 1
ATOM 2849 N N . ARG A 1 347 ? -14.834 -3.368 -0.227 1.00 96.56 347 ARG A N 1
ATOM 2850 C CA . ARG A 1 347 ? -13.464 -3.600 0.256 1.00 96.56 347 ARG A CA 1
ATOM 2851 C C . ARG A 1 347 ? -12.487 -2.993 -0.737 1.00 96.56 347 ARG A C 1
ATOM 2853 O O . ARG A 1 347 ? -12.625 -3.224 -1.932 1.00 96.56 347 ARG A O 1
ATOM 2860 N N . ILE A 1 348 ? -11.547 -2.181 -0.276 1.00 97.81 348 ILE A N 1
ATOM 2861 C CA . ILE A 1 348 ? -10.675 -1.369 -1.131 1.00 97.81 348 ILE A CA 1
ATOM 2862 C C . ILE A 1 348 ? -9.231 -1.777 -0.877 1.00 97.81 348 ILE A C 1
ATOM 2864 O O . ILE A 1 348 ? -8.708 -1.457 0.175 1.00 97.81 348 ILE A O 1
ATOM 2868 N N . TYR A 1 349 ? -8.571 -2.433 -1.826 1.00 96.62 349 TYR A N 1
ATOM 2869 C CA . TYR A 1 349 ? -7.206 -2.944 -1.643 1.00 96.62 349 TYR A CA 1
ATOM 2870 C C . TYR A 1 349 ? -6.185 -2.074 -2.376 1.00 96.62 349 TYR A C 1
ATOM 2872 O O . TYR A 1 349 ? -6.400 -1.734 -3.537 1.00 96.62 349 TYR A O 1
ATOM 2880 N N . GLY A 1 350 ? -5.056 -1.744 -1.741 1.00 93.69 350 GLY A N 1
ATOM 2881 C CA . GLY A 1 350 ? -3.911 -1.071 -2.375 1.00 93.69 350 GLY A CA 1
ATOM 2882 C C . GLY A 1 350 ? -4.055 0.445 -2.551 1.00 93.69 350 GLY A C 1
ATOM 2883 O O . GLY A 1 350 ? -3.226 1.083 -3.212 1.00 93.69 350 GLY A O 1
ATOM 2884 N N . TYR A 1 351 ? -5.100 1.043 -1.978 1.00 96.00 351 TYR A N 1
ATOM 2885 C CA . TYR A 1 351 ? -5.390 2.464 -2.165 1.00 96.00 351 TYR A CA 1
ATOM 2886 C C . TYR A 1 351 ? -4.437 3.378 -1.381 1.00 96.00 351 TYR A C 1
ATOM 2888 O O . TYR A 1 351 ? -4.035 4.401 -1.928 1.00 96.00 351 TYR A O 1
ATOM 2896 N N . GLU A 1 352 ? -3.996 3.000 -0.172 1.00 93.81 352 GLU A N 1
ATOM 2897 C CA . GLU A 1 352 ? -3.065 3.808 0.646 1.00 93.81 352 GLU A CA 1
ATOM 2898 C C . GLU A 1 352 ? -1.812 4.186 -0.157 1.00 93.81 352 GLU A C 1
ATOM 2900 O O . GLU A 1 352 ? -1.541 5.370 -0.370 1.00 93.81 352 GLU A O 1
ATOM 2905 N N . LYS A 1 353 ? -1.123 3.182 -0.719 1.00 92.69 353 LYS A N 1
ATOM 2906 C CA . LYS A 1 353 ? 0.066 3.387 -1.559 1.00 92.69 353 LYS A CA 1
ATOM 2907 C C . LYS A 1 353 ? -0.241 4.232 -2.798 1.00 92.69 353 LYS A C 1
ATOM 2909 O O . LYS A 1 353 ? 0.536 5.111 -3.148 1.00 92.69 353 LYS A O 1
ATOM 2914 N N . THR A 1 354 ? -1.371 3.978 -3.454 1.00 92.50 354 THR A N 1
ATOM 2915 C CA . THR A 1 354 ? -1.759 4.698 -4.675 1.00 92.50 354 THR A CA 1
ATOM 2916 C C . THR A 1 354 ? -2.057 6.174 -4.400 1.00 92.50 354 THR A C 1
ATOM 2918 O O . THR A 1 354 ? -1.639 7.055 -5.144 1.00 92.50 354 THR A O 1
ATOM 2921 N N . SER A 1 355 ? -2.770 6.458 -3.313 1.00 91.25 355 SER A N 1
ATOM 2922 C CA . SER A 1 355 ? -3.217 7.804 -2.962 1.00 91.25 355 SER A CA 1
ATOM 2923 C C . SER A 1 355 ? -2.067 8.713 -2.523 1.00 91.25 355 SER A C 1
ATOM 2925 O O . SER A 1 355 ? -2.107 9.910 -2.803 1.00 91.25 355 SER A O 1
ATOM 2927 N N . GLY A 1 356 ? -1.015 8.154 -1.908 1.00 91.06 356 GLY A N 1
ATOM 2928 C CA . GLY A 1 356 ? 0.126 8.906 -1.375 1.00 91.06 356 GLY A CA 1
ATOM 2929 C C . GLY A 1 356 ? 0.818 9.830 -2.384 1.00 91.06 356 GLY A C 1
ATOM 2930 O O . GLY A 1 356 ? 1.307 10.885 -1.991 1.00 91.06 356 GLY A O 1
ATOM 2931 N N . TYR A 1 357 ? 0.774 9.499 -3.678 1.00 91.06 357 TYR A N 1
ATOM 2932 C CA . TYR A 1 357 ? 1.411 10.269 -4.757 1.00 91.06 357 TYR A CA 1
ATOM 2933 C C . TYR A 1 357 ? 0.464 11.227 -5.505 1.00 91.06 357 TYR A C 1
ATOM 2935 O O . TYR A 1 357 ? 0.863 11.903 -6.456 1.00 91.06 357 TYR A O 1
ATOM 2943 N N . LEU A 1 358 ? -0.815 11.274 -5.128 1.00 94.00 358 LEU A N 1
ATOM 2944 C CA . LEU A 1 358 ? -1.830 12.091 -5.799 1.00 94.00 358 LEU A CA 1
ATOM 2945 C C . LEU A 1 358 ? -2.161 13.347 -4.989 1.00 94.00 358 LEU A C 1
ATOM 2947 O O . LEU A 1 358 ? -2.070 13.342 -3.758 1.00 94.00 358 LEU A O 1
ATOM 2951 N N . THR A 1 359 ? -2.610 14.404 -5.671 1.00 93.12 359 THR A N 1
ATOM 2952 C CA . THR A 1 359 ? -3.191 15.590 -5.012 1.00 93.12 359 THR A CA 1
ATOM 2953 C C . THR A 1 359 ? -4.473 15.213 -4.257 1.00 93.12 359 THR A C 1
ATOM 2955 O O . THR A 1 359 ? -5.156 14.266 -4.646 1.00 93.12 359 THR A O 1
ATOM 2958 N N . TYR A 1 360 ? -4.848 15.944 -3.197 1.00 93.00 360 TYR A N 1
ATOM 2959 C CA . TYR A 1 360 ? -6.047 15.616 -2.398 1.00 93.00 360 TYR A CA 1
ATOM 2960 C C . TYR A 1 360 ? -7.323 15.501 -3.239 1.00 93.00 360 TYR A C 1
ATOM 2962 O O . TYR A 1 360 ? -8.119 14.584 -3.039 1.00 93.00 360 TYR A O 1
ATOM 2970 N N . GLU A 1 361 ? -7.491 16.382 -4.225 1.00 93.56 361 GLU A N 1
ATOM 2971 C CA . GLU A 1 361 ? -8.618 16.318 -5.151 1.00 93.56 361 GLU A CA 1
ATOM 2972 C C . GLU A 1 361 ? -8.568 15.043 -6.008 1.00 93.56 361 GLU A C 1
ATOM 2974 O O . GLU A 1 361 ? -9.562 14.324 -6.109 1.00 93.56 361 GLU A O 1
ATOM 2979 N N . ASN A 1 362 ? -7.403 14.705 -6.574 1.00 95.38 362 ASN A N 1
ATOM 2980 C CA . ASN A 1 362 ? -7.238 13.519 -7.417 1.00 95.38 362 ASN A CA 1
ATOM 2981 C C . ASN A 1 362 ? -7.370 12.208 -6.635 1.00 95.38 362 ASN A C 1
ATOM 2983 O O . ASN A 1 362 ? -7.879 11.232 -7.187 1.00 95.38 362 ASN A O 1
ATOM 2987 N N . ARG A 1 363 ? -6.999 12.186 -5.348 1.00 95.06 363 ARG A N 1
ATOM 2988 C CA . ARG A 1 363 ? -7.299 11.070 -4.436 1.00 95.06 363 ARG A CA 1
ATOM 2989 C C . ARG A 1 363 ? -8.810 10.826 -4.389 1.00 95.06 363 ARG A C 1
ATOM 2991 O O . ARG A 1 363 ? -9.278 9.731 -4.704 1.00 95.06 363 ARG A O 1
ATOM 2998 N N . LEU A 1 364 ? -9.595 11.872 -4.112 1.00 95.06 364 LEU A N 1
ATOM 2999 C CA . LEU A 1 364 ? -11.056 11.762 -4.084 1.00 95.06 364 LEU A CA 1
ATOM 3000 C C . LEU A 1 364 ? -11.654 11.420 -5.463 1.00 95.06 364 LEU A C 1
ATOM 3002 O O . LEU A 1 364 ? -12.624 10.665 -5.530 1.00 95.06 364 LEU A O 1
ATOM 3006 N N . LYS A 1 365 ? -11.091 11.922 -6.573 1.00 95.56 365 LYS A N 1
ATOM 3007 C CA . LYS A 1 365 ? -11.546 11.542 -7.928 1.00 95.56 365 LYS A CA 1
ATOM 3008 C C . LYS A 1 365 ? -11.341 10.052 -8.159 1.00 95.56 365 LYS A C 1
ATOM 3010 O O . LYS A 1 365 ? -12.245 9.371 -8.634 1.00 95.56 365 LYS A O 1
ATOM 3015 N N . LEU A 1 366 ? -10.167 9.540 -7.800 1.00 96.19 366 LEU A N 1
ATOM 3016 C CA . LEU A 1 366 ? -9.803 8.150 -8.020 1.00 96.19 366 LEU A CA 1
ATOM 3017 C C . LEU A 1 366 ? -10.687 7.191 -7.205 1.00 96.19 366 LEU A C 1
ATOM 3019 O O . LEU A 1 366 ? -11.198 6.217 -7.763 1.00 96.19 366 LEU A O 1
ATOM 3023 N N . ILE A 1 367 ? -10.932 7.484 -5.920 1.00 96.00 367 ILE A N 1
ATOM 3024 C CA . ILE A 1 367 ? -11.853 6.668 -5.114 1.00 96.00 367 ILE A CA 1
ATOM 3025 C C . ILE A 1 367 ? -13.290 6.767 -5.645 1.00 96.00 367 ILE A C 1
ATOM 3027 O O . ILE A 1 367 ? -13.961 5.743 -5.762 1.00 96.00 367 ILE A O 1
ATOM 3031 N N . LEU A 1 368 ? -13.749 7.957 -6.057 1.00 95.88 368 LEU A N 1
ATOM 3032 C CA . LEU A 1 368 ? -15.076 8.144 -6.647 1.00 95.88 368 LEU A CA 1
ATOM 3033 C C . LEU A 1 368 ? -15.248 7.310 -7.922 1.00 95.88 368 LEU A C 1
ATOM 3035 O O . LEU A 1 368 ? -16.274 6.651 -8.068 1.00 95.88 368 LEU A O 1
ATOM 3039 N N . VAL A 1 369 ? -14.253 7.277 -8.814 1.00 95.94 369 VAL A N 1
ATOM 3040 C CA . VAL A 1 369 ? -14.290 6.438 -10.024 1.00 95.94 369 VAL A CA 1
ATOM 3041 C C . VAL A 1 369 ? -14.434 4.957 -9.665 1.00 95.94 369 VAL A C 1
ATOM 3043 O O . VAL A 1 369 ? -15.287 4.278 -10.239 1.00 95.94 369 VAL A O 1
ATOM 3046 N N . GLY A 1 370 ? -13.673 4.459 -8.685 1.00 96.00 370 GLY A N 1
ATOM 3047 C CA . GLY A 1 370 ? -13.810 3.080 -8.203 1.00 96.00 370 GLY A CA 1
ATOM 3048 C C . GLY A 1 370 ? -15.206 2.789 -7.636 1.00 96.00 370 GLY A C 1
ATOM 3049 O O . GLY A 1 370 ? -15.833 1.787 -7.987 1.00 96.00 370 GLY A O 1
ATOM 3050 N N . LEU A 1 371 ? -15.740 3.695 -6.812 1.00 95.75 371 LEU A N 1
ATOM 3051 C CA . LEU A 1 371 ? -17.075 3.571 -6.214 1.00 95.75 371 LEU A CA 1
ATOM 3052 C C . LEU A 1 371 ? -18.212 3.689 -7.242 1.00 95.75 371 LEU A C 1
ATOM 3054 O O . LEU A 1 371 ? -19.258 3.059 -7.095 1.00 95.75 371 LEU A O 1
ATOM 3058 N N . LEU A 1 372 ? -18.042 4.487 -8.294 1.00 94.81 372 LEU A N 1
ATOM 3059 C CA . LEU A 1 372 ? -18.997 4.560 -9.399 1.00 94.81 372 LEU A CA 1
ATOM 3060 C C . LEU A 1 372 ? -18.930 3.306 -10.272 1.00 94.81 372 LEU A C 1
ATOM 3062 O O . LEU A 1 372 ? -19.973 2.776 -10.654 1.00 94.81 372 LEU A O 1
ATOM 3066 N N . GLY A 1 373 ? -17.727 2.792 -10.532 1.00 93.94 373 GLY A N 1
ATOM 3067 C CA . GLY A 1 373 ? -17.520 1.531 -11.239 1.00 93.94 373 GLY A CA 1
ATOM 3068 C C . GLY A 1 373 ? -18.160 0.342 -10.520 1.00 93.94 373 GLY A C 1
ATOM 3069 O O . GLY A 1 373 ? -18.769 -0.511 -11.168 1.00 93.94 373 GLY A O 1
ATOM 3070 N N . SER A 1 374 ? -18.121 0.315 -9.183 1.00 93.31 374 SER A N 1
ATOM 3071 C CA . SER A 1 374 ? -18.728 -0.762 -8.385 1.00 93.31 374 SER A CA 1
ATOM 3072 C C . SER A 1 374 ? -20.258 -0.834 -8.521 1.00 93.31 374 SER A C 1
ATOM 3074 O O . SER A 1 374 ? -20.843 -1.902 -8.344 1.00 93.31 374 SER A O 1
ATOM 3076 N N . LYS A 1 375 ? -20.931 0.244 -8.955 1.00 90.88 375 LYS A N 1
ATOM 3077 C CA . LYS A 1 375 ? -22.372 0.209 -9.287 1.00 90.88 375 LYS A CA 1
ATOM 3078 C C . LYS A 1 375 ? -22.704 -0.699 -10.475 1.00 90.88 375 LYS A C 1
ATOM 3080 O O . LYS A 1 375 ? -23.874 -1.008 -10.679 1.00 90.88 375 LYS A O 1
ATOM 3085 N N . LYS A 1 376 ? -21.716 -1.108 -11.280 1.00 89.25 376 LYS A N 1
ATOM 3086 C CA . LYS A 1 376 ? -21.919 -2.003 -12.431 1.00 89.25 376 LYS A CA 1
ATOM 3087 C C . LYS A 1 376 ? -22.098 -3.473 -12.039 1.00 89.25 376 LYS A C 1
ATOM 3089 O O . LYS A 1 376 ? -22.315 -4.293 -12.937 1.00 89.25 376 LYS A O 1
ATOM 3094 N N . PHE A 1 377 ? -21.981 -3.819 -10.759 1.00 89.00 377 PHE A N 1
ATOM 3095 C CA . PHE A 1 377 ? -22.318 -5.144 -10.237 1.00 89.00 377 PHE A CA 1
ATOM 3096 C C . PHE A 1 377 ? -23.773 -5.170 -9.754 1.00 89.00 377 PHE A C 1
ATOM 3098 O O . PHE A 1 377 ? -24.305 -4.153 -9.306 1.00 89.00 377 PHE A O 1
ATOM 3105 N N . ARG A 1 378 ? -24.436 -6.330 -9.868 1.00 75.56 378 ARG A N 1
ATOM 3106 C CA . ARG A 1 378 ? -25.807 -6.504 -9.362 1.00 75.56 378 ARG A CA 1
ATOM 3107 C C . ARG A 1 378 ? -25.811 -6.322 -7.843 1.00 75.56 378 ARG A C 1
ATOM 3109 O O . ARG A 1 378 ? -24.940 -6.852 -7.157 1.00 75.56 378 ARG A O 1
ATOM 3116 N N . GLN A 1 379 ? -26.785 -5.575 -7.329 1.00 63.22 379 GLN A N 1
ATOM 3117 C CA . GLN A 1 379 ? -26.916 -5.269 -5.902 1.00 63.22 379 GLN A CA 1
ATOM 3118 C C . GLN A 1 379 ? -27.585 -6.431 -5.150 1.00 63.22 379 GLN A C 1
ATOM 3120 O O . GLN A 1 379 ? -28.661 -6.273 -4.590 1.00 63.22 379 GLN A O 1
ATOM 3125 N N . ASN A 1 380 ? -26.959 -7.607 -5.133 1.00 59.59 380 ASN A N 1
ATOM 3126 C CA . ASN A 1 380 ? -27.462 -8.770 -4.390 1.00 59.59 380 ASN A CA 1
ATOM 3127 C C . ASN A 1 380 ? -26.840 -8.849 -2.984 1.00 59.59 380 ASN A C 1
ATOM 3129 O O . ASN A 1 380 ? -26.383 -9.909 -2.582 1.00 59.59 380 ASN A O 1
ATOM 3133 N N . HIS A 1 381 ? -26.749 -7.721 -2.268 1.00 61.09 381 HIS A N 1
ATOM 3134 C CA . HIS A 1 381 ? -26.098 -7.591 -0.946 1.00 61.09 381 HIS A CA 1
ATOM 3135 C C . HIS A 1 381 ? -24.621 -8.045 -0.855 1.00 61.09 381 HIS A C 1
ATOM 3137 O O . HIS A 1 381 ? -24.001 -7.856 0.184 1.00 61.09 381 HIS A O 1
ATOM 3143 N N . ALA A 1 382 ? -24.034 -8.575 -1.932 1.00 78.50 382 ALA A N 1
ATOM 3144 C CA . ALA A 1 382 ? -22.650 -9.023 -1.977 1.00 78.50 382 ALA A CA 1
ATOM 3145 C C . ALA A 1 382 ? -21.663 -7.847 -1.936 1.00 78.50 382 ALA A C 1
ATOM 3147 O O . ALA A 1 382 ? -21.804 -6.865 -2.678 1.00 78.50 382 ALA A O 1
ATOM 3148 N N . THR A 1 383 ? -20.645 -7.982 -1.089 1.00 91.44 383 THR A N 1
ATOM 3149 C CA . THR A 1 383 ? -19.525 -7.050 -0.961 1.00 91.44 383 THR A CA 1
ATOM 3150 C C . THR A 1 383 ? -18.766 -6.930 -2.280 1.00 91.44 383 THR A C 1
ATOM 3152 O O . THR A 1 383 ? -18.417 -7.933 -2.898 1.00 91.44 383 THR A O 1
ATOM 3155 N N . VAL A 1 384 ? -18.488 -5.698 -2.722 1.00 95.00 384 VAL A N 1
ATOM 3156 C CA . VAL A 1 384 ? -17.695 -5.454 -3.940 1.00 95.00 384 VAL A CA 1
ATOM 3157 C C . VAL A 1 384 ? -16.251 -5.121 -3.579 1.00 95.00 384 VAL A C 1
ATOM 3159 O O . VAL A 1 384 ? -15.991 -4.178 -2.830 1.00 95.00 384 VAL A O 1
ATOM 3162 N N . CYS A 1 385 ? -15.296 -5.845 -4.152 1.00 96.06 385 CYS A N 1
ATOM 3163 C CA . CYS A 1 385 ? -13.877 -5.551 -3.997 1.00 96.06 385 CYS A CA 1
ATOM 3164 C C . CYS A 1 385 ? -13.410 -4.576 -5.080 1.00 96.06 385 CYS A C 1
ATOM 3166 O O . CYS A 1 385 ? -13.637 -4.783 -6.271 1.00 96.06 385 CYS A O 1
ATOM 3168 N N . ILE A 1 386 ? -12.725 -3.518 -4.664 1.00 97.75 386 ILE A N 1
ATOM 3169 C CA . ILE A 1 386 ? -12.104 -2.522 -5.526 1.00 97.75 386 ILE A CA 1
ATOM 3170 C C . ILE A 1 386 ? -10.592 -2.679 -5.379 1.00 97.75 386 ILE A C 1
ATOM 3172 O O . ILE A 1 386 ? -10.017 -2.399 -4.328 1.00 97.75 386 ILE A O 1
ATOM 3176 N N . ASN A 1 387 ? -9.958 -3.167 -6.434 1.00 97.25 387 ASN A N 1
ATOM 3177 C CA . ASN A 1 387 ? -8.566 -3.571 -6.459 1.00 97.25 387 ASN A CA 1
ATOM 3178 C C . ASN A 1 387 ? -7.694 -2.495 -7.123 1.00 97.25 387 ASN A C 1
ATOM 3180 O O . ASN A 1 387 ? -7.722 -2.327 -8.342 1.00 97.25 387 ASN A O 1
ATOM 3184 N N . PHE A 1 388 ? -6.889 -1.797 -6.322 1.00 96.94 388 PHE A N 1
ATOM 3185 C CA . PHE A 1 388 ? -5.881 -0.839 -6.781 1.00 96.94 388 PHE A CA 1
ATOM 3186 C C . PHE A 1 388 ? -4.469 -1.437 -6.829 1.00 96.94 388 PHE A C 1
ATOM 3188 O O . PHE A 1 388 ? -3.515 -0.699 -7.061 1.00 96.94 388 PHE A O 1
ATOM 3195 N N . LEU A 1 389 ? -4.286 -2.745 -6.606 1.00 94.31 389 LEU A N 1
ATOM 3196 C CA . LEU A 1 389 ? -2.948 -3.335 -6.490 1.00 94.31 389 LEU A CA 1
ATOM 3197 C C . LEU A 1 389 ? -2.111 -3.142 -7.763 1.00 94.31 389 LEU A C 1
ATOM 3199 O O . LEU A 1 389 ? -0.946 -2.764 -7.653 1.00 94.31 389 LEU A O 1
ATOM 3203 N N . GLU A 1 390 ? -2.691 -3.308 -8.954 1.00 92.44 390 GLU A N 1
ATOM 3204 C CA . GLU A 1 390 ? -1.979 -3.056 -10.219 1.00 92.44 390 GLU A CA 1
ATOM 3205 C C . GLU A 1 390 ? -1.546 -1.594 -10.355 1.00 92.44 390 GLU A C 1
ATOM 3207 O O . GLU A 1 390 ? -0.384 -1.301 -10.651 1.00 92.44 390 GLU A O 1
ATOM 3212 N N . LEU A 1 391 ? -2.452 -0.663 -10.050 1.00 94.62 391 LEU A N 1
ATOM 3213 C CA . LEU A 1 391 ? -2.145 0.762 -10.058 1.00 94.62 391 LEU A CA 1
ATOM 3214 C C . LEU A 1 391 ? -1.056 1.112 -9.029 1.00 94.62 391 LEU A C 1
ATOM 3216 O O . LEU A 1 391 ? -0.134 1.867 -9.336 1.00 94.62 391 LEU A O 1
ATOM 3220 N N . SER A 1 392 ? -1.099 0.498 -7.844 1.00 94.06 392 SER A N 1
ATOM 3221 C CA . SER A 1 392 ? -0.133 0.708 -6.759 1.00 94.06 392 SER A CA 1
ATOM 3222 C C . SER A 1 392 ? 1.290 0.259 -7.109 1.00 94.06 392 SER A C 1
ATOM 3224 O O . SER A 1 392 ? 2.253 0.782 -6.548 1.00 94.06 392 SER A O 1
ATOM 3226 N N . ARG A 1 393 ? 1.453 -0.685 -8.049 1.00 91.81 393 ARG A N 1
ATOM 3227 C CA . ARG A 1 393 ? 2.775 -1.104 -8.551 1.00 91.81 393 ARG A CA 1
ATOM 3228 C C . ARG A 1 393 ? 3.370 -0.091 -9.523 1.00 91.81 393 ARG A C 1
ATOM 3230 O O . ARG A 1 393 ? 4.587 -0.014 -9.647 1.00 91.81 393 ARG A O 1
ATOM 3237 N N . LYS A 1 394 ? 2.522 0.682 -10.206 1.00 90.94 394 LYS A N 1
ATOM 3238 C CA . LYS A 1 394 ? 2.927 1.651 -11.234 1.00 90.94 394 LYS A CA 1
ATOM 3239 C C . LYS A 1 394 ? 3.017 3.082 -10.703 1.00 90.94 394 LYS A C 1
ATOM 3241 O O . LYS A 1 394 ? 3.708 3.897 -11.307 1.00 90.94 394 LYS A O 1
ATOM 3246 N N . ILE A 1 395 ? 2.332 3.389 -9.597 1.00 92.38 395 ILE A N 1
ATOM 3247 C CA . ILE A 1 395 ? 2.134 4.760 -9.110 1.00 92.38 395 ILE A CA 1
ATOM 3248 C C . ILE A 1 395 ? 3.445 5.521 -8.886 1.00 92.38 395 ILE A C 1
ATOM 3250 O O . ILE A 1 395 ? 3.545 6.658 -9.321 1.00 92.38 395 ILE A O 1
ATOM 3254 N N . GLU A 1 396 ? 4.475 4.888 -8.318 1.00 90.19 396 GLU A N 1
ATOM 3255 C CA . GLU A 1 396 ? 5.782 5.518 -8.065 1.00 90.19 396 GLU A CA 1
ATOM 3256 C C . GLU A 1 396 ? 6.413 6.105 -9.331 1.00 90.19 396 GLU A C 1
ATOM 3258 O O . GLU A 1 396 ? 6.980 7.190 -9.291 1.00 90.19 396 GLU A O 1
ATOM 3263 N N . LYS A 1 397 ? 6.262 5.420 -10.469 1.00 87.44 397 LYS A N 1
ATOM 3264 C CA . LYS A 1 397 ? 6.816 5.853 -11.759 1.00 87.44 397 LYS A CA 1
ATOM 3265 C C . LYS A 1 397 ? 5.833 6.668 -12.599 1.00 87.44 397 LYS A C 1
ATOM 3267 O O . LYS A 1 397 ? 6.215 7.239 -13.615 1.00 87.44 397 LYS A O 1
ATOM 3272 N N . ARG A 1 398 ? 4.541 6.655 -12.255 1.00 90.31 398 ARG A N 1
ATOM 3273 C CA . ARG A 1 398 ? 3.458 7.181 -13.110 1.00 90.31 398 ARG A CA 1
ATOM 3274 C C . ARG A 1 398 ? 2.551 8.192 -12.426 1.00 90.31 398 ARG A C 1
ATOM 3276 O O . ARG A 1 398 ? 1.555 8.594 -13.025 1.00 90.31 398 ARG A O 1
ATOM 3283 N N . TYR A 1 399 ? 2.862 8.625 -11.207 1.00 91.50 399 TYR A N 1
ATOM 3284 C CA . TYR A 1 399 ? 2.006 9.545 -10.461 1.00 91.50 399 TYR A CA 1
ATOM 3285 C C . TYR A 1 399 ? 1.771 10.864 -11.200 1.00 91.50 399 TYR A C 1
ATOM 3287 O O . TYR A 1 399 ? 0.655 11.374 -11.171 1.00 91.50 399 TYR A O 1
ATOM 3295 N N . GLU A 1 400 ? 2.769 11.398 -11.906 1.00 89.94 400 GLU A N 1
ATOM 3296 C CA . GLU A 1 400 ? 2.619 12.633 -12.683 1.00 89.94 400 GLU A CA 1
ATOM 3297 C C . GLU A 1 400 ? 1.671 12.445 -13.864 1.00 89.94 400 GLU A C 1
ATOM 3299 O O . GLU A 1 400 ? 0.737 13.227 -14.028 1.00 89.94 400 GLU A O 1
ATOM 3304 N N . ALA A 1 401 ? 1.833 11.360 -14.626 1.00 90.56 401 ALA A N 1
ATOM 3305 C CA . ALA A 1 401 ? 0.937 11.016 -15.726 1.00 90.56 401 ALA A CA 1
ATOM 3306 C C . ALA A 1 401 ? -0.506 10.793 -15.236 1.00 90.56 401 ALA A C 1
ATOM 3308 O O . ALA A 1 401 ? -1.463 11.236 -15.875 1.00 90.56 401 ALA A O 1
ATOM 3309 N N . ILE A 1 402 ? -0.675 10.150 -14.076 1.00 93.31 402 ILE A N 1
ATOM 3310 C CA . ILE A 1 402 ? -1.988 9.923 -13.459 1.00 93.31 402 ILE A CA 1
ATOM 3311 C C . ILE A 1 402 ? -2.595 11.245 -12.972 1.00 93.31 402 ILE A C 1
ATOM 3313 O O . ILE A 1 402 ? -3.762 11.508 -13.256 1.00 93.31 402 ILE A O 1
ATOM 3317 N N . ASN A 1 403 ? -1.829 12.105 -12.292 1.00 92.69 403 ASN A N 1
ATOM 3318 C CA . ASN A 1 403 ? -2.303 13.428 -11.875 1.00 92.69 403 ASN A CA 1
ATOM 3319 C C . ASN A 1 403 ? -2.685 14.280 -13.092 1.00 92.69 403 ASN A C 1
ATOM 3321 O O . ASN A 1 403 ? -3.780 14.834 -13.121 1.00 92.69 403 ASN A O 1
ATOM 3325 N N . ALA A 1 404 ? -1.844 14.323 -14.128 1.00 90.38 404 ALA A N 1
ATOM 3326 C CA . ALA A 1 404 ? -2.127 15.034 -15.372 1.00 90.38 404 ALA A CA 1
ATOM 3327 C C . ALA A 1 404 ? -3.406 14.520 -16.054 1.00 90.38 404 ALA A C 1
ATOM 3329 O O . ALA A 1 404 ? -4.175 15.312 -16.595 1.00 90.38 404 ALA A O 1
ATOM 3330 N N . TYR A 1 405 ? -3.672 13.210 -15.989 1.00 91.88 405 TYR A N 1
ATOM 3331 C CA . TYR A 1 405 ? -4.905 12.613 -16.504 1.00 91.88 405 TYR A CA 1
ATOM 3332 C C . TYR A 1 405 ? -6.143 12.955 -15.659 1.00 91.88 405 TYR A C 1
ATOM 3334 O O . TYR A 1 405 ? -7.210 13.214 -16.215 1.00 91.88 405 TYR A O 1
ATOM 3342 N N . LEU A 1 406 ? -6.025 12.953 -14.327 1.00 93.31 406 LEU A N 1
ATOM 3343 C CA . LEU A 1 406 ? -7.140 13.198 -13.403 1.00 93.31 406 LEU A CA 1
ATOM 3344 C C . LEU A 1 406 ? -7.481 14.689 -13.240 1.00 93.31 406 LEU A C 1
ATOM 3346 O O . LEU A 1 406 ? -8.649 15.022 -13.037 1.00 93.31 406 LEU A O 1
ATOM 3350 N N . ASN A 1 407 ? -6.501 15.587 -13.367 1.00 93.12 407 ASN A N 1
ATOM 3351 C CA . ASN A 1 407 ? -6.672 17.039 -13.245 1.00 93.12 407 ASN A CA 1
ATOM 3352 C C . ASN A 1 407 ? -7.836 17.599 -14.092 1.00 93.12 407 ASN A C 1
ATOM 3354 O O . ASN A 1 407 ? -8.715 18.236 -13.510 1.00 93.12 407 ASN A O 1
ATOM 3358 N N . PRO A 1 408 ? -7.931 17.335 -15.414 1.00 92.12 408 PRO A N 1
ATOM 3359 C CA . PRO A 1 408 ? -9.012 17.872 -16.245 1.00 92.12 408 PRO A CA 1
ATOM 3360 C C . PRO A 1 408 ? -10.382 17.224 -15.979 1.00 92.12 408 PRO A C 1
ATOM 3362 O O . PRO A 1 408 ? -11.400 17.715 -16.472 1.00 92.12 408 PRO A O 1
ATOM 3365 N N . LEU A 1 409 ? -10.447 16.116 -15.230 1.00 90.75 409 LEU A N 1
ATOM 3366 C CA . LEU A 1 409 ? -11.714 15.468 -14.907 1.00 90.75 409 LEU A CA 1
ATOM 3367 C C . LEU A 1 409 ? -12.435 16.258 -13.816 1.00 90.75 409 LEU A C 1
ATOM 3369 O O . LEU A 1 409 ? -11.968 16.359 -12.684 1.00 90.75 409 LEU A O 1
ATOM 3373 N N . SER A 1 410 ? -13.612 16.785 -14.140 1.00 89.88 410 SER A N 1
ATOM 3374 C CA . SER A 1 410 ? -14.475 17.437 -13.155 1.00 89.88 410 SER A CA 1
ATOM 3375 C C . SER A 1 410 ? -15.181 16.398 -12.281 1.00 89.88 410 SER A C 1
ATOM 3377 O O . SER A 1 410 ? -15.857 15.509 -12.797 1.00 89.88 410 SER A O 1
ATOM 3379 N N . MET A 1 411 ? -15.097 16.569 -10.959 1.00 88.62 411 MET A N 1
ATOM 3380 C CA . MET A 1 411 ? -15.877 15.824 -9.958 1.00 88.62 411 MET A CA 1
ATOM 3381 C C . MET A 1 411 ? -17.379 15.800 -10.275 1.00 88.62 411 MET A C 1
ATOM 3383 O O . MET A 1 411 ? -18.020 14.753 -10.200 1.00 88.62 411 MET A O 1
ATOM 3387 N N . LYS A 1 412 ? -17.930 16.954 -10.670 1.00 87.06 412 LYS A N 1
ATOM 3388 C CA . LYS A 1 412 ? -19.346 17.105 -11.018 1.00 87.06 412 LYS A CA 1
ATOM 3389 C C . LYS A 1 412 ? -19.704 16.275 -12.252 1.00 87.06 412 LYS A C 1
ATOM 3391 O O . LYS A 1 412 ? -20.657 15.506 -12.211 1.00 87.06 412 LYS A O 1
ATOM 3396 N N . LYS A 1 413 ? -18.889 16.355 -13.312 1.00 87.00 413 LYS A N 1
ATOM 3397 C CA . LYS A 1 413 ? -19.101 15.560 -14.535 1.00 87.00 413 LYS A CA 1
ATOM 3398 C C . LYS A 1 413 ? -18.991 14.057 -14.272 1.00 87.00 413 LYS A C 1
ATOM 3400 O O . LYS A 1 413 ? -19.845 13.316 -14.739 1.00 87.00 413 LYS A O 1
ATOM 3405 N N . LEU A 1 414 ? -18.015 13.628 -13.463 1.00 89.12 414 LEU A N 1
ATOM 3406 C CA . LEU A 1 414 ? -17.866 12.220 -13.072 1.00 89.12 414 LEU A CA 1
ATOM 3407 C C . LEU A 1 414 ? -19.119 11.679 -12.373 1.00 89.12 414 LEU A C 1
ATOM 3409 O O . LEU A 1 414 ? -19.474 10.519 -12.563 1.00 89.12 414 LEU A O 1
ATOM 3413 N N . TRP A 1 415 ? -19.774 12.509 -11.559 1.00 88.50 415 TRP A N 1
ATOM 3414 C CA . TRP A 1 415 ? -20.999 12.147 -10.852 1.00 88.50 415 TRP A CA 1
ATOM 3415 C C . TRP A 1 415 ? -22.239 12.136 -11.760 1.00 88.50 415 TRP A C 1
ATOM 3417 O O . TRP A 1 415 ? -23.016 11.180 -11.720 1.00 88.50 415 TRP A O 1
ATOM 3427 N N . GLU A 1 416 ? -22.424 13.182 -12.567 1.00 86.62 416 GLU A N 1
ATOM 3428 C CA . GLU A 1 416 ? -23.635 13.396 -13.371 1.00 86.62 416 GLU A CA 1
ATOM 3429 C C . GLU A 1 416 ? -23.656 12.556 -14.659 1.00 86.62 416 GLU A C 1
ATOM 3431 O O . GLU A 1 416 ? -24.710 12.052 -15.057 1.00 86.62 416 GLU A O 1
ATOM 3436 N N . ASP A 1 417 ? -22.503 12.355 -15.305 1.00 85.06 417 ASP A N 1
ATOM 3437 C CA . ASP A 1 417 ? -22.415 11.670 -16.593 1.00 85.06 417 ASP A CA 1
ATOM 3438 C C . ASP A 1 417 ? -22.052 10.186 -16.446 1.00 85.06 417 ASP A C 1
ATOM 3440 O O . ASP A 1 417 ? -20.887 9.778 -16.389 1.00 85.06 417 ASP A O 1
ATOM 3444 N N . LYS A 1 418 ? -23.079 9.330 -16.491 1.00 79.38 418 LYS A N 1
ATOM 3445 C CA . LYS A 1 418 ? -22.904 7.868 -16.496 1.00 79.38 418 LYS A CA 1
ATOM 3446 C C . LYS A 1 418 ? -22.036 7.373 -17.663 1.00 79.38 418 LYS A C 1
ATOM 3448 O O . LYS A 1 418 ? -21.366 6.350 -17.509 1.00 79.38 418 LYS A O 1
ATOM 3453 N N . ARG A 1 419 ? -22.013 8.079 -18.803 1.00 84.81 419 ARG A N 1
ATOM 3454 C CA . ARG A 1 419 ? -21.204 7.701 -19.977 1.00 84.81 419 ARG A CA 1
ATOM 3455 C C . ARG A 1 419 ? -19.714 7.829 -19.684 1.00 84.81 419 ARG A C 1
ATOM 3457 O O . ARG A 1 419 ? -18.923 7.056 -20.222 1.00 84.81 419 ARG A O 1
ATOM 3464 N N . GLN A 1 420 ? -19.330 8.751 -18.803 1.00 83.88 420 GLN A N 1
ATOM 3465 C CA . GLN A 1 420 ? -17.939 8.933 -18.404 1.00 83.88 420 GLN A CA 1
ATOM 3466 C C . GLN A 1 420 ? -17.412 7.721 -17.626 1.00 83.88 420 GLN A C 1
ATOM 3468 O O . GLN A 1 420 ? -16.291 7.277 -17.858 1.00 83.88 420 GLN A O 1
ATOM 3473 N N . VAL A 1 421 ? -18.243 7.116 -16.771 1.00 86.38 421 VAL A N 1
ATOM 3474 C CA . VAL A 1 421 ? -17.892 5.868 -16.075 1.00 86.38 421 VAL A CA 1
ATOM 3475 C C . VAL A 1 421 ? -17.753 4.711 -17.067 1.00 86.38 421 VAL A C 1
ATOM 3477 O O . VAL A 1 421 ? -16.804 3.934 -16.981 1.00 86.38 421 VAL A O 1
ATOM 3480 N N . ASP A 1 422 ? -18.658 4.621 -18.047 1.00 90.06 422 ASP A N 1
ATOM 3481 C CA . ASP A 1 422 ? -18.594 3.612 -19.114 1.00 90.06 422 ASP A CA 1
ATOM 3482 C C . ASP A 1 422 ? -17.355 3.757 -20.001 1.00 90.06 422 ASP A C 1
ATOM 3484 O O . ASP A 1 422 ? -16.826 2.756 -20.492 1.00 90.06 422 ASP A O 1
ATOM 3488 N N . HIS A 1 423 ? -16.858 4.982 -20.176 1.00 91.62 423 HIS A N 1
ATOM 3489 C CA . HIS A 1 423 ? -15.624 5.231 -20.905 1.00 91.62 423 HIS A CA 1
ATOM 3490 C C . HIS A 1 423 ? -14.430 4.532 -20.249 1.00 91.62 423 HIS A C 1
ATOM 3492 O O . HIS A 1 423 ? -13.653 3.908 -20.964 1.00 91.62 423 HIS A O 1
ATOM 3498 N N . PHE A 1 424 ? -14.310 4.528 -18.916 1.00 93.88 424 PHE A N 1
ATOM 3499 C CA . PHE A 1 424 ? -13.190 3.852 -18.247 1.00 93.88 424 PHE A CA 1
ATOM 3500 C C . PHE A 1 424 ? -13.179 2.329 -18.457 1.00 93.88 424 PHE A C 1
ATOM 3502 O O . PHE A 1 424 ? -12.109 1.729 -18.447 1.00 93.88 424 PHE A O 1
ATOM 3509 N N . PHE A 1 425 ? -14.337 1.699 -18.690 1.00 94.06 425 PHE A N 1
ATOM 3510 C CA . PHE A 1 425 ? -14.414 0.268 -19.021 1.00 94.06 425 PHE A CA 1
ATOM 3511 C C . PHE A 1 425 ? -14.034 -0.043 -20.476 1.00 94.06 425 PHE A C 1
ATOM 3513 O O . PHE A 1 425 ? -13.668 -1.174 -20.788 1.00 94.06 425 PHE A O 1
ATOM 3520 N N . LYS A 1 426 ? -14.152 0.939 -21.377 1.00 93.19 426 LYS A N 1
ATOM 3521 C CA . LYS A 1 426 ? -13.872 0.793 -22.818 1.00 93.19 426 LYS A CA 1
ATOM 3522 C C . LYS A 1 426 ? -12.541 1.418 -23.241 1.00 93.19 426 LYS A C 1
ATOM 3524 O O . LYS A 1 426 ? -12.104 1.217 -24.374 1.00 93.19 426 LYS A O 1
ATOM 3529 N N . ALA A 1 427 ? -11.933 2.219 -22.372 1.00 89.94 427 ALA A N 1
ATOM 3530 C CA . ALA A 1 427 ? -10.720 2.959 -22.663 1.00 89.94 427 ALA A CA 1
ATOM 3531 C C . ALA A 1 427 ? -9.552 2.012 -22.979 1.00 89.94 427 ALA A C 1
ATOM 3533 O O . ALA A 1 427 ? -9.441 0.912 -22.442 1.00 89.94 427 ALA A O 1
ATOM 3534 N N . LYS A 1 428 ? -8.663 2.458 -23.873 1.00 88.06 428 LYS A N 1
ATOM 3535 C CA . LYS A 1 428 ? -7.406 1.758 -24.197 1.00 88.06 428 LYS A CA 1
ATOM 3536 C C . LYS A 1 428 ? -6.191 2.382 -23.507 1.00 88.06 428 LYS A C 1
ATOM 3538 O O . LYS A 1 428 ? -5.156 1.734 -23.408 1.00 88.06 428 LYS A O 1
ATOM 3543 N N . THR A 1 429 ? -6.315 3.628 -23.052 1.00 89.88 429 THR A N 1
ATOM 3544 C CA . THR A 1 429 ? -5.264 4.444 -22.423 1.00 89.88 429 THR A CA 1
ATOM 3545 C C . THR A 1 429 ? -5.885 5.334 -21.348 1.00 89.88 429 THR A C 1
ATOM 3547 O O . THR A 1 429 ? -7.066 5.661 -21.445 1.00 89.88 429 THR A O 1
ATOM 3550 N N . GLY A 1 430 ? -5.086 5.810 -20.401 1.00 91.69 430 GLY A N 1
ATOM 3551 C CA . GLY A 1 430 ? -5.530 6.540 -19.221 1.00 91.69 430 GLY A CA 1
ATOM 3552 C C . GLY A 1 430 ? -5.905 5.592 -18.086 1.00 91.69 430 GLY A C 1
ATOM 3553 O O . GLY A 1 430 ? -5.337 4.506 -17.955 1.00 91.69 430 GLY A O 1
ATOM 3554 N N . LEU A 1 431 ? -6.862 6.018 -17.265 1.00 94.56 431 LEU A N 1
ATOM 3555 C CA . LEU A 1 431 ? -7.436 5.194 -16.205 1.00 94.56 431 LEU A CA 1
ATOM 3556 C C . LEU A 1 431 ? -8.387 4.144 -16.795 1.00 94.56 431 LEU A C 1
ATOM 3558 O O . LEU A 1 431 ? -9.257 4.473 -17.602 1.00 94.56 431 LEU A O 1
ATOM 3562 N N . LEU A 1 432 ? -8.232 2.897 -16.362 1.00 95.88 432 LEU A N 1
ATOM 3563 C CA . LEU A 1 432 ? -8.958 1.734 -16.858 1.00 95.88 432 LEU A CA 1
ATOM 3564 C C . LEU A 1 432 ? -9.717 1.065 -15.714 1.00 95.88 432 LEU A C 1
ATOM 3566 O O . LEU A 1 432 ? -9.159 0.844 -14.639 1.00 95.88 432 LEU A O 1
ATOM 3570 N N . LEU A 1 433 ? -10.971 0.701 -15.975 1.00 96.62 433 LEU A N 1
ATOM 3571 C CA . LEU A 1 433 ? -11.782 -0.135 -15.097 1.00 96.62 433 LEU A CA 1
ATOM 3572 C C . LEU A 1 433 ? -11.987 -1.505 -15.739 1.00 96.62 433 LEU A C 1
ATOM 3574 O O . LEU A 1 433 ? -12.457 -1.603 -16.870 1.00 96.62 433 LEU A O 1
ATOM 3578 N N . ARG A 1 434 ? -11.690 -2.575 -15.002 1.00 95.38 434 ARG A N 1
ATOM 3579 C CA . ARG A 1 434 ? -11.892 -3.953 -15.461 1.00 95.38 434 ARG A CA 1
ATOM 3580 C C . ARG A 1 434 ? -12.708 -4.734 -14.445 1.00 95.38 434 ARG A C 1
ATOM 3582 O O . ARG A 1 434 ? -12.387 -4.750 -13.262 1.00 95.38 434 ARG A O 1
ATOM 3589 N N . LYS A 1 435 ? -13.763 -5.397 -14.922 1.00 94.75 435 LYS A N 1
ATOM 3590 C CA . LYS A 1 435 ? -14.415 -6.462 -14.159 1.00 94.75 435 LYS A CA 1
ATOM 3591 C C . LYS A 1 435 ? -13.536 -7.696 -14.267 1.00 94.75 435 LYS A C 1
ATOM 3593 O O . LYS A 1 435 ? -13.246 -8.128 -15.381 1.00 94.75 435 LYS A O 1
ATOM 3598 N N . GLU A 1 436 ? -13.086 -8.203 -13.134 1.00 93.56 436 GLU A N 1
ATOM 3599 C CA . GLU A 1 436 ? -12.276 -9.414 -13.115 1.00 93.56 436 GLU A CA 1
ATOM 3600 C C . GLU A 1 436 ? -13.146 -10.656 -13.363 1.00 93.56 436 GLU A C 1
ATOM 3602 O O . GLU A 1 436 ? -14.373 -10.582 -13.228 1.00 93.56 436 GLU A O 1
ATOM 3607 N N . PRO A 1 437 ? -12.540 -11.796 -13.749 1.00 90.00 437 PRO A N 1
ATOM 3608 C CA . PRO A 1 437 ? -13.272 -13.049 -13.918 1.00 90.00 437 PRO A CA 1
ATOM 3609 C C . PRO A 1 437 ? -13.980 -13.502 -12.636 1.00 90.00 437 PRO A C 1
ATOM 3611 O O . PRO A 1 437 ? -15.081 -14.044 -12.706 1.00 90.00 437 PRO A O 1
ATOM 3614 N N . PHE A 1 438 ? -13.367 -13.249 -11.475 1.00 89.62 438 PHE A N 1
ATOM 3615 C CA . PHE A 1 438 ? -13.978 -13.528 -10.182 1.00 89.62 438 PHE A CA 1
ATOM 3616 C C . PHE A 1 438 ? -15.137 -12.550 -9.895 1.00 89.62 438 PHE A C 1
ATOM 3618 O O . PHE A 1 438 ? -14.982 -11.338 -10.105 1.00 89.62 438 PHE A O 1
ATOM 3625 N N . PRO A 1 439 ? -16.298 -13.030 -9.407 1.00 89.56 439 PRO A N 1
ATOM 3626 C CA . PRO A 1 439 ? -17.464 -12.187 -9.162 1.00 89.56 439 PRO A CA 1
ATOM 3627 C C . PRO A 1 439 ? -17.174 -10.997 -8.240 1.00 89.56 439 PRO A C 1
ATOM 3629 O O . PRO A 1 439 ? -16.414 -11.098 -7.285 1.00 89.56 439 PRO A O 1
ATOM 3632 N N . HIS A 1 440 ? -17.841 -9.868 -8.495 1.00 91.81 440 HIS A N 1
ATOM 3633 C CA . HIS A 1 440 ? -17.812 -8.685 -7.622 1.00 91.81 440 HIS A CA 1
ATOM 3634 C C . HIS A 1 440 ? -16.420 -8.069 -7.377 1.00 91.81 440 HIS A C 1
ATOM 3636 O O . HIS A 1 440 ? -16.235 -7.355 -6.393 1.00 91.81 440 HIS A O 1
ATOM 3642 N N . VAL A 1 441 ? -15.461 -8.262 -8.290 1.00 95.12 441 VAL A N 1
ATOM 3643 C CA . VAL A 1 441 ? -14.143 -7.612 -8.224 1.00 95.12 441 VAL A CA 1
ATOM 3644 C C . VAL A 1 441 ? -13.956 -6.628 -9.381 1.00 95.12 441 VAL A C 1
ATOM 3646 O O . VAL A 1 441 ? -14.079 -6.971 -10.560 1.00 95.12 441 VAL A O 1
ATOM 3649 N N . LEU A 1 442 ? -13.647 -5.380 -9.028 1.00 96.44 442 LEU A N 1
ATOM 3650 C CA . LEU A 1 442 ? -13.307 -4.291 -9.937 1.00 96.44 442 LEU A CA 1
ATOM 3651 C C . LEU A 1 442 ? -11.829 -3.942 -9.793 1.00 96.44 442 LEU A C 1
ATOM 3653 O O . LEU A 1 442 ? -11.434 -3.414 -8.758 1.00 96.44 442 LEU A O 1
ATOM 3657 N N . SER A 1 443 ? -11.033 -4.142 -10.834 1.00 96.81 443 SER A N 1
ATOM 3658 C CA . SER A 1 443 ? -9.649 -3.667 -10.856 1.00 96.81 443 SER A CA 1
ATOM 3659 C C . SER A 1 443 ? -9.531 -2.306 -11.519 1.00 96.81 443 SER A C 1
ATOM 3661 O O . SER A 1 443 ? -10.159 -2.041 -12.550 1.00 96.81 443 SER A O 1
ATOM 3663 N N . LEU A 1 444 ? -8.679 -1.468 -10.933 1.00 96.50 444 LEU A N 1
ATOM 3664 C CA . LEU A 1 444 ? -8.236 -0.209 -11.507 1.00 96.50 444 LEU A CA 1
ATOM 3665 C C . LEU A 1 444 ? -6.794 -0.338 -11.974 1.00 96.50 444 LEU A C 1
ATOM 3667 O O . LEU A 1 444 ? -5.923 -0.803 -11.239 1.00 96.50 444 LEU A O 1
ATOM 3671 N N . ASP A 1 445 ? -6.552 0.117 -13.195 1.00 94.94 445 ASP A N 1
ATOM 3672 C CA . ASP A 1 445 ? -5.220 0.173 -13.780 1.00 94.94 445 ASP A CA 1
ATOM 3673 C C . ASP A 1 445 ? -5.016 1.503 -14.513 1.00 94.94 445 ASP A C 1
ATOM 3675 O O . ASP A 1 445 ? -5.970 2.215 -14.831 1.00 94.94 445 ASP A O 1
ATOM 3679 N N . PHE A 1 446 ? -3.764 1.839 -14.790 1.00 93.50 446 PHE A N 1
ATOM 3680 C CA . PHE A 1 446 ? -3.398 2.962 -15.633 1.00 93.50 446 PHE A CA 1
ATOM 3681 C C . PHE A 1 446 ? -2.510 2.484 -16.773 1.00 93.50 446 PHE A C 1
ATOM 3683 O O . PHE A 1 446 ? -1.504 1.793 -16.569 1.00 93.50 446 PHE A O 1
ATOM 3690 N N . ARG A 1 447 ? -2.882 2.881 -17.989 1.00 90.62 447 ARG A N 1
ATOM 3691 C CA . ARG A 1 447 ? -2.089 2.644 -19.189 1.00 90.62 447 ARG A CA 1
ATOM 3692 C C . ARG A 1 447 ? -1.724 3.967 -19.822 1.00 90.62 447 ARG A C 1
ATOM 3694 O O . ARG A 1 447 ? -2.594 4.738 -20.211 1.00 90.62 447 ARG A O 1
ATOM 3701 N N . ASP A 1 448 ? -0.433 4.203 -19.955 1.00 85.06 448 ASP A N 1
ATOM 3702 C CA . ASP A 1 448 ? 0.061 5.408 -20.594 1.00 85.06 448 ASP A CA 1
ATOM 3703 C C . ASP A 1 448 ? -0.403 5.502 -22.059 1.00 85.06 448 ASP A C 1
ATOM 3705 O O . ASP A 1 448 ? -0.657 4.490 -22.722 1.00 85.06 448 ASP A O 1
ATOM 3709 N N . ARG A 1 449 ? -0.510 6.729 -22.571 1.00 81.88 449 ARG A N 1
ATOM 3710 C CA . ARG A 1 449 ? -0.664 6.975 -24.011 1.00 81.88 449 ARG A CA 1
ATOM 3711 C C . ARG A 1 449 ? 0.629 6.654 -24.759 1.00 81.88 449 ARG A C 1
ATOM 3713 O O . ARG A 1 449 ? 0.584 6.353 -25.949 1.00 81.88 449 ARG A O 1
ATOM 3720 N N . ILE A 1 450 ? 1.763 6.701 -24.065 1.00 84.50 450 ILE A N 1
ATOM 3721 C CA . ILE A 1 450 ? 3.075 6.375 -24.612 1.00 84.50 450 ILE A CA 1
ATOM 3722 C C . ILE A 1 450 ? 3.228 4.849 -24.710 1.00 84.50 450 ILE A C 1
ATOM 3724 O O . ILE A 1 450 ? 3.307 4.146 -23.705 1.00 84.50 450 ILE A O 1
ATOM 3728 N N . ASN A 1 451 ? 3.303 4.326 -25.937 1.00 84.81 451 ASN A N 1
ATOM 3729 C CA . ASN A 1 451 ? 3.536 2.903 -26.193 1.00 84.81 451 ASN A CA 1
ATOM 3730 C C . ASN A 1 451 ? 5.026 2.624 -26.460 1.00 84.81 451 ASN A C 1
ATOM 3732 O O . ASN A 1 451 ? 5.442 2.472 -27.611 1.00 84.81 451 ASN A O 1
ATOM 3736 N N . ILE A 1 452 ? 5.833 2.568 -25.395 1.00 88.75 452 ILE A N 1
ATOM 3737 C CA . ILE A 1 452 ? 7.260 2.218 -25.500 1.00 88.75 452 ILE A CA 1
ATOM 3738 C C . ILE A 1 452 ? 7.495 0.836 -26.114 1.00 88.75 452 ILE A C 1
ATOM 3740 O O . ILE A 1 452 ? 8.312 0.770 -27.029 1.00 88.75 452 ILE A O 1
ATOM 3744 N N . PRO A 1 453 ? 6.770 -0.238 -25.738 1.00 88.94 453 PRO A N 1
ATOM 3745 C CA . PRO A 1 453 ? 6.973 -1.549 -26.355 1.00 88.94 453 PRO A CA 1
ATOM 3746 C C . PRO A 1 453 ? 6.872 -1.521 -27.882 1.00 88.94 453 PRO A C 1
ATOM 3748 O O . PRO A 1 453 ? 7.688 -2.125 -28.572 1.00 88.94 453 PRO A O 1
ATOM 3751 N N . GLN A 1 454 ? 5.917 -0.765 -28.428 1.00 90.25 454 GLN A N 1
ATOM 3752 C CA . GLN A 1 454 ? 5.781 -0.604 -29.875 1.00 90.25 454 GLN A CA 1
ATOM 3753 C C . GLN A 1 454 ? 6.944 0.185 -30.490 1.00 90.25 454 GLN A C 1
ATOM 3755 O O . GLN A 1 454 ? 7.424 -0.191 -31.557 1.00 90.25 454 GLN A O 1
ATOM 3760 N N . LYS A 1 455 ? 7.417 1.249 -29.825 1.00 92.69 455 LYS A N 1
ATOM 3761 C CA . LYS A 1 455 ? 8.592 2.011 -30.280 1.00 92.69 455 LYS A CA 1
ATOM 3762 C C . LYS A 1 455 ? 9.853 1.148 -30.297 1.00 92.69 455 LYS A C 1
ATOM 3764 O O . LYS A 1 455 ? 10.577 1.168 -31.284 1.00 92.69 455 LYS A O 1
ATOM 3769 N N . VAL A 1 456 ? 10.069 0.351 -29.250 1.00 93.25 456 VAL A N 1
ATOM 3770 C CA . VAL A 1 456 ? 11.179 -0.610 -29.149 1.00 93.25 456 VAL A CA 1
ATOM 3771 C C . VAL A 1 456 ? 11.071 -1.685 -30.233 1.00 93.25 456 VAL A C 1
ATOM 3773 O O . VAL A 1 456 ? 12.048 -1.965 -30.919 1.00 93.25 456 VAL A O 1
ATOM 3776 N N . THR A 1 457 ? 9.873 -2.233 -30.453 1.00 94.12 457 THR A N 1
ATOM 3777 C CA . THR A 1 457 ? 9.639 -3.246 -31.498 1.00 94.12 457 THR A CA 1
ATOM 3778 C C . THR A 1 457 ? 9.966 -2.698 -32.885 1.00 94.12 457 THR A C 1
ATOM 3780 O O . THR A 1 457 ? 10.674 -3.346 -33.647 1.00 94.12 457 THR A O 1
ATOM 3783 N N . TYR A 1 458 ? 9.495 -1.490 -33.211 1.00 94.19 458 TYR A N 1
ATOM 3784 C CA . TYR A 1 458 ? 9.809 -0.850 -34.489 1.00 94.19 458 TYR A CA 1
ATOM 3785 C C . TYR A 1 458 ? 11.304 -0.549 -34.623 1.00 94.19 458 TYR A C 1
ATOM 3787 O O . TYR A 1 458 ? 11.885 -0.808 -35.674 1.00 94.19 458 TYR A O 1
ATOM 3795 N N . MET A 1 459 ? 11.943 -0.060 -33.557 1.00 94.56 459 MET A N 1
ATOM 3796 C CA . MET A 1 459 ? 13.383 0.198 -33.532 1.00 94.56 459 MET A CA 1
ATOM 3797 C C . MET A 1 459 ? 14.187 -1.056 -33.904 1.00 94.56 459 MET A C 1
ATOM 3799 O O . MET A 1 459 ? 15.094 -0.969 -34.725 1.00 94.56 459 MET A O 1
ATOM 3803 N N . GLY A 1 460 ? 13.777 -2.226 -33.404 1.00 92.62 460 GLY A N 1
ATOM 3804 C CA . GLY A 1 460 ? 14.381 -3.517 -33.747 1.00 92.62 460 GLY A CA 1
ATOM 3805 C C . GLY A 1 460 ? 14.260 -3.934 -35.219 1.00 92.62 460 GLY A C 1
ATOM 3806 O O . GLY A 1 460 ? 14.963 -4.842 -35.644 1.00 92.62 460 GLY A O 1
ATOM 3807 N N . THR A 1 461 ? 13.410 -3.283 -36.021 1.00 94.38 461 THR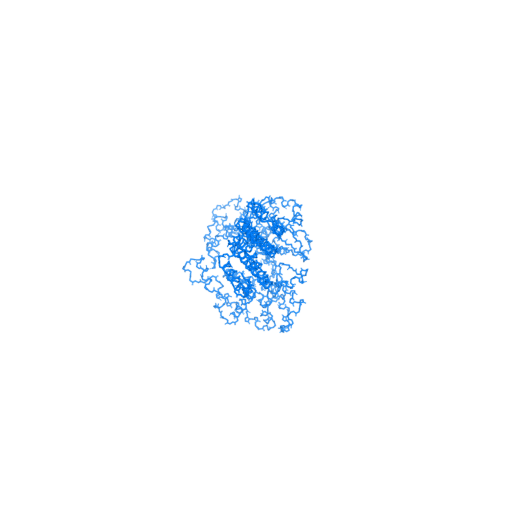 A N 1
ATOM 3808 C CA . THR A 1 461 ? 13.283 -3.564 -37.468 1.00 94.38 461 THR A CA 1
ATOM 3809 C C . THR A 1 461 ? 14.209 -2.716 -38.343 1.00 94.38 461 THR A C 1
ATOM 3811 O O . THR A 1 461 ? 14.380 -3.004 -39.526 1.00 94.38 461 THR A O 1
ATOM 3814 N N . ILE A 1 462 ? 14.822 -1.671 -37.782 1.00 94.69 462 ILE A N 1
ATOM 3815 C CA . ILE A 1 462 ? 15.669 -0.739 -38.532 1.00 94.69 462 ILE A CA 1
ATOM 3816 C C . ILE A 1 462 ? 17.039 -1.387 -38.766 1.00 94.69 462 ILE A C 1
ATOM 3818 O O . ILE A 1 462 ? 17.659 -1.856 -37.817 1.00 94.69 462 ILE A O 1
ATOM 3822 N N . ASN A 1 463 ? 17.516 -1.425 -40.014 1.00 91.62 463 ASN A N 1
ATOM 3823 C CA . ASN A 1 463 ? 18.824 -2.004 -40.387 1.00 91.62 463 ASN A CA 1
ATOM 3824 C C . ASN A 1 463 ? 19.883 -0.949 -40.752 1.00 91.62 463 ASN A C 1
ATOM 3826 O O . ASN A 1 463 ? 21.043 -1.284 -40.959 1.00 91.62 463 ASN A O 1
ATOM 3830 N N . ASN A 1 464 ? 19.494 0.321 -40.864 1.00 91.69 464 ASN A N 1
ATOM 3831 C CA . ASN A 1 464 ? 20.384 1.416 -41.233 1.00 91.69 464 ASN A CA 1
ATOM 3832 C C . ASN A 1 464 ? 20.678 2.297 -40.008 1.00 91.69 464 ASN A C 1
ATOM 3834 O O . ASN A 1 464 ? 19.754 2.730 -39.316 1.00 91.69 464 ASN A O 1
ATOM 3838 N N . VAL A 1 465 ? 21.961 2.575 -39.756 1.00 91.56 465 VAL A N 1
ATOM 3839 C CA . VAL A 1 465 ? 22.426 3.320 -38.572 1.00 91.56 465 VAL A CA 1
ATOM 3840 C C . VAL A 1 465 ? 21.859 4.740 -38.518 1.00 91.56 465 VAL A C 1
ATOM 3842 O O . VAL A 1 465 ? 21.418 5.190 -37.462 1.00 91.56 465 VAL A O 1
ATOM 3845 N N . GLU A 1 466 ? 21.818 5.451 -39.642 1.00 90.62 466 GLU A N 1
ATOM 3846 C CA . GLU A 1 466 ? 21.310 6.823 -39.692 1.00 90.62 466 GLU A CA 1
ATOM 3847 C C . GLU A 1 466 ? 19.799 6.867 -39.428 1.00 90.62 466 GLU A C 1
ATOM 3849 O O . GLU A 1 466 ? 19.318 7.664 -38.620 1.00 90.62 466 GLU A O 1
ATOM 3854 N N . GLN A 1 467 ? 19.044 5.944 -40.032 1.00 93.75 467 GLN A N 1
ATOM 3855 C CA . GLN A 1 467 ? 17.615 5.779 -39.753 1.00 93.75 467 GLN A CA 1
ATOM 3856 C C . GLN A 1 467 ? 17.362 5.448 -38.276 1.00 93.75 467 GLN A C 1
ATOM 3858 O O . GLN A 1 467 ? 16.420 5.981 -37.682 1.00 93.75 467 GLN A O 1
ATOM 3863 N N . LEU A 1 468 ? 18.212 4.613 -37.668 1.00 95.06 468 LEU A N 1
ATOM 3864 C CA . LEU A 1 468 ? 18.120 4.239 -36.259 1.00 95.06 468 LEU A CA 1
ATOM 3865 C C . LEU A 1 468 ? 18.359 5.455 -35.350 1.00 95.06 468 LEU A C 1
ATOM 3867 O O . LEU A 1 468 ? 17.528 5.735 -34.482 1.00 95.06 468 LEU A O 1
ATOM 3871 N N . LYS A 1 469 ? 19.431 6.225 -35.595 1.00 93.56 469 LYS A N 1
ATOM 3872 C CA . LYS A 1 469 ? 19.740 7.476 -34.874 1.00 93.56 469 LYS A CA 1
ATOM 3873 C C . LYS A 1 469 ? 18.598 8.487 -34.999 1.00 93.56 469 LYS A C 1
ATOM 3875 O O . LYS A 1 469 ? 18.122 9.023 -33.995 1.00 93.56 469 LYS A O 1
ATOM 3880 N N . ASN A 1 470 ? 18.090 8.696 -36.213 1.00 95.00 470 ASN A N 1
ATOM 3881 C CA . ASN A 1 470 ? 16.982 9.614 -36.471 1.00 95.00 470 ASN A CA 1
ATOM 3882 C C . ASN A 1 470 ? 15.705 9.199 -35.729 1.00 95.00 470 ASN A C 1
ATOM 3884 O O . ASN A 1 470 ? 15.059 10.034 -35.087 1.00 95.00 470 ASN A O 1
ATOM 3888 N N . TYR A 1 471 ? 15.357 7.909 -35.756 1.00 96.06 471 TYR A N 1
ATOM 3889 C CA . TYR A 1 471 ? 14.189 7.392 -35.045 1.00 96.06 471 TYR A CA 1
ATOM 3890 C C . TYR A 1 471 ? 14.325 7.502 -33.520 1.00 96.06 471 TYR A C 1
ATOM 3892 O O . TYR A 1 471 ? 13.359 7.869 -32.836 1.00 96.06 471 TYR A O 1
ATOM 3900 N N . PHE A 1 472 ? 15.515 7.222 -32.982 1.00 95.25 472 PHE A N 1
ATOM 3901 C CA . PHE A 1 472 ? 15.824 7.372 -31.562 1.00 95.25 472 PHE A CA 1
ATOM 3902 C C . PHE A 1 472 ? 15.676 8.830 -31.110 1.00 95.25 472 PHE A C 1
ATOM 3904 O O . PHE A 1 472 ? 14.882 9.115 -30.210 1.00 95.25 472 PHE A O 1
ATOM 3911 N N . HIS A 1 473 ? 16.322 9.779 -31.797 1.00 94.44 473 HIS A N 1
ATOM 3912 C CA . HIS A 1 473 ? 16.215 11.204 -31.471 1.00 94.44 473 HIS A CA 1
ATOM 3913 C C . HIS A 1 473 ? 14.791 11.747 -31.630 1.00 94.44 473 HIS A C 1
ATOM 3915 O O . HIS A 1 473 ? 14.339 12.539 -30.799 1.00 94.44 473 HIS A O 1
ATOM 3921 N N . TYR A 1 474 ? 14.058 11.320 -32.663 1.00 94.44 474 TYR A N 1
ATOM 3922 C CA . TYR A 1 474 ? 12.641 11.654 -32.814 1.00 94.44 474 TYR A CA 1
ATOM 3923 C C . TYR A 1 474 ? 11.818 11.142 -31.625 1.00 94.44 474 TYR A C 1
ATOM 3925 O O . TYR A 1 474 ? 10.999 11.878 -31.066 1.00 94.44 474 TYR A O 1
ATOM 3933 N N . SER A 1 475 ? 12.052 9.897 -31.204 1.00 93.00 475 SER A N 1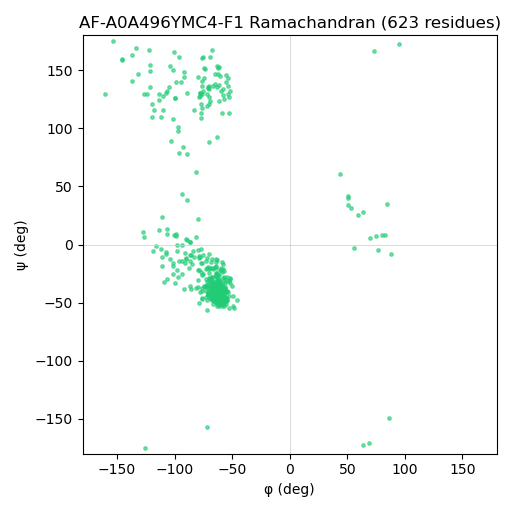
ATOM 3934 C CA . SER A 1 475 ? 11.333 9.291 -30.084 1.00 93.00 475 SER A CA 1
ATOM 3935 C C . SER A 1 475 ? 11.650 9.974 -28.754 1.00 93.00 475 SER A C 1
ATOM 3937 O O . SER A 1 475 ? 10.707 10.282 -28.029 1.00 93.00 475 SER A O 1
ATOM 3939 N N . LEU A 1 476 ? 12.913 10.311 -28.477 1.00 92.31 476 LEU A N 1
ATOM 3940 C CA . LEU A 1 476 ? 13.298 11.093 -27.296 1.00 92.31 476 LEU A CA 1
ATOM 3941 C C . LEU A 1 476 ? 12.650 12.482 -27.288 1.00 92.31 476 LEU A C 1
ATOM 3943 O O . LEU A 1 476 ? 12.047 12.882 -26.294 1.00 92.31 476 LEU A O 1
ATOM 3947 N N . ARG A 1 477 ? 12.691 13.210 -28.414 1.00 91.69 477 ARG A N 1
ATOM 3948 C CA . ARG A 1 477 ? 12.013 14.515 -28.527 1.00 91.69 477 ARG A CA 1
ATOM 3949 C C . ARG A 1 477 ? 10.510 14.394 -28.296 1.00 91.69 477 ARG A C 1
ATOM 3951 O O . ARG A 1 477 ? 9.915 15.290 -27.710 1.00 91.69 477 ARG A O 1
ATOM 3958 N N . SER A 1 478 ? 9.887 13.310 -28.759 1.00 89.81 478 SER A N 1
ATOM 3959 C CA . SER A 1 478 ? 8.469 13.049 -28.507 1.00 89.81 478 SER A CA 1
ATOM 3960 C C . SER A 1 478 ? 8.179 12.793 -27.028 1.00 89.81 478 SER A C 1
ATOM 3962 O O . SER A 1 478 ? 7.129 13.229 -26.570 1.00 89.81 478 SER A O 1
ATOM 3964 N N . LEU A 1 479 ? 9.064 12.107 -26.295 1.00 88.31 479 LEU A N 1
ATOM 3965 C CA . LEU A 1 479 ? 8.898 11.873 -24.855 1.00 88.31 479 LEU A CA 1
ATOM 3966 C C . LEU A 1 479 ? 8.998 13.174 -24.062 1.00 88.31 479 LEU A C 1
ATOM 3968 O O . LEU A 1 479 ? 8.090 13.491 -23.301 1.00 88.31 479 LEU A O 1
ATOM 3972 N N . ARG A 1 480 ? 10.005 13.998 -24.360 1.00 85.69 480 ARG A N 1
ATOM 3973 C CA . ARG A 1 480 ? 10.235 15.294 -23.697 1.00 85.69 480 ARG A CA 1
ATOM 3974 C C . ARG A 1 480 ? 9.132 16.334 -23.922 1.00 85.69 480 ARG A C 1
ATOM 3976 O O . ARG A 1 480 ? 9.109 17.356 -23.247 1.00 85.69 480 ARG A O 1
ATOM 3983 N N . LYS A 1 481 ? 8.214 16.102 -24.870 1.00 86.44 481 LYS A N 1
ATOM 3984 C CA . LYS A 1 481 ? 7.013 16.939 -25.062 1.00 86.44 481 LYS A CA 1
ATOM 3985 C C . LYS A 1 481 ? 5.922 16.664 -24.028 1.00 86.44 481 LYS A C 1
ATOM 3987 O O . LYS A 1 481 ? 4.975 17.446 -23.935 1.00 86.44 481 LYS A O 1
ATOM 3992 N N . HIS A 1 482 ? 5.995 15.552 -23.303 1.00 82.19 482 HIS A N 1
ATOM 3993 C CA . HIS A 1 482 ? 5.024 15.249 -22.265 1.00 82.19 482 HIS A CA 1
ATOM 3994 C C . HIS A 1 482 ? 5.301 16.089 -21.011 1.00 82.19 482 HIS A C 1
ATOM 3996 O O . HIS A 1 482 ? 6.456 16.277 -20.643 1.00 82.19 482 HIS A O 1
ATOM 4002 N N . PRO A 1 483 ? 4.258 16.596 -20.328 1.00 78.06 483 PRO A N 1
ATOM 4003 C CA . PRO A 1 483 ? 4.413 17.473 -19.166 1.00 78.06 483 PRO A CA 1
ATOM 4004 C C . PRO A 1 483 ? 4.743 16.700 -17.874 1.00 78.06 483 PRO A C 1
ATOM 4006 O O . PRO A 1 483 ? 4.422 17.167 -16.786 1.00 78.06 483 PRO A O 1
ATOM 4009 N N . TYR A 1 484 ? 5.280 15.487 -17.990 1.00 81.94 484 TYR A N 1
ATOM 4010 C CA . TYR A 1 484 ? 5.547 14.586 -16.875 1.00 81.94 484 TYR A CA 1
ATOM 4011 C C . TYR A 1 484 ? 6.814 13.772 -17.124 1.00 81.94 484 TYR A C 1
ATOM 4013 O O . TYR A 1 484 ? 7.237 13.605 -18.266 1.00 81.94 484 TYR A O 1
ATOM 4021 N N . TYR A 1 485 ? 7.382 13.244 -16.047 1.00 79.38 485 TYR A N 1
ATOM 4022 C CA . TYR A 1 485 ? 8.611 12.467 -16.018 1.00 79.38 485 TYR A CA 1
ATOM 4023 C C . TYR A 1 485 ? 8.555 11.222 -16.918 1.00 79.38 485 TYR A C 1
ATOM 4025 O O . TYR A 1 485 ? 7.666 10.374 -16.786 1.00 79.38 485 TYR A O 1
ATOM 4033 N N . THR A 1 486 ? 9.533 11.110 -17.821 1.00 85.00 486 THR A N 1
ATOM 4034 C CA . THR A 1 486 ? 9.665 10.014 -18.796 1.00 85.00 486 THR A CA 1
ATOM 4035 C C . THR A 1 486 ? 11.037 9.340 -18.790 1.00 85.00 486 THR A C 1
ATOM 4037 O O . THR A 1 486 ? 11.304 8.549 -19.690 1.00 85.00 486 THR A O 1
ATOM 4040 N N . GLU A 1 487 ? 11.915 9.595 -17.813 1.00 85.00 487 GLU A N 1
ATOM 4041 C CA . GLU A 1 487 ? 13.300 9.080 -17.858 1.00 85.00 487 GLU A CA 1
ATOM 4042 C C . GLU A 1 487 ? 13.367 7.552 -17.941 1.00 85.00 487 GLU A C 1
ATOM 4044 O O . GLU A 1 487 ? 14.191 7.004 -18.664 1.00 85.00 487 GLU A O 1
ATOM 4049 N N . ASP A 1 488 ? 12.460 6.832 -17.277 1.00 85.38 488 ASP A N 1
ATOM 4050 C CA . ASP A 1 488 ? 12.443 5.370 -17.349 1.00 85.38 488 ASP A CA 1
ATOM 4051 C C . ASP A 1 488 ? 12.004 4.837 -18.725 1.00 85.38 488 ASP A C 1
ATOM 4053 O O . ASP A 1 488 ? 12.299 3.692 -19.073 1.00 85.38 488 ASP A O 1
ATOM 4057 N N . TYR A 1 489 ? 11.304 5.653 -19.515 1.00 88.88 489 TYR A N 1
ATOM 4058 C CA . TYR A 1 489 ? 11.042 5.390 -20.926 1.00 88.88 489 TYR A CA 1
ATOM 4059 C C . TYR A 1 489 ? 12.219 5.789 -21.817 1.00 88.88 489 TYR A C 1
ATOM 4061 O O . TYR A 1 489 ? 12.491 5.086 -22.788 1.00 88.88 489 TYR A O 1
ATOM 4069 N N . GLU A 1 490 ? 12.908 6.887 -21.502 1.00 90.69 490 GLU A N 1
ATOM 4070 C CA . GLU A 1 490 ? 14.122 7.313 -22.209 1.00 90.69 490 GLU A CA 1
ATOM 4071 C C . GLU A 1 490 ? 15.211 6.242 -22.086 1.00 90.69 490 GLU A C 1
ATOM 4073 O O . GLU A 1 490 ? 15.723 5.797 -23.110 1.00 90.69 490 GLU A O 1
ATOM 4078 N N . LEU A 1 491 ? 15.435 5.714 -20.879 1.00 92.44 491 LEU A N 1
ATOM 4079 C CA . LEU A 1 491 ? 16.378 4.623 -20.625 1.00 92.44 491 LEU A CA 1
ATOM 4080 C C . LEU A 1 491 ? 16.016 3.340 -21.391 1.00 92.44 491 LEU A C 1
ATOM 4082 O O . LEU A 1 491 ? 16.883 2.671 -21.940 1.00 92.44 491 LEU A O 1
ATOM 4086 N N . GLN A 1 492 ? 14.727 2.987 -21.468 1.00 92.06 492 GLN A N 1
ATOM 4087 C CA . GLN A 1 492 ? 14.290 1.827 -22.260 1.00 92.06 492 GLN A CA 1
ATOM 4088 C C . GLN A 1 492 ? 14.546 2.016 -23.760 1.00 92.06 492 GLN A C 1
ATOM 4090 O O . GLN A 1 492 ? 14.882 1.054 -24.450 1.00 92.06 492 GLN A O 1
ATOM 4095 N N . LEU A 1 493 ? 14.365 3.235 -24.278 1.00 94.19 493 LEU A N 1
ATOM 4096 C CA . LEU A 1 493 ? 14.682 3.541 -25.672 1.00 94.19 493 LEU A CA 1
ATOM 4097 C C . LEU A 1 493 ? 16.189 3.539 -25.922 1.00 94.19 493 LEU A C 1
ATOM 4099 O O . LEU A 1 493 ? 16.600 3.087 -26.983 1.00 94.19 493 LEU A O 1
ATOM 4103 N N . GLU A 1 494 ? 16.983 4.025 -24.972 1.00 95.12 494 GLU A N 1
ATOM 4104 C CA . GLU A 1 494 ? 18.446 4.030 -25.039 1.00 95.12 494 GLU A CA 1
ATOM 4105 C C . GLU A 1 494 ? 18.993 2.603 -25.083 1.00 95.12 494 GLU A C 1
ATOM 4107 O O . GLU A 1 494 ? 19.682 2.245 -26.032 1.00 95.12 494 GLU A O 1
ATOM 4112 N N . GLN A 1 495 ? 18.555 1.736 -24.168 1.00 95.69 495 GLN A N 1
ATOM 4113 C CA . GLN A 1 495 ? 18.930 0.317 -24.168 1.00 95.69 495 GLN A CA 1
ATOM 4114 C C . GLN A 1 495 ? 18.538 -0.398 -25.468 1.00 95.69 495 GLN A C 1
ATOM 4116 O O . GLN A 1 495 ? 19.294 -1.212 -25.997 1.00 95.69 495 GLN A O 1
ATOM 4121 N N . ALA A 1 496 ? 17.343 -0.112 -25.997 1.00 94.50 496 ALA A N 1
ATOM 4122 C CA . ALA A 1 496 ? 16.901 -0.680 -27.267 1.00 94.50 496 ALA A CA 1
ATOM 4123 C C . ALA A 1 496 ? 17.730 -0.163 -28.454 1.00 94.50 496 ALA A C 1
ATOM 4125 O O . ALA A 1 496 ? 18.018 -0.928 -29.375 1.00 94.50 496 ALA A O 1
ATOM 4126 N N . PHE A 1 497 ? 18.115 1.114 -28.423 1.00 95.81 497 PHE A N 1
ATOM 4127 C CA . PHE A 1 497 ? 18.948 1.748 -29.438 1.00 95.81 497 PHE A CA 1
ATOM 4128 C C . PHE A 1 497 ? 20.355 1.154 -29.441 1.00 95.81 497 PHE A C 1
ATOM 4130 O O . PHE A 1 497 ? 20.805 0.710 -30.493 1.00 95.81 497 PHE A O 1
ATOM 4137 N N . GLU A 1 498 ? 21.008 1.084 -28.280 1.00 94.12 498 GLU A N 1
ATOM 4138 C CA . GLU A 1 498 ? 22.350 0.515 -28.126 1.00 94.12 498 GLU A CA 1
ATOM 4139 C C . GLU A 1 498 ? 22.384 -0.935 -28.593 1.00 94.12 498 GLU A C 1
ATOM 4141 O O . GLU A 1 498 ? 23.179 -1.286 -29.462 1.00 94.12 498 GLU A O 1
ATOM 4146 N N . LYS A 1 499 ? 21.445 -1.755 -28.100 1.00 95.00 499 LYS A N 1
ATOM 4147 C CA . LYS A 1 499 ? 21.328 -3.153 -28.516 1.00 95.00 499 LYS A CA 1
ATOM 4148 C C . LYS A 1 499 ? 21.213 -3.268 -30.033 1.00 95.00 499 LYS A C 1
ATOM 4150 O O . LYS A 1 499 ? 21.901 -4.077 -30.652 1.00 95.00 499 LYS A O 1
ATOM 4155 N N . ARG A 1 500 ? 20.338 -2.465 -30.643 1.00 95.56 500 ARG A N 1
ATOM 4156 C CA . ARG A 1 500 ? 20.110 -2.545 -32.082 1.00 95.56 500 ARG A CA 1
ATOM 4157 C C . ARG A 1 500 ? 21.299 -2.032 -32.894 1.00 95.56 500 ARG A C 1
ATOM 4159 O O . ARG A 1 500 ? 21.590 -2.587 -33.950 1.00 95.56 500 ARG A O 1
ATOM 4166 N N . LEU A 1 501 ? 21.985 -0.997 -32.416 1.00 94.25 501 LEU A N 1
ATOM 4167 C CA . LEU A 1 501 ? 23.195 -0.473 -33.041 1.00 94.25 501 LEU A CA 1
ATOM 4168 C C . LEU A 1 501 ? 24.288 -1.546 -33.083 1.00 94.25 501 LEU A C 1
ATOM 4170 O O . LEU A 1 501 ? 24.866 -1.776 -34.144 1.00 94.25 501 LEU A O 1
ATOM 4174 N N . THR A 1 502 ? 24.501 -2.254 -31.970 1.00 92.88 502 THR A N 1
ATOM 4175 C CA . THR A 1 502 ? 25.439 -3.382 -31.903 1.00 92.88 502 THR A CA 1
ATOM 4176 C C . THR A 1 502 ? 25.093 -4.462 -32.927 1.00 92.88 502 THR A C 1
ATOM 4178 O O . THR A 1 502 ? 25.965 -4.852 -33.697 1.00 92.88 502 THR A O 1
ATOM 4181 N N . GLU A 1 503 ? 23.826 -4.884 -33.014 1.00 94.12 503 GLU A N 1
ATOM 4182 C CA . GLU A 1 503 ? 23.381 -5.899 -33.987 1.00 94.12 503 GLU A CA 1
ATOM 4183 C C . GLU A 1 503 ? 23.635 -5.478 -35.449 1.00 94.12 503 GLU A C 1
ATOM 4185 O O . GLU A 1 503 ? 24.056 -6.294 -36.272 1.00 94.12 503 GLU A O 1
ATOM 4190 N N . ILE A 1 504 ? 23.397 -4.205 -35.792 1.00 93.25 504 ILE A N 1
ATOM 4191 C CA . ILE A 1 504 ? 23.663 -3.684 -37.143 1.00 93.25 504 ILE A CA 1
ATOM 4192 C C . ILE A 1 504 ? 25.166 -3.717 -37.441 1.00 93.25 504 ILE A C 1
ATOM 4194 O O . ILE A 1 504 ? 25.562 -4.180 -38.511 1.00 93.25 504 ILE A O 1
ATOM 4198 N N . ILE A 1 505 ? 26.002 -3.256 -36.505 1.00 91.81 505 ILE A N 1
ATOM 4199 C CA . ILE A 1 505 ? 27.460 -3.220 -36.682 1.00 91.81 505 ILE A CA 1
ATOM 4200 C C . ILE A 1 505 ? 28.032 -4.637 -36.791 1.00 91.81 505 ILE A C 1
ATOM 4202 O O . ILE A 1 505 ? 28.855 -4.900 -37.664 1.00 91.81 505 ILE A O 1
ATOM 4206 N N . GLU A 1 506 ? 27.564 -5.580 -35.973 1.00 91.75 506 GLU A N 1
ATOM 4207 C CA . GLU A 1 506 ? 27.964 -6.988 -36.075 1.00 91.75 506 GLU A CA 1
ATOM 4208 C C . GLU A 1 506 ? 27.602 -7.588 -37.439 1.00 91.75 506 GLU A C 1
ATOM 4210 O O . GLU A 1 506 ? 28.415 -8.293 -38.044 1.00 91.75 506 GLU A O 1
ATOM 4215 N N . SER A 1 507 ? 26.418 -7.263 -37.966 1.00 91.94 507 SER A N 1
ATOM 4216 C CA . SER A 1 507 ? 26.028 -7.668 -39.317 1.00 91.94 507 SER A CA 1
ATOM 4217 C C . SER A 1 507 ? 26.923 -7.035 -40.389 1.00 91.94 507 SER A C 1
ATOM 4219 O O . SER A 1 507 ? 27.278 -7.720 -41.348 1.00 91.94 507 SER A O 1
ATOM 4221 N N . MET A 1 508 ? 27.310 -5.762 -40.242 1.00 90.06 508 MET A N 1
ATOM 4222 C CA . MET A 1 508 ? 28.243 -5.091 -41.159 1.00 90.06 508 MET A CA 1
ATOM 4223 C C . MET A 1 508 ? 29.628 -5.744 -41.128 1.00 90.06 508 MET A C 1
ATOM 4225 O O . MET A 1 508 ? 30.189 -6.029 -42.185 1.00 90.06 508 MET A O 1
ATOM 4229 N N . LEU A 1 509 ? 30.159 -6.052 -39.940 1.00 91.19 509 LEU A N 1
ATOM 4230 C CA . LEU A 1 509 ? 31.442 -6.745 -39.786 1.00 91.19 509 LEU A CA 1
ATOM 4231 C C . LEU A 1 509 ? 31.406 -8.142 -40.414 1.00 91.19 509 LEU A C 1
ATOM 4233 O O . LEU A 1 509 ? 32.325 -8.502 -41.140 1.00 91.19 509 LEU A O 1
ATOM 4237 N N . SER A 1 510 ? 30.327 -8.906 -40.212 1.00 92.25 510 SER A N 1
ATOM 4238 C CA . SER A 1 510 ? 30.177 -10.232 -40.827 1.00 92.25 510 SER A CA 1
ATOM 4239 C C . SER A 1 510 ? 30.057 -10.169 -42.356 1.00 92.25 510 SER A C 1
ATOM 4241 O O . SER A 1 510 ? 30.582 -11.031 -43.061 1.00 92.25 510 SER A O 1
ATOM 4243 N N . GLN A 1 511 ? 29.377 -9.154 -42.897 1.00 91.44 511 GLN A N 1
ATOM 4244 C CA . GLN A 1 511 ? 29.33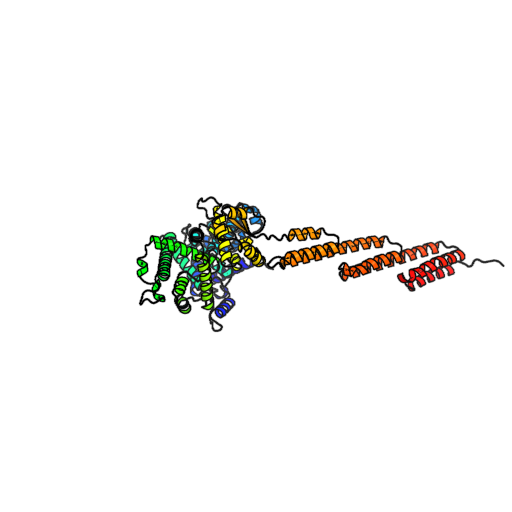3 -8.926 -44.345 1.00 91.44 511 GLN A CA 1
ATOM 4245 C C . GLN A 1 511 ? 30.707 -8.537 -44.894 1.00 91.44 511 GLN A C 1
ATOM 4247 O O . GLN A 1 511 ? 31.116 -9.064 -45.925 1.00 91.44 511 GLN A O 1
ATOM 4252 N N . THR A 1 512 ? 31.430 -7.680 -44.176 1.00 91.19 512 THR A N 1
ATOM 4253 C CA . THR A 1 512 ? 32.778 -7.238 -44.548 1.00 91.19 512 THR A CA 1
ATOM 4254 C C . THR A 1 512 ? 33.762 -8.401 -44.525 1.00 91.19 512 THR A C 1
ATOM 4256 O O . THR A 1 512 ? 34.509 -8.577 -45.476 1.00 91.19 512 THR A O 1
ATOM 4259 N N . GLU A 1 513 ? 33.711 -9.261 -43.507 1.00 92.38 513 GLU A N 1
ATOM 4260 C CA . GLU A 1 513 ? 34.500 -10.496 -43.433 1.00 92.38 513 GLU A CA 1
ATOM 4261 C C . GLU A 1 513 ? 34.278 -11.383 -44.668 1.00 92.38 513 GLU A C 1
ATOM 4263 O O . GLU A 1 513 ? 35.236 -11.840 -45.294 1.00 92.38 513 GLU A O 1
ATOM 4268 N N . LYS A 1 514 ? 33.015 -11.572 -45.076 1.00 92.62 514 LYS A N 1
ATOM 4269 C CA . LYS A 1 514 ? 32.674 -12.329 -46.291 1.00 92.62 514 LYS A CA 1
ATOM 4270 C C . LYS A 1 514 ? 33.183 -11.656 -47.564 1.00 92.62 514 LYS A C 1
ATOM 4272 O O . LYS A 1 514 ? 33.642 -12.355 -48.458 1.00 92.62 514 LYS A O 1
ATOM 4277 N N . GLN A 1 515 ? 33.101 -10.329 -47.658 1.00 91.44 515 GLN A N 1
ATOM 4278 C CA . GLN A 1 515 ? 33.623 -9.577 -48.802 1.00 91.44 515 GLN A CA 1
ATOM 4279 C C . GLN A 1 515 ? 35.149 -9.674 -48.878 1.00 91.44 515 GLN A C 1
ATOM 4281 O O . GLN A 1 515 ? 35.677 -10.043 -49.920 1.00 91.44 515 GLN A O 1
ATOM 4286 N N . MET A 1 516 ? 35.851 -9.448 -47.765 1.00 91.94 516 MET A N 1
ATOM 4287 C CA . MET A 1 516 ? 37.308 -9.578 -47.671 1.00 91.94 516 MET A CA 1
ATOM 4288 C C . MET A 1 516 ? 37.786 -10.979 -48.067 1.00 91.94 516 MET A C 1
ATOM 4290 O O . MET A 1 516 ? 38.805 -11.114 -48.744 1.00 91.94 516 MET A O 1
ATOM 4294 N N . ALA A 1 517 ? 37.044 -12.028 -47.700 1.00 89.19 517 ALA A N 1
ATOM 4295 C CA . ALA A 1 517 ? 37.372 -13.401 -48.078 1.00 89.19 517 ALA A CA 1
ATOM 4296 C C . ALA A 1 517 ? 37.377 -13.643 -49.602 1.00 89.19 517 ALA A C 1
ATOM 4298 O O . ALA A 1 517 ? 38.089 -14.536 -50.055 1.00 89.19 517 ALA A O 1
ATOM 4299 N N . LEU A 1 518 ? 36.621 -12.857 -50.378 1.00 91.44 518 LEU A N 1
ATOM 4300 C CA . LEU A 1 518 ? 36.521 -12.976 -51.839 1.00 91.44 518 LEU A CA 1
ATOM 4301 C C . LEU A 1 518 ? 37.541 -12.117 -52.601 1.00 91.44 518 LEU A C 1
ATOM 4303 O O . LEU A 1 518 ? 37.738 -12.339 -53.789 1.00 91.44 518 LEU A O 1
ATOM 4307 N N . ILE A 1 519 ? 38.175 -11.141 -51.948 1.00 91.69 519 ILE A N 1
ATOM 4308 C CA . ILE A 1 519 ? 39.117 -10.223 -52.600 1.00 91.69 519 ILE A CA 1
ATOM 4309 C C . ILE A 1 519 ? 40.473 -10.902 -52.778 1.00 91.69 519 ILE A C 1
ATOM 4311 O O . ILE A 1 519 ? 41.034 -11.382 -51.794 1.00 91.69 519 ILE A O 1
ATOM 4315 N N . GLU A 1 520 ? 41.014 -10.911 -53.996 1.00 86.56 520 GLU A N 1
ATOM 4316 C CA . GLU A 1 520 ? 42.338 -11.471 -54.325 1.00 86.56 520 GLU A CA 1
ATOM 4317 C C . GLU A 1 520 ? 43.435 -10.402 -54.475 1.00 86.56 520 GLU A C 1
ATOM 4319 O O . GLU A 1 520 ? 44.622 -10.722 -54.405 1.00 86.56 520 GLU A O 1
ATOM 4324 N N . ASP A 1 521 ? 43.047 -9.133 -54.623 1.00 88.25 521 ASP A N 1
ATOM 4325 C CA . ASP A 1 521 ? 43.957 -8.002 -54.790 1.00 88.25 521 ASP A CA 1
ATOM 4326 C C . ASP A 1 521 ? 44.201 -7.229 -53.476 1.00 88.25 521 ASP A C 1
ATOM 4328 O O . ASP A 1 521 ? 43.299 -7.003 -52.665 1.00 88.25 521 ASP A O 1
ATOM 4332 N N . PHE A 1 522 ? 45.450 -6.814 -53.244 1.00 86.88 522 PHE A N 1
ATOM 4333 C CA . PHE A 1 522 ? 45.832 -6.125 -52.008 1.00 86.88 522 PHE A CA 1
ATOM 4334 C C . PHE A 1 522 ? 45.293 -4.694 -51.923 1.00 86.88 522 PHE A C 1
ATOM 4336 O O . PHE A 1 522 ? 44.951 -4.241 -50.828 1.00 86.88 522 PHE A O 1
ATOM 4343 N N . GLU A 1 523 ? 45.235 -3.977 -53.044 1.00 88.00 523 GLU A N 1
ATOM 4344 C CA . GLU A 1 523 ? 44.729 -2.609 -53.093 1.00 88.00 523 GLU A CA 1
ATOM 4345 C C . GLU A 1 523 ? 43.214 -2.590 -52.893 1.00 88.00 523 GLU A C 1
ATOM 4347 O O . GLU A 1 523 ? 42.722 -1.815 -52.072 1.00 88.00 523 GLU A O 1
ATOM 4352 N N . GLU A 1 524 ? 42.481 -3.504 -53.528 1.00 89.38 524 GLU A N 1
ATOM 4353 C CA . GLU A 1 524 ? 41.045 -3.683 -53.288 1.00 89.38 524 GLU A CA 1
ATOM 4354 C C . GLU A 1 524 ? 40.739 -4.015 -51.818 1.00 89.38 524 GLU A C 1
ATOM 4356 O O . GLU A 1 524 ? 39.830 -3.428 -51.222 1.00 89.38 524 GLU A O 1
ATOM 4361 N N . LEU A 1 525 ? 41.532 -4.899 -51.197 1.00 91.19 525 LEU A N 1
ATOM 4362 C CA . LEU A 1 525 ? 41.374 -5.264 -49.786 1.00 91.19 525 LEU A CA 1
ATOM 4363 C C . LEU A 1 525 ? 41.614 -4.058 -48.869 1.00 91.19 525 LEU A C 1
ATOM 4365 O O . LEU A 1 525 ? 40.857 -3.829 -47.920 1.00 91.19 525 LEU A O 1
ATOM 4369 N N . HIS A 1 526 ? 42.668 -3.289 -49.145 1.00 91.12 526 HIS A N 1
ATOM 4370 C CA . HIS A 1 526 ? 43.015 -2.106 -48.367 1.00 91.12 526 HIS A CA 1
ATOM 4371 C C . HIS A 1 526 ? 41.987 -0.981 -48.523 1.00 91.12 526 HIS A C 1
ATOM 4373 O O . HIS A 1 526 ? 41.668 -0.312 -47.540 1.00 91.12 526 HIS A O 1
ATOM 4379 N N . ASN A 1 527 ? 41.426 -0.808 -49.720 1.00 91.75 527 ASN A N 1
ATOM 4380 C CA . ASN A 1 527 ? 40.383 0.179 -49.987 1.00 91.75 527 ASN A CA 1
ATOM 4381 C C . ASN A 1 527 ? 39.089 -0.158 -49.232 1.00 91.75 527 ASN A C 1
ATOM 4383 O O . ASN A 1 527 ? 38.513 0.724 -48.599 1.00 91.75 527 ASN A O 1
ATOM 4387 N N . LEU A 1 528 ? 38.670 -1.432 -49.219 1.00 90.81 528 LEU A N 1
ATOM 4388 C CA . LEU A 1 528 ? 37.496 -1.874 -48.453 1.00 90.81 528 LEU A CA 1
ATOM 4389 C C . LEU A 1 528 ? 37.679 -1.656 -46.942 1.00 90.81 528 LEU A C 1
ATOM 4391 O O . LEU A 1 528 ? 36.767 -1.184 -46.263 1.00 90.81 528 LEU A O 1
ATOM 4395 N N . PHE A 1 529 ? 38.856 -1.999 -46.410 1.00 92.81 529 PHE A N 1
ATOM 4396 C CA . PHE A 1 529 ? 39.187 -1.757 -45.005 1.00 92.81 529 PHE A CA 1
ATOM 4397 C C . PHE A 1 529 ? 39.168 -0.263 -44.668 1.00 92.81 529 PHE A C 1
ATOM 4399 O O . PHE A 1 529 ? 38.551 0.130 -43.679 1.00 92.81 529 PHE A O 1
ATOM 4406 N N . THR A 1 530 ? 39.817 0.558 -45.496 1.00 91.56 530 THR A N 1
ATOM 4407 C CA . THR A 1 530 ? 39.934 2.003 -45.270 1.00 91.56 530 THR A CA 1
ATOM 4408 C C . THR A 1 530 ? 38.569 2.688 -45.308 1.00 91.56 530 THR A C 1
ATOM 4410 O O . THR A 1 530 ? 38.265 3.423 -44.373 1.00 91.56 530 THR A O 1
ATOM 4413 N N . ASP A 1 531 ? 37.700 2.375 -46.283 1.00 91.19 531 ASP A N 1
ATOM 4414 C CA . ASP A 1 531 ? 36.333 2.935 -46.349 1.00 91.19 531 ASP A CA 1
ATOM 4415 C C . ASP A 1 531 ? 35.551 2.671 -45.055 1.00 91.19 531 ASP A C 1
ATOM 4417 O O . ASP A 1 531 ? 34.971 3.581 -44.452 1.00 91.19 531 ASP A O 1
ATOM 4421 N N . LEU A 1 532 ? 35.562 1.421 -44.581 1.00 90.56 532 LEU A N 1
ATOM 4422 C CA . LEU A 1 532 ? 34.807 1.062 -43.387 1.00 90.56 532 LEU A CA 1
ATOM 4423 C C . LEU A 1 532 ? 35.441 1.622 -42.107 1.00 90.56 532 LEU A C 1
ATOM 4425 O O . LEU A 1 532 ? 34.716 2.027 -41.197 1.00 90.56 532 LEU A O 1
ATOM 4429 N N . MET A 1 533 ? 36.773 1.674 -42.030 1.00 90.62 533 MET A N 1
ATOM 4430 C CA . MET A 1 533 ? 37.487 2.264 -40.897 1.00 90.62 533 MET A CA 1
ATOM 4431 C C . MET A 1 533 ? 37.261 3.769 -40.786 1.00 90.62 533 MET A C 1
ATOM 4433 O O . MET A 1 533 ? 37.017 4.248 -39.677 1.00 90.62 533 MET A O 1
ATOM 4437 N N . GLU A 1 534 ? 37.277 4.509 -41.895 1.00 91.88 534 GLU A N 1
ATOM 4438 C CA . GLU A 1 534 ? 36.977 5.946 -41.908 1.00 91.88 534 GLU A CA 1
ATOM 4439 C C . GLU A 1 534 ? 35.549 6.213 -41.421 1.00 91.88 534 GLU A C 1
ATOM 4441 O O . GLU A 1 534 ? 35.316 7.075 -40.573 1.00 91.88 534 GLU A O 1
ATOM 4446 N N . ARG A 1 535 ? 34.591 5.395 -41.868 1.00 89.38 535 ARG A N 1
ATOM 4447 C CA . ARG A 1 535 ? 33.177 5.512 -41.483 1.00 89.38 535 ARG A CA 1
ATOM 4448 C C . ARG A 1 535 ? 32.873 4.942 -40.096 1.00 89.38 535 ARG A C 1
ATOM 4450 O O . ARG A 1 535 ? 31.782 5.170 -39.575 1.00 89.38 535 ARG A O 1
ATOM 4457 N N . SER A 1 536 ? 33.802 4.212 -39.477 1.00 88.56 536 SER A N 1
ATOM 4458 C CA . SER A 1 536 ? 33.567 3.484 -38.222 1.00 88.56 536 SER A CA 1
ATOM 4459 C C . SER A 1 536 ? 33.176 4.402 -37.058 1.00 88.56 536 SER A C 1
ATOM 4461 O O . SER A 1 536 ? 32.294 4.054 -36.270 1.00 88.56 536 SER A O 1
ATOM 4463 N N . PHE A 1 537 ? 33.758 5.603 -36.981 1.00 82.44 537 PHE A N 1
ATOM 4464 C CA . PHE A 1 537 ? 33.416 6.599 -35.961 1.00 82.44 537 PHE A CA 1
ATOM 4465 C C . PHE A 1 537 ? 31.992 7.132 -36.143 1.00 82.44 537 PHE A C 1
ATOM 4467 O O . PHE A 1 537 ? 31.204 7.134 -35.195 1.00 82.44 537 PHE A O 1
ATOM 4474 N N . ASP A 1 538 ? 31.627 7.504 -37.370 1.00 83.31 538 ASP A N 1
ATOM 4475 C CA . ASP A 1 538 ? 30.295 8.026 -37.690 1.00 83.31 538 ASP A CA 1
ATOM 4476 C C . ASP A 1 538 ? 29.206 6.959 -37.549 1.00 83.31 538 ASP A C 1
ATOM 4478 O O . ASP A 1 538 ? 28.074 7.252 -37.143 1.00 83.31 538 ASP A O 1
ATOM 4482 N N . LEU A 1 539 ? 29.543 5.700 -37.828 1.00 84.88 539 LEU A N 1
ATOM 4483 C CA . LEU A 1 539 ? 28.662 4.551 -37.633 1.00 84.88 539 LEU A CA 1
ATOM 4484 C C . LEU A 1 539 ? 28.549 4.133 -36.159 1.00 84.88 539 LEU A C 1
ATOM 4486 O O . LEU A 1 539 ? 27.581 3.466 -35.804 1.00 84.88 539 LEU A O 1
ATOM 4490 N N . GLY A 1 540 ? 29.458 4.588 -35.292 1.00 84.38 540 GLY A N 1
ATOM 4491 C CA . GLY A 1 540 ? 29.421 4.338 -33.850 1.00 84.38 540 GLY A CA 1
ATOM 4492 C C . GLY A 1 540 ? 30.044 3.008 -33.427 1.00 84.38 540 GLY A C 1
ATOM 4493 O O . GLY A 1 540 ? 29.543 2.380 -32.498 1.00 84.38 540 GLY A O 1
ATOM 4494 N N . PHE A 1 541 ? 31.104 2.563 -34.106 1.00 89.12 541 PHE A N 1
ATOM 4495 C CA . PHE A 1 541 ? 31.827 1.345 -33.740 1.00 89.12 541 PHE A CA 1
ATOM 4496 C C . PHE A 1 541 ? 32.504 1.504 -32.376 1.00 89.12 541 PHE A C 1
ATOM 4498 O O . PHE A 1 541 ? 33.137 2.526 -32.091 1.00 89.12 541 PHE A O 1
ATOM 4505 N N . SER A 1 542 ? 32.438 0.457 -31.553 1.00 88.50 542 SER A N 1
ATOM 4506 C CA . SER A 1 542 ? 33.249 0.370 -30.341 1.00 88.50 542 SER A CA 1
ATOM 4507 C C . SER A 1 542 ? 34.739 0.229 -30.677 1.00 88.50 542 SER A C 1
ATOM 4509 O O . SER A 1 542 ? 35.139 -0.001 -31.822 1.00 88.50 542 SER A O 1
ATOM 4511 N N . GLU A 1 543 ? 35.597 0.401 -29.674 1.00 87.81 543 GLU A N 1
ATOM 4512 C CA . GLU A 1 543 ? 37.030 0.113 -29.802 1.00 87.81 543 GLU A CA 1
ATOM 4513 C C . GLU A 1 543 ? 37.273 -1.355 -30.181 1.00 87.81 543 GLU A C 1
ATOM 4515 O O . GLU A 1 543 ? 37.921 -1.619 -31.191 1.00 87.81 543 GLU A O 1
ATOM 4520 N N . ASP A 1 544 ? 36.622 -2.296 -29.493 1.00 89.62 544 ASP A N 1
ATOM 4521 C CA . ASP A 1 544 ? 36.699 -3.730 -29.803 1.00 89.62 544 ASP A CA 1
ATOM 4522 C C . ASP A 1 544 ? 36.252 -4.062 -31.235 1.00 89.62 544 ASP A C 1
ATOM 4524 O O . ASP A 1 544 ? 36.856 -4.892 -31.911 1.00 89.62 544 ASP A O 1
ATOM 4528 N N . GLN A 1 545 ? 35.201 -3.405 -31.737 1.00 91.12 545 GLN A N 1
ATOM 4529 C CA . GLN A 1 545 ? 34.704 -3.621 -33.100 1.00 91.12 545 GLN A CA 1
ATOM 4530 C C . GLN A 1 545 ? 35.684 -3.109 -34.162 1.00 91.12 545 GLN A C 1
ATOM 4532 O O . GLN A 1 545 ? 35.841 -3.743 -35.206 1.00 91.12 545 GLN A O 1
ATOM 4537 N N . ARG A 1 546 ? 36.370 -1.991 -33.895 1.00 91.19 546 ARG A N 1
ATOM 4538 C CA . ARG A 1 546 ? 37.436 -1.472 -34.765 1.00 91.19 546 ARG A CA 1
ATOM 4539 C C . ARG A 1 546 ? 38.674 -2.364 -34.727 1.00 91.19 546 ARG A C 1
ATOM 4541 O O . ARG A 1 546 ? 39.232 -2.653 -35.782 1.00 91.19 546 ARG A O 1
ATOM 4548 N N . HIS A 1 547 ? 39.053 -2.868 -33.552 1.00 91.81 547 HIS A N 1
ATOM 4549 C CA . HIS A 1 547 ? 40.113 -3.871 -33.433 1.00 91.81 547 HIS A CA 1
ATOM 4550 C C . HIS A 1 547 ? 39.781 -5.136 -34.219 1.00 91.81 547 HIS A C 1
ATOM 4552 O O . HIS A 1 547 ? 40.593 -5.582 -35.021 1.00 91.81 547 HIS A O 1
ATOM 4558 N N . ARG A 1 548 ? 38.552 -5.643 -34.100 1.00 91.75 548 ARG A N 1
ATOM 4559 C CA . ARG A 1 548 ? 38.103 -6.798 -34.881 1.00 91.75 548 ARG A CA 1
ATOM 4560 C C . ARG A 1 548 ? 38.177 -6.552 -36.390 1.00 91.75 548 ARG A C 1
ATOM 4562 O O . ARG A 1 548 ? 38.582 -7.447 -37.124 1.00 91.75 548 ARG A O 1
ATOM 4569 N N . LEU A 1 549 ? 37.793 -5.368 -36.869 1.00 92.56 549 LEU A N 1
ATOM 4570 C CA . LEU A 1 549 ? 37.925 -5.014 -38.287 1.00 92.56 549 LEU A CA 1
ATOM 4571 C C . LEU A 1 549 ? 39.395 -5.016 -38.740 1.00 92.56 549 LEU A C 1
ATOM 4573 O O . LEU A 1 549 ? 39.706 -5.522 -39.818 1.00 92.56 549 LEU A O 1
ATOM 4577 N N . ASN A 1 550 ? 40.296 -4.504 -37.903 1.00 93.06 550 ASN A N 1
ATOM 4578 C CA . ASN A 1 550 ? 41.733 -4.550 -38.152 1.00 93.06 550 ASN A CA 1
ATOM 4579 C C . ASN A 1 550 ? 42.269 -5.990 -38.193 1.00 93.06 550 ASN A C 1
ATOM 4581 O O . ASN A 1 550 ? 43.009 -6.340 -39.109 1.00 93.06 550 ASN A O 1
ATOM 4585 N N . ASP A 1 551 ? 41.845 -6.846 -37.265 1.00 92.69 551 ASP A N 1
ATOM 4586 C CA . ASP A 1 551 ? 42.253 -8.253 -37.233 1.00 92.69 551 ASP A CA 1
ATOM 4587 C C . ASP A 1 551 ? 41.788 -9.012 -38.485 1.00 92.69 551 ASP A C 1
ATOM 4589 O O . ASP A 1 551 ? 42.548 -9.798 -39.053 1.00 92.69 551 ASP A O 1
ATOM 4593 N N . LEU A 1 552 ? 40.563 -8.749 -38.957 1.00 92.31 552 LEU A N 1
ATOM 4594 C CA . LEU A 1 552 ? 40.039 -9.320 -40.204 1.00 92.31 552 LEU A CA 1
ATOM 4595 C C . LEU A 1 552 ? 40.890 -8.916 -41.416 1.00 92.31 552 LEU A C 1
ATOM 4597 O O . LEU A 1 552 ? 41.225 -9.765 -42.249 1.00 92.31 552 LEU A O 1
ATOM 4601 N N . TYR A 1 553 ? 41.267 -7.639 -41.495 1.00 93.69 553 TYR A N 1
ATOM 4602 C CA . TYR A 1 553 ? 42.127 -7.119 -42.554 1.00 93.69 553 TYR A CA 1
ATOM 4603 C C . TYR A 1 553 ? 43.523 -7.755 -42.519 1.00 93.69 553 TYR A C 1
ATOM 4605 O O . TYR A 1 553 ? 43.976 -8.289 -43.534 1.00 93.69 553 TYR A O 1
ATOM 4613 N N . GLU A 1 554 ? 44.184 -7.763 -41.360 1.00 92.38 554 GLU A N 1
ATOM 4614 C CA . GLU A 1 554 ? 45.521 -8.347 -41.199 1.00 92.38 554 GLU A CA 1
ATOM 4615 C C . GLU A 1 554 ? 45.524 -9.845 -41.525 1.00 92.38 554 GLU A C 1
ATOM 4617 O O . GLU A 1 554 ? 46.371 -10.317 -42.290 1.00 92.38 554 GLU A O 1
ATOM 4622 N N . PHE A 1 555 ? 44.521 -10.586 -41.045 1.00 92.25 555 PHE A N 1
ATOM 4623 C CA . PHE A 1 555 ? 44.377 -12.009 -41.332 1.00 92.25 555 PHE A CA 1
ATOM 4624 C C . PHE A 1 555 ? 44.206 -12.289 -42.831 1.00 92.25 555 PHE A C 1
ATOM 4626 O O . PHE A 1 555 ? 44.874 -13.172 -43.384 1.00 92.25 555 PHE A O 1
ATOM 4633 N N . ARG A 1 556 ? 43.336 -11.543 -43.529 1.00 91.88 556 ARG A N 1
ATOM 4634 C CA . ARG A 1 556 ? 43.153 -11.730 -44.976 1.00 91.88 556 ARG A CA 1
ATOM 4635 C C . ARG A 1 556 ? 44.402 -11.329 -45.756 1.00 91.88 556 ARG A C 1
ATOM 4637 O O . ARG A 1 556 ? 44.802 -12.071 -46.653 1.00 91.88 556 ARG A O 1
ATOM 4644 N N . LYS A 1 557 ? 45.041 -10.217 -45.390 1.00 91.81 557 LYS A N 1
ATOM 4645 C CA . LYS A 1 557 ? 46.287 -9.738 -46.001 1.00 91.81 557 LYS A CA 1
ATOM 4646 C C . LYS A 1 557 ? 47.393 -10.789 -45.902 1.00 91.81 557 LYS A C 1
ATOM 4648 O O . LYS A 1 557 ? 48.063 -11.072 -46.894 1.00 91.81 557 LYS A O 1
ATOM 4653 N N . ASP A 1 558 ? 47.559 -11.423 -44.746 1.00 89.56 558 ASP A N 1
ATOM 4654 C CA . ASP A 1 558 ? 48.548 -12.491 -44.577 1.00 89.56 558 ASP A CA 1
ATOM 4655 C C . ASP A 1 558 ? 48.191 -13.764 -45.358 1.00 89.56 558 ASP A C 1
ATOM 4657 O O . ASP A 1 558 ? 49.083 -14.427 -45.898 1.00 89.56 558 ASP A O 1
ATOM 4661 N N . ASN A 1 559 ? 46.903 -14.090 -45.501 1.00 89.31 559 ASN A N 1
ATOM 4662 C CA . ASN A 1 559 ? 46.471 -15.179 -46.380 1.00 89.31 559 ASN A CA 1
ATOM 4663 C C . ASN A 1 559 ? 46.795 -14.897 -47.854 1.00 89.31 559 ASN A C 1
ATOM 4665 O O . ASN A 1 559 ? 47.297 -15.797 -48.527 1.00 89.31 559 ASN A O 1
ATOM 4669 N N . LEU A 1 560 ? 46.590 -13.666 -48.339 1.00 89.44 560 LEU A N 1
ATOM 4670 C CA . LEU A 1 560 ? 46.979 -13.266 -49.697 1.00 89.44 560 LEU A CA 1
ATOM 4671 C C . LEU A 1 560 ? 48.493 -13.388 -49.913 1.00 89.44 560 LEU A C 1
ATOM 4673 O O . LEU A 1 560 ? 48.923 -13.958 -50.913 1.00 89.44 560 LEU A O 1
ATOM 4677 N N . LYS A 1 561 ? 49.320 -12.957 -48.946 1.00 88.94 561 LYS A N 1
ATOM 4678 C CA . LYS A 1 561 ? 50.785 -13.144 -49.020 1.00 88.94 561 LYS A CA 1
ATOM 4679 C C . LYS A 1 561 ? 51.163 -14.616 -49.153 1.00 88.94 561 LYS A C 1
ATOM 4681 O O . LYS A 1 561 ? 52.022 -14.963 -49.958 1.00 88.94 561 LYS A O 1
ATOM 4686 N N . ARG A 1 562 ? 50.525 -15.493 -48.369 1.00 87.69 562 ARG A N 1
ATOM 4687 C CA . ARG A 1 562 ? 50.766 -16.943 -48.424 1.00 87.69 562 ARG A CA 1
ATOM 4688 C C . ARG A 1 562 ? 50.318 -17.548 -49.749 1.00 87.69 562 ARG A C 1
ATOM 4690 O O . ARG A 1 562 ? 51.035 -18.387 -50.282 1.00 87.69 562 ARG A O 1
ATOM 4697 N N . GLN A 1 563 ? 49.159 -17.141 -50.268 1.00 88.25 563 GLN A N 1
ATOM 4698 C CA . GLN A 1 563 ? 48.670 -17.573 -51.579 1.00 88.25 563 GLN A CA 1
ATOM 4699 C C . GLN A 1 563 ? 49.651 -17.155 -52.677 1.00 88.25 563 GLN A C 1
ATOM 4701 O O . GLN A 1 563 ? 50.086 -18.006 -53.446 1.00 88.25 563 GLN A O 1
ATOM 4706 N N . LYS A 1 564 ? 50.103 -15.895 -52.665 1.00 87.12 564 LYS A N 1
ATOM 4707 C CA . LYS A 1 564 ? 51.053 -15.395 -53.660 1.00 87.12 564 LYS A CA 1
ATOM 4708 C C . LYS A 1 564 ? 52.428 -16.050 -53.564 1.00 87.12 564 LYS A C 1
ATOM 4710 O O . LYS A 1 564 ? 53.027 -16.371 -54.583 1.00 87.12 564 LYS A O 1
ATOM 4715 N N . LEU A 1 565 ? 52.921 -16.297 -52.348 1.00 87.50 565 LEU A N 1
ATOM 4716 C CA . LEU A 1 565 ? 54.159 -17.047 -52.139 1.00 87.50 565 LEU A CA 1
ATOM 4717 C C . LEU A 1 565 ? 54.055 -18.461 -52.722 1.00 87.50 565 LEU A C 1
ATOM 4719 O O . LEU A 1 565 ? 54.980 -18.893 -53.397 1.00 87.50 565 LEU A O 1
ATOM 4723 N N . ARG A 1 566 ? 52.938 -19.165 -52.493 1.00 87.94 566 ARG A N 1
ATOM 4724 C CA . ARG A 1 566 ? 52.720 -20.508 -53.052 1.00 87.94 566 ARG A CA 1
ATOM 4725 C C . ARG A 1 566 ? 52.646 -20.495 -54.572 1.00 87.94 566 ARG A C 1
ATOM 4727 O O . ARG A 1 566 ? 53.289 -21.333 -55.182 1.00 87.94 566 ARG A O 1
ATOM 4734 N N . GLU A 1 567 ? 51.924 -19.544 -55.161 1.00 86.94 567 GLU A N 1
ATOM 4735 C CA . GLU A 1 567 ? 51.857 -19.366 -56.618 1.00 86.94 567 GLU A CA 1
ATOM 4736 C C . GLU A 1 567 ? 53.265 -19.196 -57.210 1.00 86.94 567 GLU A C 1
ATOM 4738 O O . GLU A 1 567 ? 53.649 -19.907 -58.134 1.00 86.94 567 GLU A O 1
ATOM 4743 N N . ILE A 1 568 ? 54.078 -18.316 -56.614 1.00 85.25 568 ILE A N 1
ATOM 4744 C CA . ILE A 1 568 ? 55.467 -18.098 -57.031 1.00 85.25 568 ILE A CA 1
ATOM 4745 C C . ILE A 1 568 ? 56.302 -19.373 -56.842 1.00 85.25 568 ILE A C 1
ATOM 4747 O O . ILE A 1 568 ? 57.054 -19.747 -57.734 1.00 85.25 568 ILE A O 1
ATOM 4751 N N . GLU A 1 569 ? 56.177 -20.068 -55.708 1.00 84.44 569 GLU A N 1
ATOM 4752 C CA . GLU A 1 569 ? 56.899 -21.320 -55.449 1.00 84.44 569 GLU A CA 1
ATOM 4753 C C . GLU A 1 569 ? 56.485 -22.466 -56.387 1.00 84.44 569 GLU A C 1
ATOM 4755 O O . GLU A 1 569 ? 57.313 -23.322 -56.691 1.00 84.44 569 GLU A O 1
ATOM 4760 N N . GLU A 1 570 ? 55.228 -22.520 -56.825 1.00 86.56 570 GLU A N 1
ATOM 4761 C CA . GLU A 1 570 ? 54.743 -23.496 -57.804 1.00 86.56 570 GLU A CA 1
ATOM 4762 C C . GLU A 1 570 ? 55.316 -23.219 -59.192 1.00 86.56 570 GLU A C 1
ATOM 4764 O O . GLU A 1 570 ? 55.851 -24.141 -59.804 1.00 86.56 570 GLU A O 1
ATOM 4769 N N . ILE A 1 571 ? 55.310 -21.958 -59.634 1.00 83.94 571 ILE A N 1
ATOM 4770 C CA . ILE A 1 571 ? 55.941 -21.542 -60.896 1.00 83.94 571 ILE A CA 1
ATOM 4771 C C . ILE A 1 571 ? 57.447 -21.825 -60.853 1.00 83.94 571 ILE A C 1
ATOM 4773 O O . ILE A 1 571 ? 58.001 -22.435 -61.759 1.00 83.94 571 ILE A O 1
ATOM 4777 N N . LEU A 1 572 ? 58.126 -21.476 -59.758 1.00 83.31 572 LEU A N 1
ATOM 4778 C CA . LEU A 1 572 ? 59.562 -21.718 -59.597 1.00 83.31 572 LEU A CA 1
ATOM 4779 C C . LEU A 1 572 ? 59.955 -23.206 -59.650 1.00 83.31 572 LEU A C 1
ATOM 4781 O O . LEU A 1 572 ? 61.112 -23.511 -59.927 1.00 83.31 572 LEU A O 1
ATOM 4785 N N . LYS A 1 573 ? 59.030 -24.141 -59.385 1.00 82.69 573 LYS A N 1
ATOM 4786 C CA . LYS A 1 573 ? 59.276 -25.588 -59.534 1.00 82.69 573 LYS A CA 1
ATOM 4787 C C . LYS A 1 573 ? 59.202 -26.065 -60.984 1.00 82.69 573 LYS A C 1
ATOM 4789 O O . LYS A 1 573 ? 59.720 -27.142 -61.266 1.00 82.69 573 LYS A O 1
ATOM 4794 N N . THR A 1 574 ? 58.526 -25.326 -61.862 1.00 80.38 574 THR A N 1
ATOM 4795 C CA . THR A 1 574 ? 58.327 -25.706 -63.267 1.00 80.38 574 THR A CA 1
ATOM 4796 C C . THR A 1 574 ? 59.344 -25.077 -64.212 1.00 80.38 574 THR A C 1
ATOM 4798 O O . THR A 1 574 ? 59.451 -25.542 -65.339 1.00 80.38 574 THR A O 1
ATOM 4801 N N . VAL A 1 575 ? 60.094 -24.069 -63.757 1.00 81.62 575 VAL A N 1
ATOM 4802 C CA . VAL A 1 575 ? 61.126 -23.385 -64.550 1.00 81.62 575 VAL A CA 1
ATOM 4803 C C . VAL A 1 575 ? 62.333 -24.297 -64.784 1.00 81.62 575 VAL A C 1
ATOM 4805 O O . VAL A 1 575 ? 62.904 -24.834 -63.829 1.00 81.62 575 VAL A O 1
ATOM 4808 N N . LEU A 1 576 ? 62.735 -24.459 -66.049 1.00 73.38 576 LEU A N 1
ATOM 4809 C CA . LEU A 1 576 ? 63.803 -25.388 -66.455 1.00 73.38 576 LEU A CA 1
ATOM 4810 C C . LEU A 1 576 ? 65.081 -24.695 -66.948 1.00 73.38 576 LEU A C 1
ATOM 4812 O O . LEU A 1 576 ? 66.141 -25.327 -66.944 1.00 73.38 576 LEU A O 1
ATOM 4816 N N . ASP A 1 577 ? 65.016 -23.416 -67.323 1.00 79.38 577 ASP A N 1
ATOM 4817 C CA . ASP A 1 577 ? 66.167 -22.652 -67.809 1.00 79.38 577 ASP A CA 1
ATOM 4818 C C . ASP A 1 577 ? 66.296 -21.251 -67.179 1.00 79.38 577 ASP A C 1
ATOM 4820 O O . ASP A 1 577 ? 65.444 -20.777 -66.422 1.00 79.38 577 ASP A O 1
ATOM 4824 N N . ARG A 1 578 ? 67.446 -20.609 -67.423 1.00 78.56 578 ARG A N 1
ATOM 4825 C CA . ARG A 1 578 ? 67.803 -19.322 -66.806 1.00 78.56 578 ARG A CA 1
ATOM 4826 C C . ARG A 1 578 ? 67.140 -18.116 -67.470 1.00 78.56 578 ARG A C 1
ATOM 4828 O O . ARG A 1 578 ? 67.060 -17.077 -66.814 1.00 78.56 578 ARG A O 1
ATOM 4835 N N . GLU A 1 579 ? 66.707 -18.222 -68.723 1.00 78.81 579 GLU A N 1
ATOM 4836 C CA . GLU A 1 579 ? 66.006 -17.132 -69.410 1.00 78.81 579 GLU A CA 1
ATOM 4837 C C . GLU A 1 579 ? 64.563 -17.046 -68.905 1.00 78.81 579 GLU A C 1
ATOM 4839 O O . GLU A 1 579 ? 64.141 -15.983 -68.452 1.00 78.81 579 GLU A O 1
ATOM 4844 N N . GLU A 1 580 ? 63.871 -18.183 -68.806 1.00 79.19 580 GLU A N 1
ATOM 4845 C CA . GLU A 1 580 ? 62.521 -18.300 -68.246 1.00 79.19 580 GLU A CA 1
ATOM 4846 C C . GLU A 1 580 ? 62.467 -17.817 -66.782 1.00 79.19 580 GLU A C 1
ATOM 4848 O O . GLU A 1 580 ? 61.561 -17.078 -66.382 1.00 79.19 580 GLU A O 1
ATOM 4853 N N . LEU A 1 581 ? 63.490 -18.139 -65.976 1.00 82.19 581 LEU A N 1
ATOM 4854 C CA . LEU A 1 581 ? 63.603 -17.636 -64.601 1.00 82.19 581 LEU A CA 1
ATOM 4855 C C . LEU A 1 581 ? 63.758 -16.107 -64.546 1.00 82.19 581 LEU A C 1
ATOM 4857 O O . LEU A 1 581 ? 63.210 -15.459 -63.647 1.00 82.19 581 LEU A O 1
ATOM 4861 N N . ARG A 1 582 ? 64.523 -15.527 -65.480 1.00 80.81 582 ARG A N 1
ATOM 4862 C CA . ARG A 1 582 ? 64.777 -14.083 -65.541 1.00 80.81 582 ARG A CA 1
ATOM 4863 C C . ARG A 1 582 ? 63.526 -13.324 -65.974 1.00 80.81 582 ARG A C 1
ATOM 4865 O O . ARG A 1 582 ? 63.192 -12.327 -65.335 1.00 80.81 582 ARG A O 1
ATOM 4872 N N . ASP A 1 583 ? 62.808 -13.827 -66.970 1.00 81.81 583 ASP A N 1
ATOM 4873 C CA . ASP A 1 583 ? 61.562 -13.227 -67.453 1.00 81.81 583 ASP A CA 1
ATOM 4874 C C . ASP A 1 583 ? 60.472 -13.257 -66.367 1.00 81.81 583 ASP A C 1
ATOM 4876 O O . ASP A 1 583 ? 59.801 -12.251 -66.102 1.00 81.81 583 ASP A O 1
ATOM 4880 N N . HIS A 1 584 ? 60.354 -14.370 -65.633 1.00 82.06 584 HIS A N 1
ATOM 4881 C CA . HIS A 1 584 ? 59.453 -14.453 -64.482 1.00 82.06 584 HIS A CA 1
ATOM 4882 C C . HIS A 1 584 ? 59.856 -13.523 -63.335 1.00 82.06 584 HIS A C 1
ATOM 4884 O O . HIS A 1 584 ? 58.983 -12.907 -62.713 1.00 82.06 584 HIS A O 1
ATOM 4890 N N . TRP A 1 585 ? 61.156 -13.380 -63.059 1.00 83.12 585 TRP A N 1
ATOM 4891 C CA . TRP A 1 585 ? 61.646 -12.426 -62.068 1.00 83.12 585 TRP A CA 1
ATOM 4892 C C . TRP A 1 585 ? 61.305 -10.987 -62.457 1.00 83.12 585 TRP A C 1
ATOM 48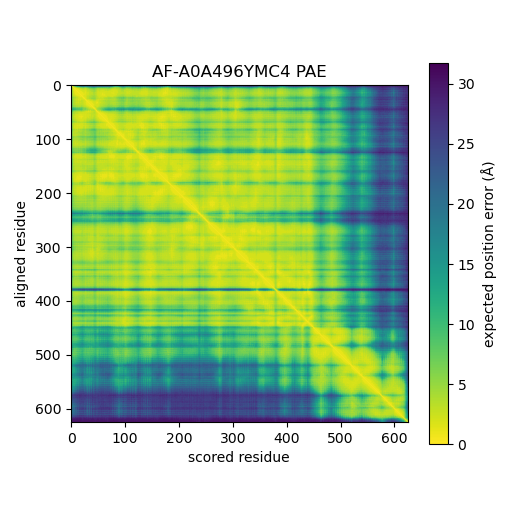94 O O . TRP A 1 585 ? 60.829 -10.236 -61.610 1.00 83.12 585 TRP A O 1
ATOM 4904 N N . GLU A 1 586 ? 61.489 -10.594 -63.719 1.00 81.44 586 GLU A N 1
ATOM 4905 C CA . GLU A 1 586 ? 61.150 -9.248 -64.197 1.00 81.44 586 GLU A CA 1
ATOM 4906 C C . GLU A 1 586 ? 59.646 -8.949 -64.048 1.00 81.44 586 GLU A C 1
ATOM 4908 O O . GLU A 1 586 ? 59.279 -7.879 -63.550 1.00 81.44 586 GLU A O 1
ATOM 4913 N N . SER A 1 587 ? 58.778 -9.922 -64.349 1.00 81.31 587 SER A N 1
ATOM 4914 C CA . SER A 1 587 ? 57.325 -9.809 -64.153 1.00 81.31 587 SER A CA 1
ATOM 4915 C C . SER A 1 587 ? 56.925 -9.715 -62.670 1.00 81.31 587 SER A C 1
ATOM 4917 O O . SER A 1 587 ? 56.141 -8.848 -62.272 1.00 81.31 587 SER A O 1
ATOM 4919 N N . ILE A 1 588 ? 57.473 -10.583 -61.814 1.00 84.25 588 ILE A N 1
ATOM 4920 C CA . ILE A 1 588 ? 57.157 -10.605 -60.375 1.00 84.25 588 ILE A CA 1
ATOM 4921 C C . ILE A 1 588 ? 57.743 -9.389 -59.658 1.00 84.25 588 ILE A C 1
ATOM 4923 O O . ILE A 1 588 ? 57.114 -8.847 -58.752 1.00 84.25 588 ILE A O 1
ATOM 4927 N N . LYS A 1 589 ? 58.911 -8.904 -60.079 1.00 81.88 589 LYS A N 1
ATOM 4928 C CA . LYS A 1 589 ? 59.549 -7.707 -59.527 1.00 81.88 589 LYS A CA 1
ATOM 4929 C C . LYS A 1 589 ? 58.660 -6.477 -59.674 1.00 81.88 589 LYS A C 1
ATOM 4931 O O . LYS A 1 589 ? 58.567 -5.699 -58.726 1.00 81.88 589 LYS A O 1
ATOM 4936 N N . TRP A 1 590 ? 57.977 -6.316 -60.809 1.00 81.31 590 TRP A N 1
ATOM 4937 C CA . TRP A 1 590 ? 57.019 -5.223 -60.987 1.00 81.31 590 TRP A CA 1
ATOM 4938 C C . TRP A 1 590 ? 55.828 -5.358 -60.027 1.00 81.31 590 TRP A C 1
ATOM 4940 O O . TRP A 1 590 ? 55.500 -4.406 -59.320 1.00 81.31 590 TRP A O 1
ATOM 4950 N N . TYR A 1 591 ? 55.252 -6.559 -59.902 1.00 81.69 591 TYR A N 1
ATOM 4951 C CA . TYR A 1 591 ? 54.176 -6.841 -58.943 1.00 81.69 591 TYR A CA 1
ATOM 4952 C C . TYR A 1 591 ? 54.589 -6.570 -57.483 1.00 81.69 591 TYR A C 1
ATOM 4954 O O . TYR A 1 591 ? 53.829 -5.964 -56.720 1.00 81.69 591 TYR A O 1
ATOM 4962 N N . LEU A 1 592 ? 55.805 -6.980 -57.100 1.00 82.88 592 LEU A N 1
ATOM 4963 C CA . LEU A 1 592 ? 56.373 -6.756 -55.770 1.00 82.88 592 LEU A CA 1
ATOM 4964 C C . LEU A 1 592 ? 56.562 -5.262 -55.481 1.00 82.88 592 LEU A C 1
ATOM 4966 O O . LEU A 1 592 ? 56.167 -4.781 -54.423 1.00 82.88 592 LEU A O 1
ATOM 4970 N N . GLN A 1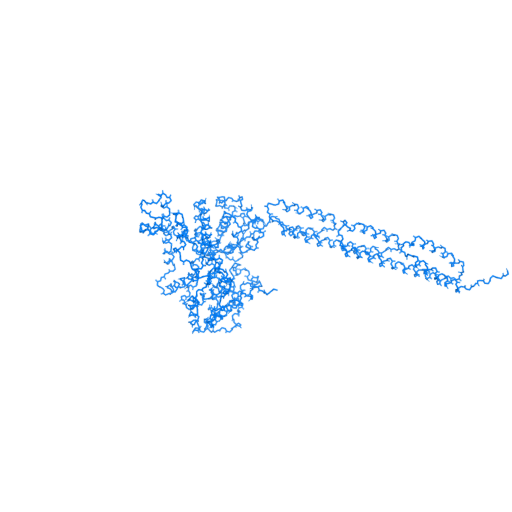 593 ? 57.089 -4.505 -56.444 1.00 82.56 593 GLN A N 1
ATOM 4971 C CA . GLN A 1 593 ? 57.287 -3.065 -56.288 1.00 82.56 593 GLN A CA 1
ATOM 4972 C C . GLN A 1 593 ? 55.966 -2.300 -56.147 1.00 82.56 593 GLN A C 1
ATOM 4974 O O . GLN A 1 593 ? 55.866 -1.434 -55.277 1.00 82.56 593 GLN A O 1
ATOM 4979 N N . GLN A 1 594 ? 54.951 -2.632 -56.954 1.00 82.25 594 GLN A N 1
ATOM 4980 C CA . GLN A 1 594 ? 53.637 -1.974 -56.906 1.00 82.25 594 GLN A CA 1
ATOM 4981 C C . GLN A 1 594 ? 52.911 -2.216 -55.575 1.00 82.25 594 GLN A C 1
ATOM 4983 O O . GLN A 1 594 ? 52.290 -1.313 -55.017 1.00 82.25 594 GLN A O 1
ATOM 4988 N N . ASN A 1 595 ? 53.043 -3.417 -55.012 1.00 84.00 595 ASN A N 1
ATOM 4989 C CA . ASN A 1 595 ? 52.333 -3.806 -53.795 1.00 84.00 595 ASN A CA 1
ATOM 4990 C C . ASN A 1 595 ? 53.198 -3.732 -52.519 1.00 84.00 595 ASN A C 1
ATOM 4992 O O . ASN A 1 595 ? 52.748 -4.111 -51.435 1.00 84.00 595 ASN A O 1
ATOM 4996 N N . ARG A 1 596 ? 54.420 -3.184 -52.607 1.00 81.81 596 ARG A N 1
ATOM 4997 C CA . ARG A 1 596 ? 55.398 -3.083 -51.506 1.00 81.81 596 ARG A CA 1
ATOM 4998 C C . ARG A 1 596 ? 54.834 -2.492 -50.219 1.00 81.81 596 ARG A C 1
ATOM 5000 O O . ARG A 1 596 ? 55.196 -2.929 -49.126 1.00 81.81 596 ARG A O 1
ATOM 5007 N N . ARG A 1 597 ? 53.926 -1.521 -50.347 1.00 82.38 597 ARG A N 1
ATOM 5008 C CA . ARG A 1 597 ? 53.220 -0.884 -49.224 1.00 82.38 597 ARG A CA 1
ATOM 5009 C C . ARG A 1 597 ? 52.401 -1.867 -48.372 1.00 82.38 597 ARG A C 1
ATOM 5011 O O . ARG A 1 597 ? 52.158 -1.578 -47.207 1.00 82.38 597 ARG A O 1
ATOM 5018 N N . PHE A 1 598 ? 52.021 -3.027 -48.912 1.00 82.25 598 PHE A N 1
ATOM 5019 C CA . PHE A 1 598 ? 51.138 -3.996 -48.253 1.00 82.25 598 PHE A CA 1
ATOM 5020 C C . PHE A 1 598 ? 51.873 -5.178 -47.604 1.00 82.25 598 PHE A C 1
ATOM 5022 O O . PHE A 1 598 ? 51.441 -5.674 -46.560 1.00 82.25 598 PHE A O 1
ATOM 5029 N N . PHE A 1 599 ? 52.993 -5.634 -48.175 1.00 78.44 599 PHE A N 1
ATOM 5030 C CA . PHE A 1 599 ? 53.772 -6.759 -47.629 1.00 78.44 599 PHE A CA 1
ATOM 5031 C C . PHE A 1 599 ? 55.137 -6.400 -47.049 1.00 78.44 599 PHE A C 1
ATOM 5033 O O . PHE A 1 599 ? 55.708 -7.218 -46.328 1.00 78.44 599 PHE A O 1
ATOM 5040 N N . GLY A 1 600 ? 55.620 -5.177 -47.273 1.00 80.69 600 GLY A N 1
ATOM 5041 C CA . GLY A 1 600 ? 56.884 -4.704 -46.724 1.00 80.69 600 GLY A CA 1
ATOM 5042 C C . GLY A 1 600 ? 58.114 -5.320 -47.398 1.00 80.69 600 GLY A C 1
ATOM 5043 O O . GLY A 1 600 ? 58.047 -6.308 -48.129 1.00 80.69 600 GLY A O 1
ATOM 5044 N N . LYS A 1 601 ? 59.280 -4.721 -47.132 1.00 80.38 601 LYS A N 1
ATOM 5045 C CA . LYS A 1 601 ? 60.558 -5.093 -47.768 1.00 80.38 601 LYS A CA 1
ATOM 5046 C C . LYS A 1 601 ? 61.011 -6.521 -47.428 1.00 80.38 601 LYS A C 1
ATOM 5048 O O . LYS A 1 601 ? 61.747 -7.139 -48.188 1.00 80.38 601 LYS A O 1
ATOM 5053 N N . GLU A 1 602 ? 60.582 -7.054 -46.288 1.00 81.56 602 GLU A N 1
ATOM 5054 C CA . GLU A 1 602 ? 60.948 -8.402 -45.843 1.00 81.56 602 GLU A CA 1
ATOM 5055 C C . GLU A 1 602 ? 60.368 -9.493 -46.748 1.00 81.56 602 GLU A C 1
ATOM 5057 O O . GLU A 1 602 ? 61.069 -10.449 -47.075 1.00 81.56 602 GLU A O 1
ATOM 5062 N N . PHE A 1 603 ? 59.126 -9.326 -47.212 1.00 83.50 603 PHE A N 1
ATOM 5063 C CA . PHE A 1 603 ? 58.505 -10.262 -48.146 1.00 83.50 603 PHE A CA 1
ATOM 5064 C C . PHE A 1 603 ? 59.175 -10.207 -49.525 1.00 83.50 603 PHE A C 1
ATOM 5066 O O . PHE A 1 603 ? 59.443 -11.247 -50.117 1.00 83.50 603 PHE A O 1
ATOM 5073 N N . GLU A 1 604 ? 59.536 -9.012 -50.004 1.00 83.00 604 GLU A N 1
ATOM 5074 C CA . GLU A 1 604 ? 60.308 -8.855 -51.247 1.00 83.00 604 GLU A CA 1
ATOM 5075 C C . GLU A 1 604 ? 61.656 -9.585 -51.169 1.00 83.00 604 GLU A C 1
ATOM 5077 O O . GLU A 1 604 ? 62.015 -10.324 -52.083 1.00 83.00 604 GLU A O 1
ATOM 5082 N N . ASN A 1 605 ? 62.380 -9.421 -50.056 1.00 82.88 605 ASN A N 1
ATOM 5083 C CA . ASN A 1 605 ? 63.656 -10.097 -49.823 1.00 82.88 605 ASN A CA 1
ATOM 5084 C C . ASN A 1 605 ? 63.494 -11.623 -49.741 1.00 82.88 605 ASN A C 1
ATOM 5086 O O . ASN A 1 605 ? 64.359 -12.359 -50.214 1.00 82.88 605 ASN A O 1
ATOM 5090 N N . LEU A 1 606 ? 62.396 -12.107 -49.147 1.00 85.56 606 LEU A N 1
ATOM 5091 C CA . LEU A 1 606 ? 62.081 -13.533 -49.090 1.00 85.56 606 LEU A CA 1
ATOM 5092 C C . LEU A 1 606 ? 61.879 -14.111 -50.496 1.00 85.56 606 LEU A C 1
ATOM 5094 O O . LEU A 1 606 ? 62.438 -15.163 -50.799 1.00 85.56 606 LEU A O 1
ATOM 5098 N N . ILE A 1 607 ? 61.115 -13.423 -51.350 1.00 85.44 607 ILE A N 1
ATOM 5099 C CA . ILE A 1 607 ? 60.912 -13.846 -52.740 1.00 85.44 607 ILE A CA 1
ATOM 5100 C C . ILE A 1 607 ? 62.230 -13.780 -53.521 1.00 85.44 607 ILE A C 1
ATOM 5102 O O . ILE A 1 607 ? 62.574 -14.751 -54.186 1.00 85.44 607 ILE A O 1
ATOM 5106 N N . ALA A 1 608 ? 63.012 -12.705 -53.383 1.00 83.44 608 ALA A N 1
ATOM 5107 C CA . ALA A 1 608 ? 64.323 -12.579 -54.030 1.00 83.44 608 ALA A CA 1
ATOM 5108 C C . ALA A 1 608 ? 65.247 -13.760 -53.689 1.00 83.44 608 ALA A C 1
ATOM 5110 O O . ALA A 1 608 ? 65.780 -14.415 -54.580 1.00 83.44 608 ALA A O 1
ATOM 5111 N N . LYS A 1 609 ? 65.334 -14.116 -52.401 1.00 85.06 609 LYS A N 1
ATOM 5112 C CA . LYS A 1 609 ? 66.132 -15.258 -51.940 1.00 85.06 609 LYS A CA 1
ATOM 5113 C C . LYS A 1 609 ? 65.675 -16.586 -52.558 1.00 85.06 609 LYS A C 1
ATOM 5115 O O . LYS A 1 609 ? 66.505 -17.438 -52.856 1.00 85.06 609 LYS A O 1
ATOM 5120 N N . LYS A 1 610 ? 64.369 -16.777 -52.767 1.00 83.56 610 LYS A N 1
ATOM 5121 C CA . LYS A 1 610 ? 63.822 -17.984 -53.413 1.00 83.56 610 LYS A CA 1
ATOM 5122 C C . LYS A 1 610 ? 64.220 -18.070 -54.888 1.00 83.56 610 LYS A C 1
ATOM 5124 O O . LYS A 1 610 ? 64.565 -19.155 -55.348 1.00 83.56 610 LYS A O 1
ATOM 5129 N N . PHE A 1 611 ? 64.218 -16.946 -55.602 1.00 84.44 611 PHE A N 1
ATOM 5130 C CA . PHE A 1 611 ? 64.731 -16.876 -56.973 1.00 84.44 611 PHE A CA 1
ATOM 5131 C C . PHE A 1 611 ? 66.239 -17.161 -57.028 1.00 84.44 611 PHE A C 1
ATOM 5133 O O . PHE A 1 611 ? 66.662 -17.970 -57.852 1.00 84.44 611 PHE A O 1
ATOM 5140 N N . ASP A 1 612 ? 67.033 -16.597 -56.109 1.00 82.81 612 ASP A N 1
ATOM 5141 C CA . ASP A 1 612 ? 68.478 -16.864 -56.009 1.00 82.81 612 ASP A CA 1
ATOM 5142 C C . ASP A 1 612 ? 68.774 -18.358 -55.753 1.00 82.81 612 ASP A C 1
ATOM 5144 O O . ASP A 1 612 ? 69.679 -18.943 -56.354 1.00 82.81 612 ASP A O 1
ATOM 5148 N N . GLU A 1 613 ? 67.984 -19.007 -54.889 1.00 82.88 613 GLU A N 1
ATOM 5149 C CA . GLU A 1 613 ? 68.098 -20.441 -54.590 1.00 82.88 613 GLU A CA 1
ATOM 5150 C C . GLU A 1 613 ? 67.804 -21.335 -55.807 1.00 82.88 613 GLU A C 1
ATOM 5152 O O . GLU A 1 613 ? 68.425 -22.391 -55.951 1.00 82.88 613 GLU A O 1
ATOM 5157 N N . VAL A 1 614 ? 66.865 -20.945 -56.675 1.00 80.38 614 VAL A N 1
ATOM 5158 C CA . VAL A 1 614 ? 66.546 -21.677 -57.915 1.00 80.38 614 VAL A CA 1
ATOM 5159 C C . VAL A 1 614 ? 67.591 -21.392 -58.994 1.00 80.38 614 VAL A C 1
ATOM 5161 O O . VAL A 1 614 ? 68.074 -22.327 -59.631 1.00 80.38 614 VAL A O 1
ATOM 5164 N N . TYR A 1 615 ? 68.043 -20.141 -59.119 1.00 79.81 615 TYR A N 1
ATOM 5165 C CA . TYR A 1 615 ? 69.129 -19.746 -60.021 1.00 79.81 615 TYR A CA 1
ATOM 5166 C C . TYR A 1 615 ? 70.422 -20.536 -59.751 1.00 79.81 615 TYR A C 1
ATOM 5168 O O . TYR A 1 615 ? 71.098 -20.970 -60.683 1.00 79.81 615 TYR A O 1
ATOM 5176 N N . GLY A 1 616 ? 70.739 -20.792 -58.475 1.00 74.25 616 GLY A N 1
ATOM 5177 C CA . GLY A 1 616 ? 71.879 -21.621 -58.068 1.00 74.25 616 GLY A CA 1
ATOM 5178 C C . GLY A 1 616 ? 71.722 -23.127 -58.335 1.00 74.25 616 GLY A C 1
ATOM 5179 O O . GLY A 1 616 ? 72.725 -23.838 -58.366 1.00 74.25 616 GLY A O 1
ATOM 5180 N N . LYS A 1 617 ? 70.492 -23.625 -58.530 1.00 73.12 617 LYS A N 1
ATOM 5181 C CA . LYS A 1 617 ? 70.189 -25.045 -58.806 1.00 73.12 617 LYS A CA 1
ATOM 5182 C C . LYS A 1 617 ? 70.107 -25.368 -60.298 1.00 73.12 617 LYS A C 1
ATOM 5184 O O . LYS A 1 617 ? 70.352 -26.512 -60.674 1.00 73.12 617 LYS A O 1
ATOM 5189 N N . ILE A 1 618 ? 69.787 -24.386 -61.138 1.00 73.25 618 ILE A N 1
ATOM 5190 C CA . ILE A 1 618 ? 69.770 -24.533 -62.597 1.00 73.25 618 ILE A CA 1
ATOM 5191 C C . ILE A 1 618 ? 71.223 -24.488 -63.099 1.00 73.25 618 ILE A C 1
ATOM 5193 O O . ILE A 1 618 ? 71.895 -23.448 -63.042 1.00 73.25 618 ILE A O 1
ATOM 5197 N N . ALA A 1 619 ? 71.731 -25.642 -63.549 1.00 58.50 619 ALA A N 1
ATOM 5198 C CA . ALA A 1 619 ? 73.083 -25.772 -64.091 1.00 58.50 619 ALA A CA 1
ATOM 5199 C C . ALA A 1 619 ? 73.291 -24.773 -65.246 1.00 58.50 619 ALA A C 1
ATOM 5201 O O . ALA A 1 619 ? 72.365 -24.562 -66.030 1.00 58.50 619 ALA A O 1
ATOM 5202 N N . PRO A 1 620 ? 74.466 -24.124 -65.355 1.00 53.22 620 PRO A N 1
ATOM 5203 C CA . PRO A 1 620 ? 74.734 -23.247 -66.485 1.00 53.22 620 PRO A CA 1
ATOM 5204 C C . PRO A 1 620 ? 74.602 -24.060 -67.773 1.00 53.22 620 PRO A C 1
ATOM 5206 O O . PRO A 1 620 ? 75.200 -25.133 -67.888 1.00 53.22 620 PRO A O 1
ATOM 5209 N N . SER A 1 621 ? 73.817 -23.559 -68.726 1.00 45.44 621 SER A N 1
ATOM 5210 C CA . SER A 1 621 ? 73.906 -24.011 -70.107 1.00 45.44 621 SER A CA 1
ATOM 5211 C C . SER A 1 621 ? 75.370 -23.882 -70.527 1.00 45.44 621 SER A C 1
ATOM 5213 O O . SER A 1 621 ? 75.942 -22.793 -70.545 1.00 45.44 621 SER A O 1
ATOM 5215 N N . LEU A 1 622 ? 76.011 -25.025 -70.771 1.00 44.91 622 LEU A N 1
ATOM 5216 C CA . LEU A 1 622 ? 77.276 -25.094 -71.487 1.00 44.91 622 LEU A CA 1
ATOM 5217 C C . LEU A 1 622 ? 77.006 -24.573 -72.900 1.00 44.91 622 LEU A C 1
ATOM 5219 O O . LEU A 1 622 ? 76.595 -25.334 -73.773 1.00 44.91 622 LEU A O 1
ATOM 5223 N N . GLU A 1 623 ? 77.207 -23.277 -73.117 1.00 37.91 623 GLU A N 1
ATOM 5224 C CA . GLU A 1 623 ? 77.452 -22.774 -74.461 1.00 37.91 623 GLU A CA 1
ATOM 5225 C C . GLU A 1 623 ? 78.859 -23.206 -74.875 1.00 37.91 623 GLU A C 1
ATOM 5227 O O . GLU A 1 623 ? 79.861 -22.925 -74.214 1.00 37.91 623 GLU A O 1
ATOM 5232 N N . ALA A 1 624 ? 78.896 -23.986 -75.951 1.00 40.19 624 ALA A N 1
ATOM 5233 C CA . ALA A 1 624 ? 80.102 -24.344 -76.656 1.00 40.19 624 ALA A CA 1
ATOM 5234 C C . ALA A 1 624 ? 80.541 -23.173 -77.548 1.00 40.19 624 ALA A C 1
ATOM 5236 O O . ALA A 1 624 ? 79.772 -22.749 -78.406 1.00 40.19 624 ALA A O 1
ATOM 5237 N N . SER A 1 625 ? 81.828 -22.829 -77.416 1.00 35.97 625 SER A N 1
ATOM 5238 C CA . SER A 1 625 ? 82.683 -21.982 -78.280 1.00 35.97 625 SER A CA 1
ATOM 5239 C C . SER A 1 625 ? 82.533 -20.469 -78.161 1.00 35.97 625 SER A C 1
ATOM 5241 O O . SER A 1 625 ? 81.575 -19.910 -78.731 1.00 35.97 625 SER A O 1
#

Solvent-accessible surface area (backbone atoms only — not comparable to full-atom values): 34124 Å² total; per-residue (Å²): 132,83,59,72,63,61,54,45,41,52,41,32,52,46,31,52,50,15,46,78,66,69,36,66,73,68,50,50,65,59,69,60,28,29,53,50,22,25,73,41,70,33,88,81,48,89,53,62,27,37,64,47,71,70,58,51,51,51,52,34,55,52,48,61,57,41,62,75,40,58,28,55,37,54,19,55,63,50,26,56,76,48,51,61,54,32,69,40,61,72,60,45,66,75,39,49,61,81,30,56,94,76,44,42,25,52,31,16,26,49,47,37,60,76,68,50,50,58,71,80,65,72,62,49,86,77,7,61,65,48,24,41,50,41,23,38,47,47,54,51,64,60,32,34,64,37,29,25,30,26,74,61,54,55,53,71,66,51,68,78,56,44,67,65,64,39,46,52,43,49,54,50,28,52,40,48,45,38,47,73,40,67,84,65,41,21,30,59,54,45,53,51,51,50,54,49,50,56,52,50,49,38,35,54,72,62,79,44,46,72,67,60,54,48,47,53,56,15,33,58,46,7,35,48,49,55,47,47,55,48,34,76,75,69,48,80,60,90,93,62,53,61,81,54,56,75,75,36,75,75,51,73,72,54,56,66,68,61,19,35,57,48,4,44,44,51,53,17,48,47,34,52,35,12,30,66,68,38,79,81,72,50,68,70,58,53,51,39,46,77,53,69,35,56,65,72,55,57,52,63,73,65,64,60,81,41,62,21,69,67,60,52,52,50,41,44,53,54,46,48,51,54,50,51,61,49,66,72,42,56,67,69,62,41,51,50,56,25,56,48,47,38,51,53,50,36,34,42,42,46,45,39,72,38,38,73,64,39,55,75,67,47,36,54,49,53,53,48,52,52,60,58,55,56,64,78,49,81,89,75,86,64,53,31,37,37,28,25,53,67,32,37,73,43,30,89,76,35,30,55,57,49,44,65,62,43,66,82,56,49,70,66,53,62,70,73,35,69,66,59,60,53,41,26,58,68,47,89,46,46,62,32,44,40,78,50,80,20,84,55,31,38,36,37,40,70,35,67,85,72,61,59,71,60,54,47,56,54,54,68,70,57,77,49,68,68,62,43,53,52,51,50,55,52,49,50,56,58,50,71,70,46,98,40,84,47,64,77,57,48,51,54,50,48,55,46,47,53,54,42,51,52,54,42,52,52,52,50,51,56,51,48,52,57,51,51,74,71,53,86,50,72,66,63,45,51,50,57,49,47,57,52,58,69,44,28,68,84,69,63,56,52,72,70,56,50,50,50,54,49,50,53,50,54,54,48,53,53,49,49,52,52,52,52,51,50,54,50,54,54,53,63,71,70,57,84,53,73,64,63,48,48,56,51,47,57,56,48,50,53,55,46,63,75,46,34,92,79,64,39,72,66,52,53,52,52,52,51,51,53,52,52,58,49,58,72,66,51,73,79,80,81,77,82,132